Protein AF-A0A2W5N490-F1 (afdb_monomer_lite)

Foldseek 3Di:
DVVLVVVQVVCQVLQQLLQVCLVVLDDPVSVVSLVVVVVVCVVVVNDPQLSVLQVCCSNPVANPSNQVSQLVCPVPQKGKHWDFFALDPVDGTGTKIWIKGFDPLFVVLVCLCVVCQQVLQCQQPVGGKFLPPAAETEIATSHMYDNQDDPQGRQKDWPPVGPPNDDDPVVRRVRTYIYGHLVSLLVCCVPPFCVLQQVQEAEPNDGDDCVPPDPVLLSNLSSNQRRQLSSQLQMDHPPLSPPQQPPPPQPQLCLLVSSLLSNLSLLLSLLRCCVSSDPSSVVNNVSSLRCLQQPQCLCLDDVPQHGDGSSNSNSLLSCQLCDLVPQWDADPLGRIYHYSVSSNVSSSVSNVLVNVLSSVLSVDDVVVSSVSSSVSSVVSCCNRRDPVSCPPGPPSDSSVSSVVD

Sequence (405 aa):
MEMINKLEKSQQKNWNDFCQSIEENIDQDSFEKYIAVKDILLSFGVRDTVINAIEKGCRHQDWKEAIIAFSNSYHDDVCFYAGPMTPNERLDYKNGLILLKKSDLSQPINDKIHKNMSSIGLRLFGSPCDFGGRRVELYNVISSAGSMVQKTPPIALFTPFYLKGWKELGDQNLQRRTILFHSAVKDRFLTKTYPKAKQRFKMDDKIFDLDEIDNDQLNEAIALWLLLHEMMHASGPLPLFGAKVQKLPLGKLYGAIEEARVDMSVWTILHHCEDILGKSAQTAKYIILMERLFRSSLLGSNLQGKPVGAEGEHGLFWVNLLLGQNVGSLDTEGNVSLRADDIQRSLMTFLGEVYESESSATDNDKDEGRQILEDLSSRLRERYLSDKNINFHMNENWIQRIAQA

pLDDT: mean 82.13, std 14.26, range [30.97, 97.81]

Radius of gyration: 22.21 Å; chains: 1; bounding box: 55×46×63 Å

Structure (mmCIF, N/CA/C/O backbone):
data_AF-A0A2W5N490-F1
#
_entry.id   AF-A0A2W5N490-F1
#
loop_
_atom_site.group_PDB
_atom_site.id
_atom_site.type_symbol
_atom_site.label_atom_id
_atom_site.label_alt_id
_atom_site.label_comp_id
_atom_site.label_asym_id
_atom_site.label_entity_id
_atom_site.label_seq_id
_atom_site.pdbx_PDB_ins_code
_atom_site.Cartn_x
_atom_site.Cartn_y
_atom_site.Cartn_z
_atom_site.occupancy
_atom_site.B_iso_or_equiv
_atom_site.auth_seq_id
_atom_site.auth_comp_id
_atom_site.auth_asym_id
_atom_site.auth_atom_id
_atom_site.pdbx_PDB_model_num
ATOM 1 N N . MET A 1 1 ? -23.522 10.296 3.705 1.00 41.44 1 MET A N 1
ATOM 2 C CA . MET A 1 1 ? -22.258 11.055 3.837 1.00 41.44 1 MET A CA 1
ATOM 3 C C . MET A 1 1 ? -22.452 12.384 4.567 1.00 41.44 1 MET A C 1
ATOM 5 O O . MET A 1 1 ? -21.793 12.573 5.575 1.00 41.44 1 MET A O 1
ATOM 9 N N . GLU A 1 2 ? -23.392 13.258 4.181 1.00 30.97 2 GLU A N 1
ATOM 10 C CA . GLU A 1 2 ? -23.623 14.544 4.886 1.00 30.97 2 GLU A CA 1
ATOM 11 C C . GLU A 1 2 ? -23.960 14.422 6.384 1.00 30.97 2 GLU A C 1
ATOM 13 O O . GLU A 1 2 ? -23.487 15.221 7.190 1.00 30.97 2 GLU A O 1
ATOM 18 N N . MET A 1 3 ? -24.738 13.407 6.774 1.00 37.09 3 MET A N 1
ATOM 19 C CA . MET A 1 3 ? -25.090 13.165 8.180 1.00 37.09 3 MET A CA 1
ATOM 20 C C . MET A 1 3 ? -23.880 12.699 9.013 1.00 37.09 3 MET A C 1
ATOM 22 O O . MET A 1 3 ? -23.735 13.112 10.158 1.00 37.09 3 MET A O 1
ATOM 26 N N . ILE A 1 4 ? -22.968 11.927 8.410 1.00 47.16 4 ILE A N 1
ATOM 27 C CA . ILE A 1 4 ? -21.726 11.451 9.045 1.00 47.16 4 ILE A CA 1
ATOM 28 C C . ILE A 1 4 ? -20.751 12.624 9.239 1.00 47.16 4 ILE A C 1
ATOM 30 O O . ILE A 1 4 ? -20.260 12.826 10.345 1.00 47.16 4 ILE A O 1
ATOM 34 N N . ASN A 1 5 ? -20.580 13.477 8.222 1.00 44.75 5 ASN A N 1
ATOM 35 C CA . ASN A 1 5 ? -19.659 14.623 8.272 1.00 44.75 5 ASN A CA 1
ATOM 36 C C . ASN A 1 5 ? -20.101 15.723 9.261 1.00 44.75 5 ASN A C 1
ATOM 38 O O . ASN A 1 5 ? -19.264 16.413 9.847 1.00 44.75 5 ASN A O 1
ATOM 42 N N . LYS A 1 6 ? -21.416 15.921 9.461 1.00 43.94 6 LYS A N 1
ATOM 43 C CA . LYS A 1 6 ? -21.940 16.848 10.486 1.00 43.94 6 LYS A CA 1
ATOM 44 C C . LYS A 1 6 ? -21.739 16.315 11.907 1.00 43.94 6 LYS A C 1
ATOM 46 O O . LYS A 1 6 ? -21.447 17.101 12.807 1.00 43.94 6 LYS A O 1
ATOM 51 N N . LEU A 1 7 ? -21.862 15.002 12.103 1.00 52.75 7 LEU A N 1
ATOM 52 C CA . LEU A 1 7 ? -21.607 14.350 13.388 1.00 52.75 7 LEU A CA 1
ATOM 53 C C . LEU A 1 7 ? -20.113 14.361 13.740 1.00 52.75 7 LEU A C 1
ATOM 55 O O . LEU A 1 7 ? -19.773 14.764 14.849 1.00 52.75 7 LEU A O 1
ATOM 59 N N . GLU A 1 8 ? -19.228 14.047 12.794 1.00 58.97 8 GLU A N 1
ATOM 60 C CA . GLU A 1 8 ? -17.769 13.991 12.980 1.00 58.97 8 GLU A CA 1
ATOM 61 C C . GLU A 1 8 ? -17.189 15.262 13.634 1.00 58.97 8 GLU A C 1
ATOM 63 O O . GLU A 1 8 ? -16.552 15.192 14.687 1.00 58.97 8 GLU A O 1
ATOM 68 N N . LYS A 1 9 ? -17.503 16.453 13.100 1.00 58.19 9 LYS A N 1
ATOM 69 C CA . LYS A 1 9 ? -17.011 17.729 13.660 1.00 58.19 9 LYS A CA 1
ATOM 70 C C . LYS A 1 9 ? -17.565 18.038 15.050 1.00 58.19 9 LYS A C 1
ATOM 72 O O . LYS A 1 9 ? -16.854 18.615 15.869 1.00 58.19 9 LYS A O 1
ATOM 77 N N . SER A 1 10 ? -18.822 17.672 15.314 1.00 62.53 10 SER A N 1
ATOM 78 C CA . SER A 1 10 ? -19.463 17.906 16.616 1.00 62.53 10 SER A CA 1
ATOM 79 C C . SER A 1 10 ? -18.913 16.991 17.715 1.00 62.53 10 SER A C 1
ATOM 81 O O . SER A 1 10 ? -18.886 17.385 18.877 1.00 62.53 10 SER A O 1
ATOM 83 N N . GLN A 1 11 ? -18.427 15.803 17.341 1.00 72.44 11 GLN A N 1
ATOM 84 C CA . GLN A 1 11 ? -17.962 14.778 18.276 1.00 72.44 11 GLN A CA 1
ATOM 85 C C . GLN A 1 11 ? -16.439 14.743 18.450 1.00 72.44 11 GLN A C 1
ATOM 87 O O . GLN A 1 11 ? -15.968 14.135 19.403 1.00 72.44 11 GLN A O 1
ATOM 92 N N . GLN A 1 12 ? -15.652 15.425 17.606 1.00 76.19 12 GLN A N 1
ATOM 93 C CA . GLN A 1 12 ? -14.183 15.412 17.703 1.00 76.19 12 GLN A CA 1
ATOM 94 C C . GLN A 1 12 ? -13.656 15.837 19.078 1.00 76.19 12 GLN A C 1
ATOM 96 O O . GLN A 1 12 ? -12.697 15.253 19.581 1.00 76.19 12 GLN A O 1
ATOM 101 N N . LYS A 1 13 ? -14.293 16.836 19.700 1.00 77.25 13 LYS A N 1
ATOM 102 C CA . LYS A 1 13 ? -13.958 17.245 21.067 1.00 77.25 13 LYS A CA 1
ATOM 103 C C . LYS A 1 13 ? -14.214 16.101 22.054 1.00 77.25 13 LYS A C 1
ATOM 105 O O . LYS A 1 13 ? -13.307 15.745 22.790 1.00 77.25 13 LYS A O 1
ATOM 110 N N . ASN A 1 14 ? -15.387 15.469 21.987 1.00 77.06 14 ASN A N 1
ATOM 111 C CA . ASN A 1 14 ? -15.739 14.331 22.841 1.00 77.06 14 ASN A CA 1
ATOM 112 C C . ASN A 1 14 ? -14.782 13.143 22.641 1.00 77.06 14 ASN A C 1
ATOM 114 O O . ASN A 1 14 ? -14.405 12.501 23.615 1.00 77.06 14 ASN A O 1
ATOM 118 N N . TRP A 1 15 ? -14.336 12.879 21.407 1.00 80.56 15 TRP A N 1
ATOM 119 C CA . TRP A 1 15 ? -13.353 11.830 21.111 1.00 80.56 15 TRP A CA 1
ATOM 120 C C . TRP A 1 15 ? -11.974 12.121 21.706 1.00 80.56 15 TRP A C 1
ATOM 122 O O . TRP A 1 15 ? -11.353 11.228 22.277 1.00 80.56 15 TRP A O 1
ATOM 132 N N . ASN A 1 16 ? -11.494 13.361 21.589 1.00 79.94 16 ASN A N 1
ATOM 133 C CA . ASN A 1 16 ? -10.219 13.768 22.178 1.00 79.94 16 ASN A CA 1
ATOM 134 C C . ASN A 1 16 ? -10.279 13.743 23.709 1.00 79.94 16 ASN A C 1
ATOM 136 O O . ASN A 1 16 ? -9.376 13.195 24.338 1.00 79.94 16 ASN A O 1
ATOM 140 N N . ASP A 1 17 ? -11.362 14.267 24.287 1.00 76.25 17 ASP A N 1
ATOM 141 C CA . ASP A 1 17 ? -11.602 14.253 25.729 1.00 76.25 17 ASP A CA 1
ATOM 142 C C . ASP A 1 17 ? -11.679 12.805 26.249 1.00 76.25 17 ASP A C 1
ATOM 144 O O . ASP A 1 17 ? -11.136 12.496 27.308 1.00 76.25 17 ASP A O 1
ATOM 148 N N . PHE A 1 18 ? -12.292 11.891 25.484 1.00 78.31 18 PHE A N 1
ATOM 149 C CA . PHE A 1 18 ? -12.304 10.463 25.802 1.00 78.31 18 PHE A CA 1
ATOM 150 C C . PHE A 1 18 ? -10.893 9.853 25.768 1.00 78.31 18 PHE A C 1
ATOM 152 O O . PHE A 1 18 ? -10.499 9.199 26.730 1.00 78.31 18 PHE A O 1
ATOM 159 N N . CYS A 1 19 ? -10.091 10.102 24.728 1.00 79.62 19 CYS A N 1
ATOM 160 C CA . CYS A 1 19 ? -8.703 9.619 24.673 1.00 79.62 19 CYS A CA 1
ATOM 161 C C . CYS A 1 19 ? -7.856 10.121 25.853 1.00 79.62 19 CYS A C 1
ATOM 163 O O . CYS A 1 19 ? -7.113 9.331 26.436 1.00 79.62 19 CYS A O 1
ATOM 165 N N . GLN A 1 20 ? -7.992 11.401 26.221 1.00 77.94 20 GLN A N 1
ATOM 166 C CA . GLN A 1 20 ? -7.307 11.981 27.378 1.00 77.94 20 GLN A CA 1
ATOM 167 C C . GLN A 1 20 ? -7.751 11.308 28.684 1.00 77.94 20 GLN A C 1
ATOM 169 O O . GLN A 1 20 ? -6.917 10.948 29.507 1.00 77.94 20 GLN A O 1
ATOM 174 N N . SER A 1 21 ? -9.049 11.040 28.840 1.00 72.62 21 SER A N 1
ATOM 175 C CA . SER A 1 21 ? -9.578 10.377 30.037 1.00 72.62 21 SER A CA 1
ATOM 176 C C . SER A 1 21 ? -9.019 8.962 30.261 1.00 72.62 21 SER A C 1
ATOM 178 O O . SER A 1 21 ? -8.852 8.524 31.398 1.00 72.62 21 SER A O 1
ATOM 180 N N . ILE A 1 22 ? -8.651 8.252 29.184 1.00 75.31 22 ILE A N 1
ATOM 181 C CA . ILE A 1 22 ? -7.982 6.946 29.285 1.00 75.31 22 ILE A CA 1
ATOM 182 C C . ILE A 1 22 ? -6.551 7.107 29.844 1.00 75.31 22 ILE A C 1
ATOM 184 O O . ILE A 1 22 ? -6.059 6.199 30.513 1.00 75.31 22 ILE A O 1
ATOM 188 N N . GLU A 1 23 ? -5.869 8.235 29.589 1.00 69.06 23 GLU A N 1
ATOM 189 C CA . GLU A 1 23 ? -4.508 8.507 30.096 1.00 69.06 23 GLU A CA 1
ATOM 190 C C . GLU A 1 23 ? -4.486 8.813 31.601 1.00 69.06 23 GLU A C 1
ATOM 192 O O . GLU A 1 23 ? -3.525 8.460 32.283 1.00 69.06 23 GLU A O 1
ATOM 197 N N . GLU A 1 24 ? -5.547 9.421 32.129 1.00 67.06 24 GLU A N 1
ATOM 198 C CA . GLU A 1 24 ? -5.607 9.942 33.502 1.00 67.06 24 GLU A CA 1
ATOM 199 C C . GLU A 1 24 ? -6.038 8.896 34.559 1.00 67.06 24 GLU A C 1
ATOM 201 O O . GLU A 1 24 ? -6.161 9.227 35.735 1.00 67.06 24 GLU A O 1
ATOM 206 N N . ASN A 1 25 ? -6.173 7.611 34.188 1.00 60.62 25 ASN A N 1
ATOM 207 C CA . ASN A 1 25 ? -6.482 6.489 35.099 1.00 60.62 25 ASN A CA 1
ATOM 208 C C . ASN A 1 25 ? -7.828 6.618 35.859 1.00 60.62 25 ASN A C 1
ATOM 210 O O . ASN A 1 25 ? -7.904 6.378 37.060 1.00 60.62 25 ASN A O 1
ATOM 214 N N . ILE A 1 26 ? -8.886 6.930 35.102 1.00 55.53 26 ILE A N 1
ATOM 215 C CA . ILE A 1 26 ? -10.331 6.856 35.416 1.00 55.53 26 ILE A CA 1
ATOM 216 C C . ILE A 1 26 ? -10.750 7.307 36.821 1.00 55.53 26 ILE A C 1
ATOM 218 O O . ILE A 1 26 ? -10.784 6.535 37.781 1.00 55.53 26 ILE A O 1
ATOM 222 N N . ASP A 1 27 ? -11.254 8.538 36.858 1.00 55.44 27 ASP A N 1
ATOM 223 C CA . ASP A 1 27 ? -12.307 8.980 37.766 1.00 55.44 27 ASP A CA 1
ATOM 224 C C . ASP A 1 27 ? -13.719 8.690 37.196 1.00 55.44 27 ASP A C 1
ATOM 226 O O . ASP A 1 27 ? -13.895 8.164 36.094 1.00 55.44 27 ASP A O 1
ATOM 230 N N . GLN A 1 28 ? -14.755 9.025 37.964 1.00 53.72 28 GLN A N 1
ATOM 231 C CA . GLN A 1 28 ? -16.162 8.820 37.603 1.00 53.72 28 GLN A CA 1
ATOM 232 C C . GLN A 1 28 ? -16.616 9.679 36.398 1.00 53.72 28 GLN A C 1
ATOM 234 O O . GLN A 1 28 ? -17.443 9.223 35.606 1.00 53.72 28 GLN A O 1
ATOM 239 N N . ASP A 1 29 ? -16.020 10.858 36.196 1.00 56.38 29 ASP A N 1
ATOM 240 C CA . ASP A 1 29 ? -16.360 11.813 35.125 1.00 56.38 29 ASP A CA 1
ATOM 241 C C . ASP A 1 29 ? -15.957 11.293 33.732 1.00 56.38 29 ASP A C 1
ATOM 243 O O . ASP A 1 29 ? -16.611 11.548 32.716 1.00 56.38 29 ASP A O 1
ATOM 247 N N . SER A 1 30 ? -14.891 10.497 33.681 1.00 56.66 30 SER A N 1
ATOM 248 C CA . SER A 1 30 ? -14.414 9.813 32.477 1.00 56.66 30 SER A CA 1
ATOM 249 C C . SER A 1 30 ? -15.392 8.732 31.989 1.00 56.66 30 SER A C 1
ATOM 251 O O . SER A 1 30 ? -15.565 8.522 30.784 1.00 56.66 30 SER A O 1
ATOM 253 N N . PHE A 1 31 ? -16.090 8.072 32.920 1.00 56.94 31 PHE A N 1
ATOM 254 C CA . PHE A 1 31 ? -17.084 7.042 32.614 1.00 56.94 31 PHE A CA 1
ATOM 255 C C . PHE A 1 31 ? -18.378 7.635 32.038 1.00 56.94 31 PHE A C 1
ATOM 257 O O . PHE A 1 31 ? -18.944 7.080 31.098 1.00 56.94 31 PHE A O 1
ATOM 264 N N . GLU A 1 32 ? -18.821 8.795 32.529 1.00 62.28 32 GLU A N 1
ATOM 265 C CA . GLU A 1 32 ? -19.997 9.488 31.981 1.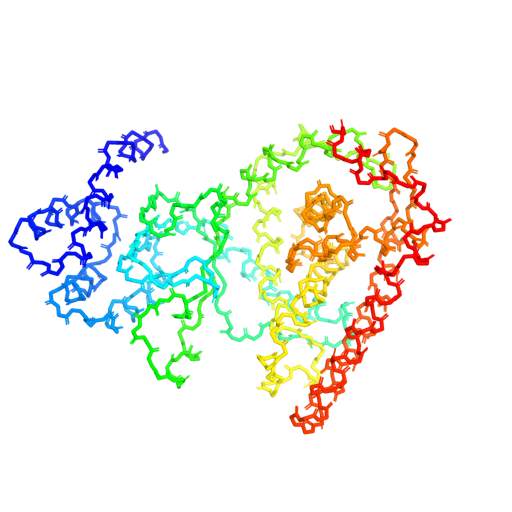00 62.28 32 GLU A CA 1
ATOM 266 C C . GLU A 1 32 ? -19.781 9.938 30.526 1.00 62.28 32 GLU A C 1
ATOM 268 O O . GLU A 1 32 ? -20.669 9.783 29.683 1.00 62.28 32 GLU A O 1
ATOM 273 N N . LYS A 1 33 ? -18.571 10.406 30.188 1.00 67.31 33 LYS A N 1
ATOM 274 C CA . LYS A 1 33 ? -18.194 10.729 28.799 1.00 67.31 33 LYS A CA 1
ATOM 275 C C . LYS A 1 33 ? -18.206 9.493 27.898 1.00 67.31 33 LYS A C 1
ATOM 277 O O . LYS A 1 33 ? -18.656 9.570 26.755 1.00 67.31 33 LYS A O 1
ATOM 282 N N . TYR A 1 34 ? -17.758 8.349 28.415 1.00 68.31 34 TYR A N 1
ATOM 283 C CA . TYR A 1 34 ? -17.842 7.074 27.706 1.00 68.31 34 TYR A CA 1
ATOM 284 C C . TYR A 1 34 ? -19.294 6.637 27.463 1.00 68.31 34 TYR A C 1
ATOM 286 O O . TYR A 1 34 ? -19.608 6.201 26.358 1.00 68.31 34 TYR A O 1
ATOM 294 N N . ILE A 1 35 ? -20.200 6.808 28.436 1.00 66.25 35 ILE A N 1
ATOM 295 C CA . ILE A 1 35 ? -21.635 6.517 28.254 1.00 66.25 35 ILE A CA 1
ATOM 296 C C . ILE A 1 35 ? -22.225 7.362 27.117 1.00 66.25 35 ILE A C 1
ATOM 298 O O . ILE A 1 35 ? -22.896 6.818 26.243 1.00 66.25 35 ILE A O 1
ATOM 302 N N . ALA A 1 36 ? -21.930 8.665 27.071 1.00 69.00 36 ALA A N 1
ATOM 303 C CA . ALA A 1 36 ? -22.422 9.540 26.001 1.00 69.00 36 ALA A CA 1
ATOM 304 C C . ALA A 1 36 ? -21.939 9.099 24.604 1.00 69.00 36 ALA A C 1
ATOM 306 O O . ALA A 1 36 ? -22.653 9.218 23.610 1.00 69.00 36 ALA A O 1
ATOM 307 N N . VAL A 1 37 ? -20.723 8.560 24.535 1.00 74.62 37 VAL A N 1
ATOM 308 C CA . VAL A 1 37 ? -20.115 8.009 23.322 1.00 74.62 37 VAL A CA 1
ATOM 309 C C . VAL A 1 37 ? -20.665 6.620 22.971 1.00 74.62 37 VAL A C 1
ATOM 311 O O . VAL A 1 37 ? -20.793 6.292 21.791 1.00 74.62 37 VAL A O 1
ATOM 314 N N . LYS A 1 38 ? -21.007 5.797 23.965 1.00 81.69 38 LYS A N 1
ATOM 315 C CA . LYS A 1 38 ? -21.492 4.423 23.786 1.00 81.69 38 LYS A CA 1
ATOM 316 C C . LYS A 1 38 ? -22.743 4.367 22.917 1.00 81.69 38 LYS A C 1
ATOM 318 O O . LYS A 1 38 ? -22.763 3.611 21.947 1.00 81.69 38 LYS A O 1
ATOM 323 N N . ASP A 1 39 ? -23.746 5.185 23.221 1.00 81.50 39 ASP A N 1
ATOM 324 C CA . ASP A 1 39 ? -24.998 5.219 22.454 1.00 81.50 39 ASP A CA 1
ATOM 325 C C . ASP A 1 39 ? -24.747 5.620 20.994 1.00 81.50 39 ASP A C 1
ATOM 327 O O . ASP A 1 39 ? -25.346 5.071 20.065 1.00 81.50 39 ASP A O 1
ATOM 331 N N . ILE A 1 40 ? -23.786 6.521 20.777 1.00 80.88 40 ILE A N 1
ATOM 332 C CA . ILE A 1 40 ? -23.344 6.915 19.440 1.00 80.88 40 ILE A CA 1
ATOM 333 C C . ILE A 1 40 ? -22.701 5.718 18.728 1.00 80.88 40 ILE A C 1
ATOM 335 O O . ILE A 1 40 ? -23.098 5.401 17.609 1.00 80.88 40 ILE A O 1
ATOM 339 N N . LEU A 1 41 ? -21.756 5.014 19.358 1.00 86.19 41 LEU A N 1
ATOM 340 C CA . LEU A 1 41 ? -21.092 3.841 18.770 1.00 86.19 41 LEU A CA 1
ATOM 341 C C . LEU A 1 41 ? -22.088 2.731 18.406 1.00 86.19 41 LEU A C 1
ATOM 343 O O . LEU A 1 41 ? -22.004 2.171 17.312 1.00 86.19 41 LEU A O 1
ATOM 347 N N . LEU A 1 42 ? -23.066 2.466 19.275 1.00 88.88 42 LEU A N 1
ATOM 348 C CA . LEU A 1 42 ? -24.156 1.525 19.004 1.00 88.88 42 LEU A CA 1
ATOM 349 C C . LEU A 1 42 ? -24.993 1.964 17.799 1.00 88.88 42 LEU A C 1
ATOM 351 O O . LEU A 1 42 ? -25.288 1.149 16.927 1.00 88.88 42 LEU A O 1
ATOM 355 N N . SER A 1 43 ? -25.313 3.258 17.693 1.00 85.62 43 SER A N 1
ATOM 356 C CA . SER A 1 43 ? -26.045 3.803 16.540 1.00 85.62 43 SER A CA 1
ATOM 357 C C . SER A 1 43 ? -25.274 3.686 15.216 1.00 85.62 43 SER A C 1
ATOM 359 O O . SER A 1 43 ? -25.887 3.604 14.152 1.00 85.62 43 SER A O 1
ATOM 361 N N . PHE A 1 44 ? -23.938 3.622 15.273 1.00 84.25 44 PHE A N 1
ATOM 362 C CA . PHE A 1 44 ? -23.072 3.341 14.123 1.00 84.25 44 PHE A CA 1
ATOM 363 C C . PHE A 1 44 ? -22.937 1.842 13.814 1.00 84.25 44 PHE A C 1
ATOM 365 O O . PHE A 1 44 ? -22.303 1.494 12.822 1.00 84.25 44 PHE A O 1
ATOM 372 N N . GLY A 1 45 ? -23.524 0.954 14.620 1.00 89.56 45 GLY A N 1
ATOM 373 C CA . GLY A 1 45 ? -23.464 -0.495 14.422 1.00 89.56 45 GLY A CA 1
ATOM 374 C C . GLY A 1 45 ? -22.250 -1.177 15.057 1.00 89.56 45 GLY A C 1
ATOM 375 O O . GLY A 1 45 ? -21.953 -2.321 14.720 1.00 89.56 45 GLY A O 1
ATOM 376 N N . VAL A 1 46 ? -21.539 -0.513 15.977 1.00 91.38 46 VAL A N 1
ATOM 377 C CA . VAL A 1 46 ? -20.470 -1.165 16.750 1.00 91.38 46 VAL A CA 1
ATOM 378 C C . VAL A 1 46 ? -21.090 -2.196 17.696 1.00 91.38 46 VAL A C 1
ATOM 380 O O . VAL A 1 46 ? -22.015 -1.882 18.440 1.00 91.38 46 VAL A O 1
ATOM 383 N N . ARG A 1 47 ? -20.570 -3.430 17.702 1.00 91.56 47 ARG A N 1
ATOM 384 C CA . ARG A 1 47 ? -21.086 -4.506 18.564 1.00 91.56 47 ARG A CA 1
ATOM 385 C C . ARG A 1 47 ? -20.855 -4.230 20.051 1.00 91.56 47 ARG A C 1
ATOM 387 O O . ARG A 1 47 ? -19.759 -3.832 20.452 1.00 91.56 47 ARG A O 1
ATOM 394 N N . ASP A 1 48 ? -21.835 -4.603 20.876 1.00 91.19 48 ASP A N 1
ATOM 395 C CA . ASP A 1 48 ? -21.744 -4.560 22.344 1.00 91.19 48 ASP A CA 1
ATOM 396 C C . ASP A 1 48 ? -20.503 -5.277 22.884 1.00 91.19 48 ASP A C 1
ATOM 398 O O . ASP A 1 48 ? -19.886 -4.823 23.841 1.00 91.19 48 ASP A O 1
ATOM 402 N N . THR A 1 49 ? -20.096 -6.387 22.261 1.00 92.31 49 THR A N 1
ATOM 403 C CA . THR A 1 49 ? -18.908 -7.147 22.675 1.00 92.31 49 THR A CA 1
ATOM 404 C C . THR A 1 49 ? -17.625 -6.324 22.585 1.00 92.31 49 THR A C 1
ATOM 406 O O . THR A 1 49 ? -16.778 -6.428 23.468 1.00 92.31 49 THR A O 1
ATOM 409 N N . VAL A 1 50 ? -17.487 -5.483 21.555 1.00 92.88 50 VAL A N 1
ATOM 410 C CA . VAL A 1 50 ? -16.341 -4.576 21.393 1.00 92.88 50 VAL A CA 1
ATOM 411 C C . VAL A 1 50 ? -16.411 -3.462 22.430 1.00 92.88 50 VAL A C 1
ATOM 413 O O . VAL A 1 50 ? -15.425 -3.197 23.111 1.00 92.88 50 VAL A O 1
ATOM 416 N N . ILE A 1 51 ? -17.585 -2.850 22.593 1.00 90.88 51 ILE A N 1
ATOM 417 C CA . ILE A 1 51 ? -17.823 -1.771 23.558 1.00 90.88 51 ILE A CA 1
ATOM 418 C C . ILE A 1 51 ? -17.492 -2.250 24.979 1.00 90.88 51 ILE A C 1
ATOM 420 O O . ILE A 1 51 ? -16.620 -1.677 25.626 1.00 90.88 51 ILE A O 1
ATOM 424 N N . ASN A 1 52 ? -18.077 -3.361 25.426 1.00 90.56 52 ASN A N 1
ATOM 425 C CA . ASN A 1 52 ? -17.851 -3.916 26.764 1.00 90.56 52 ASN A CA 1
ATOM 426 C C . ASN A 1 52 ? -16.375 -4.286 27.009 1.00 90.56 52 ASN A C 1
ATOM 428 O O . ASN A 1 52 ? -15.867 -4.119 28.118 1.00 90.56 52 ASN A O 1
ATOM 432 N N . ALA A 1 53 ? -15.661 -4.759 25.982 1.00 91.88 53 ALA A N 1
ATOM 433 C CA . ALA A 1 53 ? -14.239 -5.070 26.097 1.00 91.88 53 ALA A CA 1
ATOM 434 C C . ALA A 1 53 ? -13.372 -3.805 26.248 1.00 91.88 53 ALA A C 1
ATOM 436 O O . ALA A 1 53 ? -12.419 -3.801 27.029 1.00 91.88 53 ALA A O 1
ATOM 437 N N . ILE A 1 54 ? -13.725 -2.717 25.556 1.00 90.12 54 ILE A N 1
ATOM 438 C CA . ILE A 1 54 ? -13.097 -1.397 25.729 1.00 90.12 54 ILE A CA 1
ATOM 439 C C . ILE A 1 54 ? -13.377 -0.854 27.132 1.00 90.12 54 ILE A C 1
ATOM 441 O O . ILE A 1 54 ? -12.453 -0.394 27.795 1.00 90.12 54 ILE A O 1
ATOM 445 N N . GLU A 1 55 ? -14.616 -0.966 27.619 1.00 86.88 55 GLU A N 1
ATOM 446 C CA . GLU A 1 55 ? -14.982 -0.552 28.979 1.00 86.88 55 GLU A CA 1
ATOM 447 C C . GLU A 1 55 ? -14.122 -1.262 30.034 1.00 86.88 55 GLU A C 1
ATOM 449 O O . GLU A 1 55 ? -13.610 -0.637 30.966 1.00 86.88 55 GLU A O 1
ATOM 454 N N . LYS A 1 56 ? -13.915 -2.571 29.869 1.00 87.25 56 LYS A N 1
ATOM 455 C CA . LYS A 1 56 ? -13.048 -3.347 30.755 1.00 87.25 56 LYS A CA 1
ATOM 456 C C . LYS A 1 56 ? -11.593 -2.875 30.688 1.00 87.25 56 LYS A C 1
ATOM 458 O O . LYS A 1 56 ? -10.969 -2.710 31.738 1.00 87.25 56 LYS A O 1
ATOM 463 N N . GLY A 1 57 ? -11.077 -2.624 29.482 1.00 87.38 57 GLY A N 1
ATOM 464 C CA . GLY A 1 57 ? -9.728 -2.090 29.269 1.00 87.38 57 GLY A CA 1
ATOM 465 C C . GLY A 1 57 ? -9.519 -0.741 29.948 1.00 87.38 57 GLY A C 1
ATOM 466 O O . GLY A 1 57 ? -8.535 -0.555 30.658 1.00 87.38 57 GLY A O 1
ATOM 467 N N . CYS A 1 58 ? -10.506 0.144 29.838 1.00 83.44 58 CYS A N 1
ATOM 468 C CA . CYS A 1 58 ? -10.575 1.407 30.557 1.00 83.44 58 CYS A CA 1
ATOM 469 C C . CYS A 1 58 ? -10.490 1.196 32.086 1.00 83.44 58 CYS A C 1
ATOM 471 O O . CYS A 1 58 ? -9.597 1.743 32.732 1.00 83.44 58 CYS A O 1
ATOM 473 N N . ARG A 1 59 ? -11.376 0.377 32.674 1.00 81.56 59 ARG A N 1
ATOM 474 C CA . ARG A 1 59 ? -11.471 0.186 34.140 1.00 81.56 59 ARG A CA 1
ATOM 475 C C . ARG A 1 59 ? -10.254 -0.497 34.767 1.00 81.56 59 ARG A C 1
ATOM 477 O O . ARG A 1 59 ? -9.921 -0.213 35.913 1.00 81.56 59 ARG A O 1
ATOM 484 N N . HIS A 1 60 ? -9.638 -1.438 34.054 1.00 83.62 60 HIS A N 1
ATOM 485 C CA . HIS A 1 60 ? -8.631 -2.340 34.623 1.00 83.62 60 HIS A CA 1
ATOM 486 C C . HIS A 1 60 ? -7.234 -2.183 34.020 1.00 83.62 60 HIS A C 1
ATOM 488 O O . HIS A 1 60 ? -6.313 -2.868 34.461 1.00 83.62 60 HIS A O 1
ATOM 494 N N . GLN A 1 61 ? -7.066 -1.309 33.021 1.00 83.25 61 GLN A N 1
ATOM 495 C CA . GLN A 1 61 ? -5.816 -1.134 32.271 1.00 83.25 61 GLN A CA 1
ATOM 496 C C . GLN A 1 61 ? -5.295 -2.440 31.631 1.00 83.25 61 GLN A C 1
ATOM 498 O O . GLN A 1 61 ? -4.102 -2.577 31.350 1.00 83.25 61 GLN A O 1
ATOM 503 N N . ASP A 1 62 ? -6.201 -3.387 31.358 1.00 86.94 62 ASP A N 1
ATOM 504 C CA . ASP A 1 62 ? -5.938 -4.640 30.646 1.00 86.94 62 ASP A CA 1
ATOM 505 C C . ASP A 1 62 ? -6.713 -4.678 29.324 1.00 86.94 62 ASP A C 1
ATOM 507 O O . ASP A 1 62 ? -7.932 -4.843 29.280 1.00 86.94 62 ASP A O 1
ATOM 511 N N . TRP A 1 63 ? -5.973 -4.534 28.228 1.00 88.25 63 TRP A N 1
ATOM 512 C CA . TRP A 1 63 ? -6.514 -4.346 26.886 1.00 88.25 63 TRP A CA 1
ATOM 513 C C . TRP A 1 63 ? -6.626 -5.647 26.081 1.00 88.25 63 TRP A C 1
ATOM 515 O O . TRP A 1 63 ? -7.077 -5.605 24.936 1.00 88.25 63 TRP A O 1
ATOM 525 N N . LYS A 1 64 ? -6.251 -6.812 26.641 1.00 88.75 64 LYS A N 1
ATOM 526 C CA . LYS A 1 64 ? -6.234 -8.088 25.895 1.00 88.75 64 LYS A CA 1
ATOM 527 C C . LYS A 1 64 ? -7.598 -8.396 25.268 1.00 88.75 64 LYS A C 1
ATOM 529 O O . LYS A 1 64 ? -7.677 -8.688 24.076 1.00 88.75 64 LYS A O 1
ATOM 534 N N . GLU A 1 65 ? -8.679 -8.266 26.035 1.00 90.12 65 GLU A N 1
ATOM 535 C CA . GLU A 1 65 ? -10.040 -8.527 25.546 1.00 90.12 65 GLU A CA 1
ATOM 536 C C . GLU A 1 65 ? -10.491 -7.524 24.482 1.00 90.12 65 GLU A C 1
ATOM 538 O O . GLU A 1 65 ? -11.101 -7.930 23.493 1.00 90.12 65 GLU A O 1
ATOM 543 N N . ALA A 1 66 ? -10.146 -6.242 24.632 1.00 91.19 66 ALA A N 1
ATOM 544 C CA . ALA A 1 66 ? -10.459 -5.215 23.639 1.00 91.19 66 ALA A CA 1
ATOM 545 C C . ALA A 1 66 ? -9.790 -5.516 22.294 1.00 91.19 66 ALA A C 1
ATOM 547 O O . ALA A 1 66 ? -10.425 -5.423 21.243 1.00 91.19 66 ALA A O 1
ATOM 548 N N . ILE A 1 67 ? -8.525 -5.946 22.318 1.00 90.62 67 ILE A N 1
ATOM 549 C CA . ILE A 1 67 ? -7.801 -6.317 21.102 1.00 90.62 67 ILE A CA 1
ATOM 550 C C . ILE A 1 67 ? -8.391 -7.592 20.483 1.00 90.62 67 ILE A C 1
ATOM 552 O O . ILE A 1 67 ? -8.487 -7.676 19.259 1.00 90.62 67 ILE A O 1
ATOM 556 N N . ILE A 1 68 ? -8.816 -8.579 21.285 1.00 89.19 68 ILE A N 1
ATOM 557 C CA . ILE A 1 68 ? -9.449 -9.810 20.773 1.00 89.19 68 ILE A CA 1
ATOM 558 C C . ILE A 1 68 ? -10.783 -9.464 20.108 1.00 89.19 68 ILE A C 1
ATOM 560 O O . ILE A 1 68 ? -11.041 -9.889 18.981 1.00 89.19 68 ILE A O 1
ATOM 564 N N . ALA A 1 69 ? -11.619 -8.672 20.782 1.00 91.38 69 ALA A N 1
ATOM 565 C CA . ALA A 1 69 ? -12.908 -8.239 20.260 1.00 91.38 69 ALA A CA 1
ATOM 566 C C . ALA A 1 69 ? -12.737 -7.438 18.962 1.00 91.38 69 ALA A C 1
ATOM 568 O O . ALA A 1 69 ? -13.433 -7.703 17.982 1.00 91.38 69 ALA A O 1
ATOM 569 N N . PHE A 1 70 ? -11.756 -6.531 18.920 1.00 91.75 70 PHE A N 1
ATOM 570 C CA . PHE A 1 70 ? -11.402 -5.806 17.705 1.00 91.75 70 PHE A CA 1
ATOM 571 C C . PHE A 1 70 ? -10.869 -6.730 16.608 1.00 91.75 70 PHE A C 1
ATOM 573 O O . PHE A 1 70 ? -11.246 -6.596 15.456 1.00 91.75 70 PHE A O 1
ATOM 580 N N . SER A 1 71 ? -10.020 -7.707 16.911 1.00 88.19 71 SER A N 1
ATOM 581 C CA . SER A 1 71 ? -9.498 -8.622 15.885 1.00 88.19 71 SER A CA 1
ATOM 582 C C . SER A 1 71 ? -10.614 -9.484 15.282 1.00 88.19 71 SER A C 1
ATOM 584 O O . SER A 1 71 ? -10.669 -9.675 14.070 1.00 88.19 71 SER A O 1
ATOM 586 N N . ASN A 1 72 ? -11.591 -9.885 16.097 1.00 88.62 72 ASN A N 1
ATOM 587 C CA . ASN A 1 72 ? -12.764 -10.646 15.670 1.00 88.62 72 ASN A CA 1
ATOM 588 C C . ASN A 1 72 ? -13.874 -9.794 15.012 1.00 88.62 72 ASN A C 1
ATOM 590 O O . ASN A 1 72 ? -14.925 -10.343 14.672 1.00 88.62 72 ASN A O 1
ATOM 594 N N . SER A 1 73 ? -13.679 -8.482 14.820 1.00 90.44 73 SER A N 1
ATOM 595 C CA . SER A 1 73 ? -14.653 -7.581 14.171 1.00 90.44 73 SER A CA 1
ATOM 596 C C . SER A 1 73 ? -14.526 -7.473 12.655 1.00 90.44 73 SER A C 1
ATOM 598 O O . SER A 1 73 ? -15.234 -6.700 12.030 1.00 90.44 73 SER A O 1
ATOM 600 N N . TYR A 1 74 ? -13.673 -8.281 12.030 1.00 86.50 74 TYR A N 1
ATOM 601 C CA . TYR A 1 74 ? -13.450 -8.272 10.577 1.00 86.50 74 TYR A CA 1
ATOM 602 C C . TYR A 1 74 ? -14.677 -8.618 9.712 1.00 86.50 74 TYR A C 1
ATOM 604 O O . TYR A 1 74 ? -14.695 -8.345 8.509 1.00 86.50 74 TYR A O 1
ATOM 612 N N . HIS A 1 75 ? -15.688 -9.258 10.301 1.00 87.00 75 HIS A N 1
ATOM 613 C CA . HIS A 1 75 ? -16.973 -9.526 9.648 1.00 87.00 75 HIS A CA 1
ATOM 614 C C . HIS A 1 75 ? -17.960 -8.368 9.773 1.00 87.00 75 HIS A C 1
ATOM 616 O O . HIS A 1 75 ? -18.987 -8.387 9.104 1.00 87.00 75 HIS A O 1
ATOM 622 N N . ASP A 1 76 ? -17.668 -7.391 10.627 1.00 91.00 76 ASP A N 1
ATOM 623 C CA . ASP A 1 76 ? -18.568 -6.285 10.913 1.00 91.00 76 ASP A CA 1
ATOM 624 C C . ASP A 1 76 ? -18.393 -5.173 9.866 1.00 91.00 76 ASP A C 1
ATOM 626 O O . ASP A 1 76 ? -17.285 -4.901 9.395 1.00 91.00 76 ASP A O 1
ATOM 630 N N . ASP A 1 77 ? -19.486 -4.482 9.537 1.00 91.00 77 ASP A N 1
ATOM 631 C CA . ASP A 1 77 ? -19.452 -3.323 8.634 1.00 91.00 77 ASP A CA 1
ATOM 632 C C . ASP A 1 77 ? -18.759 -2.113 9.269 1.00 91.00 77 ASP A C 1
ATOM 634 O O . ASP A 1 77 ? -18.238 -1.243 8.566 1.00 91.00 77 ASP A O 1
ATOM 638 N N . VAL A 1 78 ? -18.761 -2.039 10.602 1.00 92.62 78 VAL A N 1
ATOM 639 C CA . VAL A 1 78 ? -18.146 -0.961 11.371 1.00 92.62 78 VAL A CA 1
ATOM 640 C C . VAL A 1 78 ? -17.251 -1.544 12.456 1.00 92.62 78 VAL A C 1
ATOM 642 O O . VAL A 1 78 ? -17.687 -2.319 13.306 1.00 92.62 78 VAL A O 1
ATOM 645 N N . CYS A 1 79 ? -15.984 -1.134 12.446 1.00 92.25 79 CYS A N 1
ATOM 646 C CA . CYS A 1 79 ? -14.999 -1.512 13.450 1.00 92.25 79 CYS A CA 1
ATOM 647 C C . CYS A 1 79 ? -14.640 -0.307 14.317 1.00 92.25 79 CYS A C 1
ATOM 649 O O . CYS A 1 79 ? -14.471 0.809 13.826 1.00 92.25 79 CYS A O 1
ATOM 651 N N . PHE A 1 80 ? -14.450 -0.554 15.608 1.00 92.94 80 PHE A N 1
ATOM 652 C CA . PHE A 1 80 ? -14.076 0.465 16.576 1.00 92.94 80 PHE A CA 1
ATOM 653 C C . PHE A 1 80 ? -12.979 -0.052 17.496 1.00 92.94 80 PHE A C 1
ATOM 655 O O . PHE A 1 80 ? -13.068 -1.175 17.991 1.00 92.94 80 PHE A O 1
ATOM 662 N N . TYR A 1 81 ? -11.970 0.773 17.748 1.00 93.12 81 TYR A N 1
ATOM 663 C CA . TYR A 1 81 ? -10.997 0.526 18.804 1.00 93.12 81 TYR A CA 1
ATOM 664 C C . TYR A 1 81 ? -10.617 1.839 19.477 1.00 93.12 81 TYR A C 1
ATOM 666 O O . TYR A 1 81 ? -10.449 2.864 18.815 1.00 93.12 81 TYR A O 1
ATOM 674 N N . ALA A 1 82 ? -10.444 1.783 20.792 1.00 90.38 82 ALA A N 1
ATOM 675 C CA . ALA A 1 82 ? -9.903 2.856 21.603 1.00 90.38 82 ALA A CA 1
ATOM 676 C C . ALA A 1 82 ? -8.988 2.273 22.679 1.00 90.38 82 ALA A C 1
ATOM 678 O O . ALA A 1 82 ? -9.208 1.161 23.151 1.00 90.38 82 ALA A O 1
ATOM 679 N N . GLY A 1 83 ? -7.953 3.015 23.049 1.00 90.31 83 GLY A N 1
ATOM 680 C CA . GLY A 1 83 ? -6.951 2.563 24.011 1.00 90.31 83 GLY A CA 1
ATOM 681 C C . GLY A 1 83 ? -5.530 2.734 23.485 1.00 90.31 83 GLY A C 1
ATOM 682 O O . GLY A 1 83 ? -5.319 3.444 22.495 1.00 90.31 83 GLY A O 1
ATOM 683 N N . PRO A 1 84 ? -4.533 2.103 24.125 1.00 90.12 84 PRO A N 1
ATOM 684 C CA . PRO A 1 84 ? -3.147 2.342 23.788 1.00 90.12 84 PRO A CA 1
ATOM 685 C C . PRO A 1 84 ? -2.796 1.659 22.465 1.00 90.12 84 PRO A C 1
ATOM 687 O O . PRO A 1 84 ? -2.821 0.432 22.331 1.00 90.12 84 PRO A O 1
ATOM 690 N N . MET A 1 85 ? -2.442 2.479 21.484 1.00 91.31 85 MET A N 1
ATOM 691 C CA . MET A 1 85 ? -2.042 2.066 20.145 1.00 91.31 85 MET A CA 1
ATOM 692 C C . MET A 1 85 ? -0.884 2.921 19.644 1.00 91.31 85 MET A C 1
ATOM 694 O O . MET A 1 85 ? -0.569 3.970 20.212 1.00 91.31 85 MET A O 1
ATOM 698 N N . THR A 1 86 ? -0.251 2.479 18.570 1.00 87.81 86 THR A N 1
ATOM 699 C CA . THR A 1 86 ? 0.759 3.265 17.872 1.00 87.81 86 THR A CA 1
ATOM 700 C C . THR A 1 86 ? 0.478 3.265 16.371 1.00 87.81 86 THR A C 1
ATOM 702 O O . THR A 1 86 ? 0.132 2.222 15.821 1.00 87.81 86 THR A O 1
ATOM 705 N N . PRO A 1 87 ? 0.592 4.404 15.668 1.00 82.56 87 PRO A N 1
ATOM 706 C CA . PRO A 1 87 ? 0.374 4.431 14.225 1.00 82.56 87 PRO A CA 1
ATOM 707 C C . PRO A 1 87 ? 1.549 3.813 13.448 1.00 82.56 87 PRO A C 1
ATOM 709 O O . PRO A 1 87 ? 1.429 3.606 12.244 1.00 82.56 87 PRO A O 1
ATOM 712 N N . ASN A 1 88 ? 2.695 3.559 14.096 1.00 80.69 88 ASN A N 1
ATOM 713 C CA . ASN A 1 88 ? 3.822 2.826 13.519 1.00 80.69 88 ASN A CA 1
ATOM 714 C C . ASN A 1 88 ? 4.770 2.284 14.602 1.00 80.69 88 ASN A C 1
ATOM 716 O O . ASN A 1 88 ? 4.831 2.789 15.717 1.00 80.69 88 ASN A O 1
ATOM 720 N N . GLU A 1 89 ? 5.594 1.309 14.233 1.00 73.50 89 GLU A N 1
ATOM 721 C CA . GLU A 1 89 ? 6.566 0.637 15.112 1.00 73.50 89 GLU A CA 1
ATOM 722 C C . GLU A 1 89 ? 7.598 1.548 15.814 1.00 73.50 89 GLU A C 1
ATOM 724 O O . GLU A 1 89 ? 8.277 1.099 16.734 1.00 73.50 89 GLU A O 1
ATOM 729 N N . ARG A 1 90 ? 7.773 2.805 15.378 1.00 72.00 90 ARG A N 1
ATOM 730 C CA . ARG A 1 90 ? 8.820 3.713 15.888 1.00 72.00 90 ARG A CA 1
ATOM 731 C C . ARG A 1 90 ? 8.336 4.631 16.999 1.00 72.00 90 ARG A C 1
ATOM 733 O O . ARG A 1 90 ? 9.153 5.345 17.577 1.00 72.00 90 ARG A O 1
ATOM 740 N N . LEU A 1 91 ? 7.030 4.678 17.232 1.00 79.25 91 LEU A N 1
ATOM 741 C CA . LEU A 1 91 ? 6.427 5.555 18.220 1.00 79.25 91 LEU A CA 1
ATOM 742 C C . LEU A 1 91 ? 5.961 4.754 19.426 1.00 79.25 91 LEU A C 1
ATOM 744 O O . LEU A 1 91 ? 5.445 3.642 19.293 1.00 79.25 91 LEU A O 1
ATOM 748 N N . ASP A 1 92 ? 6.104 5.369 20.595 1.00 85.56 92 ASP A N 1
ATOM 749 C CA . ASP A 1 92 ? 5.545 4.840 21.827 1.00 85.56 92 ASP A CA 1
ATOM 750 C C . ASP A 1 92 ? 4.027 4.703 21.718 1.00 85.56 92 ASP A C 1
ATOM 752 O O . ASP A 1 92 ? 3.336 5.532 21.117 1.00 85.56 92 ASP A O 1
ATOM 756 N N . TYR A 1 93 ? 3.505 3.665 22.364 1.00 85.81 93 TYR A N 1
ATOM 757 C CA . TYR A 1 93 ? 2.071 3.472 22.500 1.00 85.81 93 TYR A CA 1
ATOM 758 C C . TYR A 1 93 ? 1.455 4.616 23.298 1.00 85.81 93 TYR A C 1
ATOM 760 O O . TYR A 1 93 ? 1.830 4.854 24.448 1.00 85.81 93 TYR A O 1
ATOM 768 N N . LYS A 1 94 ? 0.461 5.264 22.696 1.00 87.88 94 LYS A N 1
ATOM 769 C CA . LYS A 1 94 ? -0.347 6.325 23.301 1.00 87.88 94 LYS A CA 1
ATOM 770 C C . LYS A 1 94 ? -1.821 6.028 23.093 1.00 87.88 94 LYS A C 1
ATOM 772 O O . LYS A 1 94 ? -2.182 5.286 22.176 1.00 87.88 94 LYS A O 1
ATOM 777 N N . ASN A 1 95 ? -2.675 6.611 23.923 1.00 87.62 95 ASN A N 1
ATOM 778 C CA . ASN A 1 95 ? -4.104 6.409 23.762 1.00 87.62 95 ASN A CA 1
ATOM 779 C C . ASN A 1 95 ? -4.587 7.062 22.467 1.00 87.62 95 ASN A C 1
ATOM 781 O O . ASN A 1 95 ? -4.225 8.187 22.114 1.00 87.62 95 ASN A O 1
ATOM 785 N N . GLY A 1 96 ? -5.374 6.305 21.722 1.00 89.38 96 GLY A N 1
ATOM 786 C CA . GLY A 1 96 ? -5.981 6.752 20.486 1.00 89.38 96 GLY A CA 1
ATOM 787 C C . GLY A 1 96 ? -7.361 6.153 20.325 1.00 89.38 96 GLY A C 1
ATOM 788 O O . GLY A 1 96 ? -7.821 5.354 21.146 1.00 89.38 96 GLY A O 1
ATOM 789 N N . LEU A 1 97 ? -7.992 6.522 19.223 1.00 90.69 97 LEU A N 1
ATOM 790 C CA . LEU A 1 97 ? -9.283 5.998 18.830 1.00 90.69 97 LEU A CA 1
ATOM 791 C C . LEU A 1 97 ? -9.374 5.951 17.315 1.00 90.69 97 LEU A C 1
ATOM 793 O O . LEU A 1 97 ? -8.906 6.866 16.633 1.00 90.69 97 LEU A O 1
ATOM 797 N N . ILE A 1 98 ? -10.022 4.904 16.815 1.00 91.50 98 ILE A N 1
ATOM 798 C CA . ILE A 1 98 ? -10.435 4.771 15.422 1.00 91.50 98 ILE A CA 1
ATOM 799 C C . ILE A 1 98 ? -11.862 4.242 15.350 1.00 91.50 98 ILE A C 1
ATOM 801 O O . ILE A 1 98 ? -12.225 3.283 16.033 1.00 91.50 98 ILE A O 1
ATOM 805 N N . LEU A 1 99 ? -12.648 4.852 14.471 1.00 90.94 99 LEU A N 1
ATOM 806 C CA . LEU A 1 99 ? -13.935 4.349 14.021 1.00 90.94 99 LEU A CA 1
ATOM 807 C C . LEU A 1 99 ? -13.867 4.194 12.505 1.00 90.94 99 LEU A C 1
ATOM 809 O O . LEU A 1 99 ? -13.589 5.154 11.782 1.00 90.94 99 LEU A O 1
ATOM 813 N N . LEU A 1 100 ? -14.092 2.978 12.030 1.00 92.50 100 LEU A N 1
ATOM 814 C CA . LEU A 1 100 ? -13.847 2.576 10.655 1.00 92.50 100 LEU A CA 1
ATOM 815 C C . LEU A 1 100 ? -15.113 1.976 10.057 1.00 92.50 100 LEU A C 1
ATOM 817 O O . LEU A 1 100 ? -15.758 1.158 10.705 1.00 92.50 100 LEU A O 1
ATOM 821 N N . LYS A 1 101 ? -15.427 2.320 8.806 1.00 92.75 101 LYS A N 1
ATOM 822 C CA . LYS A 1 101 ? -16.451 1.631 8.011 1.00 92.75 101 LYS A CA 1
ATOM 823 C C . LYS A 1 101 ? -15.771 0.759 6.969 1.00 92.75 101 LYS A C 1
ATOM 825 O O . LYS A 1 101 ? -14.944 1.269 6.210 1.00 92.75 101 LYS A O 1
ATOM 830 N N . LYS A 1 102 ? -16.109 -0.525 6.915 1.00 93.62 102 LYS A N 1
ATOM 831 C CA . LYS A 1 102 ? -15.593 -1.447 5.905 1.00 93.62 102 LYS A CA 1
ATOM 832 C C . LYS A 1 102 ? -15.957 -0.930 4.517 1.00 93.62 102 LYS A C 1
ATOM 834 O O . LYS A 1 102 ? -17.061 -0.443 4.287 1.00 93.62 102 LYS A O 1
ATOM 839 N N . SER A 1 103 ? -14.987 -0.949 3.612 1.00 93.88 103 SER A N 1
ATOM 840 C CA . SER A 1 103 ? -15.209 -0.541 2.230 1.00 93.88 103 SER A CA 1
ATOM 841 C C . SER A 1 103 ? -15.988 -1.627 1.499 1.00 93.88 103 SER A C 1
ATOM 843 O O . SER A 1 103 ? -15.590 -2.794 1.541 1.00 93.88 103 SER A O 1
ATOM 845 N N . ASP A 1 104 ? -17.016 -1.235 0.747 1.00 93.88 104 ASP A N 1
ATOM 846 C CA . ASP A 1 104 ? -17.786 -2.140 -0.117 1.00 93.88 104 ASP A CA 1
ATOM 847 C C . ASP A 1 104 ? -16.900 -2.789 -1.205 1.00 93.88 104 ASP A C 1
ATOM 849 O O . ASP A 1 104 ? -17.254 -3.816 -1.777 1.00 93.88 104 ASP A O 1
ATOM 853 N N . LEU A 1 105 ? -15.704 -2.234 -1.452 1.00 94.88 105 LEU A N 1
ATOM 854 C CA . LEU A 1 105 ? -14.688 -2.781 -2.357 1.00 94.88 105 LEU A CA 1
ATOM 855 C C . LEU A 1 105 ? -13.822 -3.881 -1.729 1.00 94.88 105 LEU A C 1
ATOM 857 O O . LEU A 1 105 ? -13.188 -4.643 -2.457 1.00 94.88 105 LEU A O 1
ATOM 861 N N . SER A 1 106 ? -13.773 -3.977 -0.394 1.00 93.69 106 SER A N 1
ATOM 862 C CA . SER A 1 106 ? -12.837 -4.871 0.296 1.00 93.69 106 SER A CA 1
ATOM 863 C C . SER A 1 106 ? -13.061 -6.334 -0.074 1.00 93.69 106 SER A C 1
ATOM 865 O O . SER A 1 106 ? -12.107 -7.021 -0.423 1.00 93.69 106 SER A O 1
ATOM 867 N N . GLN A 1 107 ? -14.303 -6.818 0.015 1.00 94.06 107 GLN A N 1
ATOM 868 C CA . GLN A 1 107 ? -14.609 -8.224 -0.252 1.00 94.06 107 GLN A CA 1
ATOM 869 C C . GLN A 1 107 ? -14.557 -8.554 -1.753 1.00 94.06 107 GLN A C 1
ATOM 871 O O . GLN A 1 107 ? -13.834 -9.485 -2.107 1.00 94.06 107 GLN A O 1
ATOM 876 N N . PRO A 1 108 ? -15.208 -7.788 -2.657 1.00 95.06 108 PRO A N 1
ATOM 877 C CA . PRO A 1 108 ? -15.215 -8.122 -4.082 1.00 95.06 108 PRO A CA 1
ATOM 878 C C . PRO A 1 108 ? -13.820 -8.173 -4.714 1.00 95.06 108 PRO A C 1
ATOM 880 O O . PRO A 1 108 ? -13.555 -9.031 -5.556 1.00 95.06 108 PRO A O 1
ATOM 883 N N . ILE A 1 109 ? -12.910 -7.277 -4.314 1.00 95.50 109 ILE A N 1
ATOM 884 C CA . ILE A 1 109 ? -11.545 -7.262 -4.853 1.00 95.50 109 ILE A CA 1
ATOM 885 C C . ILE A 1 109 ? -10.707 -8.393 -4.253 1.00 95.50 109 ILE A C 1
ATOM 887 O O . ILE A 1 109 ? -10.004 -9.066 -5.004 1.00 95.50 109 ILE A O 1
ATOM 891 N N . ASN A 1 110 ? -10.818 -8.664 -2.946 1.00 93.44 110 ASN A N 1
ATOM 892 C CA . ASN A 1 110 ? -10.170 -9.830 -2.337 1.00 93.44 110 ASN A CA 1
ATOM 893 C C . ASN A 1 110 ? -10.604 -11.132 -3.024 1.00 93.44 110 ASN A C 1
ATOM 895 O O . ASN A 1 110 ? -9.755 -11.934 -3.409 1.00 93.44 110 ASN A O 1
ATOM 899 N N . ASP A 1 111 ? -11.907 -11.316 -3.250 1.00 93.88 111 ASP A N 1
ATOM 900 C CA . ASP A 1 111 ? -12.441 -12.488 -3.949 1.00 93.88 111 ASP A CA 1
ATOM 901 C C . ASP A 1 111 ? -11.900 -12.577 -5.381 1.00 93.88 111 ASP A C 1
ATOM 903 O O . ASP A 1 111 ? -11.503 -13.654 -5.832 1.00 93.88 111 ASP A O 1
ATOM 907 N N . LYS A 1 112 ? -11.823 -11.441 -6.092 1.00 95.00 112 LYS A N 1
ATOM 908 C CA . LYS A 1 112 ? -11.237 -11.362 -7.438 1.00 95.00 112 LYS A CA 1
ATOM 909 C C . LYS A 1 112 ? -9.760 -11.776 -7.437 1.00 95.00 112 LYS A C 1
ATOM 911 O O . LYS A 1 112 ? -9.364 -12.552 -8.307 1.00 95.00 112 LYS A O 1
ATOM 916 N N . ILE A 1 113 ? -8.959 -11.297 -6.484 1.00 93.75 113 ILE A N 1
ATOM 917 C CA . ILE A 1 113 ? -7.533 -11.640 -6.365 1.00 93.75 113 ILE A CA 1
ATOM 918 C C . ILE A 1 113 ? -7.369 -13.129 -6.034 1.00 93.75 113 ILE A C 1
ATOM 920 O O . ILE A 1 113 ? -6.674 -13.841 -6.757 1.00 93.75 113 ILE A O 1
ATOM 924 N N . HIS A 1 114 ? -8.055 -13.631 -5.002 1.00 91.25 114 HIS A N 1
ATOM 925 C CA . HIS A 1 114 ? -7.941 -15.027 -4.571 1.00 91.25 114 HIS A CA 1
ATOM 926 C C . HIS A 1 114 ? -8.416 -16.017 -5.637 1.00 91.25 114 HIS A C 1
ATOM 928 O O . HIS A 1 114 ? -7.747 -17.023 -5.874 1.00 91.25 114 HIS A O 1
ATOM 934 N N . LYS A 1 115 ? -9.514 -15.713 -6.342 1.00 93.50 115 LYS A N 1
ATOM 935 C CA . LYS A 1 115 ? -9.999 -16.533 -7.463 1.00 93.50 115 LYS A CA 1
ATOM 936 C C . LYS A 1 115 ? -8.951 -16.686 -8.572 1.00 93.50 115 LYS A C 1
ATOM 938 O O . LYS A 1 115 ? -8.929 -17.711 -9.247 1.00 93.50 115 LYS A O 1
ATOM 943 N N . ASN A 1 116 ? -8.096 -15.682 -8.758 1.00 93.19 116 ASN A N 1
ATOM 944 C CA . ASN A 1 116 ? -7.087 -15.638 -9.814 1.00 93.19 116 ASN A CA 1
ATOM 945 C C . ASN A 1 116 ? -5.654 -15.898 -9.316 1.00 93.19 116 ASN A C 1
ATOM 947 O O . ASN A 1 116 ? -4.717 -15.823 -10.110 1.00 93.19 116 ASN A O 1
ATOM 951 N N . MET A 1 117 ? -5.461 -16.228 -8.035 1.00 90.50 117 MET A N 1
ATOM 952 C CA . MET A 1 117 ? -4.143 -16.343 -7.398 1.00 90.50 117 MET A CA 1
ATOM 953 C C . MET A 1 117 ? -3.205 -17.302 -8.140 1.00 90.50 117 MET A C 1
ATOM 955 O O . MET A 1 117 ? -2.057 -16.961 -8.409 1.00 90.50 117 MET A O 1
ATOM 959 N N . SER A 1 118 ? -3.694 -18.475 -8.554 1.00 88.19 118 SER A N 1
ATOM 960 C CA . SER A 1 118 ? -2.877 -19.431 -9.312 1.00 88.19 118 SER A CA 1
ATOM 961 C C . SER A 1 118 ? -2.426 -18.869 -10.663 1.00 88.19 118 SER A C 1
ATOM 963 O O . SER A 1 118 ? -1.274 -19.056 -11.043 1.00 88.19 118 SER A O 1
ATOM 965 N N . SER A 1 119 ? -3.300 -18.155 -11.379 1.00 91.94 119 SER A N 1
ATOM 966 C CA . SER A 1 119 ? -2.957 -17.517 -12.657 1.00 91.94 119 SER A CA 1
ATOM 967 C C . SER A 1 119 ? -1.972 -16.365 -12.475 1.00 91.94 119 SER A C 1
ATOM 969 O O . SER A 1 119 ? -1.047 -16.236 -13.273 1.00 91.94 119 SER A O 1
ATOM 971 N N . ILE A 1 120 ? -2.141 -15.571 -11.415 1.00 92.12 120 ILE A N 1
ATOM 972 C CA . ILE A 1 120 ? -1.213 -14.502 -11.030 1.00 92.12 120 ILE A CA 1
ATOM 973 C C . ILE A 1 120 ? 0.176 -15.089 -10.762 1.00 92.12 120 ILE A C 1
ATOM 975 O O . ILE A 1 120 ? 1.153 -14.647 -11.365 1.00 92.12 120 ILE A O 1
ATOM 979 N N . GLY A 1 121 ? 0.255 -16.126 -9.922 1.00 89.06 121 GLY A N 1
ATOM 980 C CA . GLY A 1 121 ? 1.510 -16.803 -9.607 1.00 89.06 121 GLY A CA 1
ATOM 981 C C . GLY A 1 121 ? 2.194 -17.349 -10.856 1.00 89.06 121 GLY A C 1
ATOM 982 O O . GLY A 1 121 ? 3.351 -17.030 -11.109 1.00 89.06 121 GLY A O 1
ATOM 983 N N . LEU A 1 122 ? 1.468 -18.100 -11.691 1.00 90.12 122 LEU A N 1
ATOM 984 C CA . LEU A 1 122 ? 2.032 -18.690 -12.908 1.00 90.12 122 LEU A CA 1
ATOM 985 C C . LEU A 1 122 ? 2.597 -17.638 -13.872 1.00 90.12 122 LEU A C 1
ATOM 987 O O . LEU A 1 122 ? 3.634 -17.881 -14.481 1.00 90.12 122 LEU A O 1
ATOM 991 N N . ARG A 1 123 ? 1.946 -16.475 -14.007 1.00 90.19 123 ARG A N 1
ATOM 992 C CA . ARG A 1 123 ? 2.419 -15.399 -14.893 1.00 90.19 123 ARG A CA 1
ATOM 993 C C . ARG A 1 123 ? 3.624 -14.649 -14.326 1.00 90.19 123 ARG A C 1
ATOM 995 O O . ARG A 1 123 ? 4.478 -14.240 -15.104 1.00 90.19 123 ARG A O 1
ATOM 1002 N N . LEU A 1 124 ? 3.699 -14.469 -13.006 1.00 86.50 124 LEU A N 1
ATOM 1003 C CA . LEU A 1 124 ? 4.794 -13.732 -12.367 1.00 86.50 124 LEU A CA 1
ATOM 1004 C C . LEU A 1 124 ? 6.028 -14.608 -12.101 1.00 86.50 124 LEU A C 1
ATOM 1006 O O . LEU A 1 124 ? 7.154 -14.175 -12.327 1.00 86.50 124 LEU A O 1
ATOM 1010 N N . PHE A 1 125 ? 5.818 -15.831 -11.618 1.00 83.69 125 PHE A N 1
ATOM 1011 C CA . PHE A 1 125 ? 6.871 -16.709 -11.099 1.00 83.69 125 PHE A CA 1
ATOM 1012 C C . PHE A 1 125 ? 7.105 -17.966 -11.939 1.00 83.69 125 PHE A C 1
ATOM 1014 O O . PHE A 1 125 ? 8.052 -18.703 -11.683 1.00 83.69 125 PHE A O 1
ATOM 1021 N N . GLY A 1 126 ? 6.219 -18.274 -12.891 1.00 86.44 126 GLY A N 1
ATOM 1022 C CA . GLY A 1 126 ? 6.198 -19.585 -13.547 1.00 86.44 126 GLY A CA 1
ATOM 1023 C C . GLY A 1 126 ? 5.689 -20.718 -12.643 1.00 86.44 126 GLY A C 1
ATOM 1024 O O . GLY A 1 126 ? 5.639 -21.869 -13.073 1.00 86.44 126 GLY A O 1
ATOM 1025 N N . SER A 1 127 ? 5.278 -20.412 -11.409 1.00 83.56 127 SER A N 1
ATOM 1026 C CA . SER A 1 127 ? 4.722 -21.354 -10.436 1.00 83.56 127 SER A CA 1
ATOM 1027 C C . SER A 1 127 ? 3.580 -20.707 -9.641 1.00 83.56 127 SER A C 1
ATOM 1029 O O . SER A 1 127 ? 3.509 -19.482 -9.552 1.00 83.56 127 SER A O 1
ATOM 1031 N N . PRO A 1 128 ? 2.646 -21.484 -9.065 1.00 82.31 128 PRO A N 1
ATOM 1032 C CA . PRO A 1 128 ? 1.616 -20.925 -8.194 1.00 82.31 128 PRO A CA 1
ATOM 1033 C C . PRO A 1 128 ? 2.224 -20.140 -7.021 1.00 82.31 128 PRO A C 1
ATOM 1035 O O . PRO A 1 128 ? 3.252 -20.536 -6.472 1.00 82.31 128 PRO A O 1
ATOM 1038 N N . CYS A 1 129 ? 1.560 -19.059 -6.610 1.00 80.56 129 CYS A N 1
ATOM 1039 C CA . CYS A 1 129 ? 1.898 -18.319 -5.398 1.00 80.56 129 CYS A CA 1
ATOM 1040 C C . CYS A 1 129 ? 0.852 -18.549 -4.300 1.00 80.56 129 CYS A C 1
ATOM 1042 O O . CYS A 1 129 ? -0.286 -18.936 -4.574 1.00 80.56 129 CYS A O 1
ATOM 1044 N N . ASP A 1 130 ? 1.260 -18.290 -3.061 1.00 80.31 130 ASP A N 1
ATOM 1045 C CA . ASP A 1 130 ? 0.386 -18.136 -1.900 1.00 80.31 130 ASP A CA 1
ATOM 1046 C C . ASP A 1 130 ? 0.585 -16.712 -1.356 1.00 80.31 130 ASP A C 1
ATOM 1048 O O . ASP A 1 130 ? 1.710 -16.210 -1.324 1.00 80.31 130 ASP A O 1
ATOM 1052 N N . PHE A 1 131 ? -0.503 -16.050 -0.964 1.00 76.44 131 PHE A N 1
ATOM 1053 C CA . PHE A 1 131 ? -0.463 -14.727 -0.334 1.00 76.44 131 PHE A CA 1
ATOM 1054 C C . PHE A 1 131 ? -0.293 -14.798 1.188 1.00 76.44 131 PHE A C 1
ATOM 1056 O O . PHE A 1 131 ? -0.232 -13.763 1.848 1.00 76.44 131 PHE A O 1
ATOM 1063 N N . GLY A 1 132 ? -0.202 -16.009 1.749 1.00 68.44 132 GLY A N 1
ATOM 1064 C CA . GLY A 1 132 ? -0.093 -16.243 3.180 1.00 68.44 132 GLY A CA 1
ATOM 1065 C C . GLY A 1 132 ? -1.396 -15.880 3.895 1.00 68.44 132 GLY A C 1
ATOM 1066 O O . GLY A 1 132 ? -2.117 -14.967 3.512 1.00 68.44 132 GLY A O 1
ATOM 1067 N N . GLY A 1 133 ? -1.736 -16.583 4.976 1.00 67.75 133 GLY A N 1
ATOM 1068 C CA . GLY A 1 133 ? -3.018 -16.419 5.687 1.00 67.75 133 GLY A CA 1
ATOM 1069 C C . GLY A 1 133 ? -3.260 -15.062 6.380 1.00 67.75 133 GLY A C 1
ATOM 1070 O O . GLY A 1 133 ? -4.069 -14.995 7.304 1.00 67.75 133 GLY A O 1
ATOM 1071 N N . ARG A 1 134 ? -2.554 -13.989 6.001 1.00 73.12 134 ARG A N 1
ATOM 1072 C CA . ARG A 1 134 ? -2.779 -12.628 6.496 1.00 73.12 134 ARG A CA 1
ATOM 1073 C C . ARG A 1 134 ? -4.111 -12.113 5.958 1.00 73.12 134 ARG A C 1
ATOM 1075 O O . ARG A 1 134 ? -4.340 -12.081 4.753 1.00 73.12 134 ARG A O 1
ATOM 1082 N N . ARG A 1 135 ? -4.978 -11.645 6.855 1.00 85.81 135 ARG A N 1
ATOM 1083 C CA . ARG A 1 135 ? -6.226 -10.999 6.453 1.00 85.81 135 ARG A CA 1
ATOM 1084 C C . ARG A 1 135 ? -5.966 -9.538 6.105 1.00 85.81 135 ARG A C 1
ATOM 1086 O O . ARG A 1 135 ? -5.550 -8.773 6.970 1.00 85.81 135 ARG A O 1
ATOM 1093 N N . VAL A 1 136 ? -6.238 -9.156 4.864 1.00 91.06 136 VAL A N 1
ATOM 1094 C CA . VAL A 1 136 ? -6.098 -7.779 4.381 1.00 91.06 136 VAL A CA 1
ATOM 1095 C C . VAL A 1 136 ? -7.481 -7.213 4.079 1.00 91.06 136 VAL A C 1
ATOM 1097 O O . VAL A 1 136 ? -8.285 -7.847 3.395 1.00 91.06 136 VAL A O 1
ATOM 1100 N N . GLU A 1 137 ? -7.783 -6.036 4.613 1.00 93.38 137 GLU A N 1
ATOM 1101 C CA . GLU A 1 137 ? -9.110 -5.431 4.533 1.00 93.38 137 GLU A CA 1
ATOM 1102 C C . GLU A 1 137 ? -9.024 -3.924 4.281 1.00 93.38 137 GLU A C 1
ATOM 1104 O O . GLU A 1 137 ? -8.143 -3.247 4.809 1.00 93.38 137 GLU A O 1
ATOM 1109 N N . LEU A 1 138 ? -9.978 -3.386 3.520 1.00 94.62 138 LEU A N 1
ATOM 1110 C CA . LEU A 1 138 ? -10.082 -1.957 3.227 1.00 94.62 138 LEU A CA 1
ATOM 1111 C C . LEU A 1 138 ? -11.174 -1.308 4.069 1.00 94.62 138 LEU A C 1
ATOM 1113 O O . LEU A 1 138 ? -12.310 -1.780 4.114 1.00 94.62 138 LEU A O 1
ATOM 1117 N N . TYR A 1 139 ? -10.842 -0.167 4.657 1.00 93.38 139 TYR A N 1
ATOM 1118 C CA . TYR A 1 139 ? -11.744 0.634 5.467 1.00 93.38 139 TYR A CA 1
ATOM 1119 C C . TYR A 1 139 ? -11.678 2.109 5.071 1.00 93.38 139 TYR A C 1
ATOM 1121 O O . TYR A 1 139 ? -10.646 2.624 4.638 1.00 93.38 139 TYR A O 1
ATOM 1129 N N . ASN A 1 140 ? -12.797 2.797 5.268 1.00 90.62 140 ASN A N 1
ATOM 1130 C CA . ASN A 1 140 ? -12.875 4.248 5.296 1.00 90.62 140 ASN A CA 1
ATOM 1131 C C . ASN A 1 140 ? -12.804 4.705 6.755 1.00 90.62 140 ASN A C 1
ATOM 1133 O O . ASN A 1 140 ? -13.514 4.172 7.614 1.00 90.62 140 ASN A O 1
ATOM 1137 N N . VAL A 1 141 ? -11.960 5.696 7.034 1.00 88.62 141 VAL A N 1
ATOM 1138 C CA . VAL A 1 141 ? -11.875 6.295 8.370 1.00 88.62 141 VAL A CA 1
ATOM 1139 C C . VAL A 1 141 ? -13.090 7.200 8.566 1.00 88.62 141 VAL A C 1
ATOM 1141 O O . VAL A 1 141 ? -13.258 8.158 7.820 1.00 88.62 141 VAL A O 1
ATOM 1144 N N . ILE A 1 142 ? -13.949 6.872 9.536 1.00 86.44 142 ILE A N 1
ATOM 1145 C CA . ILE A 1 142 ? -15.101 7.706 9.921 1.00 86.44 142 ILE A CA 1
ATOM 1146 C C . ILE A 1 142 ? -14.668 8.761 10.936 1.00 86.44 142 ILE A C 1
ATOM 1148 O O . ILE A 1 142 ? -15.126 9.894 10.886 1.00 86.44 142 ILE A O 1
ATOM 1152 N N . SER A 1 143 ? -13.840 8.360 11.902 1.00 86.12 143 SER A N 1
ATOM 1153 C CA . SER A 1 143 ? -13.315 9.242 12.940 1.00 86.12 143 SER A CA 1
ATOM 1154 C C . SER A 1 143 ? -12.007 8.683 13.493 1.00 86.12 143 SER A C 1
ATOM 1156 O O . SER A 1 143 ? -11.794 7.466 13.520 1.00 86.12 143 SER A O 1
ATOM 1158 N N . SER A 1 144 ? -11.134 9.578 13.951 1.00 88.69 144 SER A N 1
ATOM 1159 C CA . SER A 1 144 ? -9.920 9.225 14.681 1.00 88.69 144 SER A CA 1
ATOM 1160 C C . SER A 1 144 ? -9.575 10.291 15.722 1.00 88.69 144 SER A C 1
ATOM 1162 O O . SER A 1 144 ? -9.894 11.469 15.552 1.00 88.69 144 SER A O 1
ATOM 1164 N N . ALA A 1 145 ? -8.934 9.884 16.815 1.00 87.88 145 ALA A N 1
ATOM 1165 C CA . ALA A 1 145 ? -8.491 10.788 17.876 1.00 87.88 145 ALA A CA 1
ATOM 1166 C C . ALA A 1 145 ? -7.207 10.284 18.551 1.00 87.88 145 ALA A C 1
ATOM 1168 O O . ALA A 1 145 ? -6.790 9.136 18.365 1.00 87.88 145 ALA A O 1
ATOM 1169 N N . GLY A 1 146 ? -6.582 11.155 19.345 1.00 87.25 146 GLY A N 1
ATOM 1170 C CA . GLY A 1 146 ? -5.359 10.843 20.087 1.00 87.25 146 GLY A CA 1
ATOM 1171 C C . GLY A 1 146 ? -4.196 10.458 19.170 1.00 87.25 146 GLY A C 1
ATOM 1172 O O . GLY A 1 146 ? -3.904 11.154 18.198 1.00 87.25 146 GLY A O 1
ATOM 1173 N N . SER A 1 147 ? -3.538 9.334 19.464 1.00 86.75 147 SER A N 1
ATOM 1174 C CA . SER A 1 147 ? -2.321 8.879 18.772 1.00 86.75 147 SER A CA 1
ATOM 1175 C C . SER A 1 147 ? -2.464 8.650 17.261 1.00 86.75 147 SER A C 1
ATOM 1177 O O . SER A 1 147 ? -1.457 8.656 16.548 1.00 86.75 147 SER A O 1
ATOM 1179 N N . MET A 1 148 ? -3.694 8.517 16.758 1.00 85.75 148 MET A N 1
ATOM 1180 C CA . MET A 1 148 ? -3.990 8.317 15.335 1.00 85.75 148 MET A CA 1
ATOM 1181 C C . MET A 1 148 ? -4.112 9.621 14.537 1.00 85.75 148 MET A C 1
ATOM 1183 O O . MET A 1 148 ? -4.035 9.591 13.309 1.00 85.75 148 MET A O 1
ATOM 1187 N N . VAL A 1 149 ? -4.231 10.773 15.208 1.00 85.06 149 VAL A N 1
ATOM 1188 C CA . VAL A 1 149 ? -4.242 12.093 14.562 1.00 85.06 149 VAL A CA 1
ATOM 1189 C C . VAL A 1 149 ? -2.805 12.600 14.456 1.00 85.06 149 VAL A C 1
ATOM 1191 O O . VAL A 1 149 ? -2.245 13.173 15.388 1.00 85.06 149 VAL A O 1
ATOM 1194 N N . GLN A 1 150 ? -2.187 12.360 13.304 1.00 75.88 150 GLN A N 1
ATOM 1195 C CA . GLN A 1 150 ? -0.799 12.724 13.013 1.00 75.88 150 GLN A CA 1
ATOM 1196 C C . GLN A 1 150 ? -0.730 13.788 11.910 1.00 75.88 150 GLN A C 1
ATOM 1198 O O . GLN A 1 150 ? -1.632 13.892 11.081 1.00 75.88 150 GLN A O 1
ATOM 1203 N N . LYS A 1 151 ? 0.379 14.546 11.848 1.00 72.38 151 LYS A N 1
ATOM 1204 C CA . LYS A 1 151 ? 0.647 15.480 10.727 1.00 72.38 151 LYS A CA 1
ATOM 1205 C C . LYS A 1 151 ? 0.602 14.772 9.370 1.00 72.38 151 LYS A C 1
ATOM 1207 O O . LYS A 1 151 ? 0.131 15.344 8.392 1.00 72.38 151 LYS A O 1
ATOM 1212 N N . THR A 1 152 ? 1.088 13.534 9.347 1.00 71.56 152 THR A N 1
ATOM 1213 C CA . THR A 1 152 ? 0.937 12.598 8.236 1.00 71.56 152 THR A CA 1
ATOM 1214 C C . THR A 1 152 ? 0.052 11.464 8.736 1.00 71.56 152 THR A C 1
ATOM 1216 O O . THR A 1 152 ? 0.540 10.646 9.521 1.00 71.56 152 THR A O 1
ATOM 1219 N N . PRO A 1 153 ? -1.237 11.431 8.360 1.00 72.81 153 PRO A N 1
ATOM 1220 C CA . PRO A 1 153 ? -2.140 10.377 8.795 1.00 72.81 153 PRO A CA 1
ATOM 1221 C C . PRO A 1 153 ? -1.588 8.998 8.412 1.00 72.81 153 PRO A C 1
ATOM 1223 O O . PRO A 1 153 ? -1.047 8.852 7.308 1.00 72.81 153 PRO A O 1
ATOM 1226 N N . PRO A 1 154 ? -1.702 7.987 9.291 1.00 82.50 154 PRO A N 1
ATOM 1227 C CA . PRO A 1 154 ? -1.392 6.618 8.906 1.00 82.50 154 PRO A CA 1
ATOM 1228 C C . PRO A 1 154 ? -2.283 6.201 7.730 1.00 82.50 154 PRO A C 1
ATOM 1230 O O . PRO A 1 154 ? -3.396 6.700 7.580 1.00 82.50 154 PRO A O 1
ATOM 1233 N N . ILE A 1 155 ? -1.791 5.282 6.899 1.00 86.12 155 ILE A N 1
ATOM 1234 C CA . ILE A 1 155 ? -2.550 4.705 5.775 1.00 86.12 155 ILE A CA 1
ATOM 1235 C C . ILE A 1 155 ? -2.959 3.252 6.022 1.00 86.12 155 ILE A C 1
ATOM 1237 O O . ILE A 1 155 ? -3.740 2.696 5.256 1.00 86.12 155 ILE A O 1
ATOM 1241 N N . ALA A 1 156 ? -2.422 2.639 7.074 1.00 90.25 156 ALA A N 1
ATOM 1242 C CA . ALA A 1 156 ? -2.725 1.279 7.469 1.00 90.25 156 ALA A CA 1
ATOM 1243 C C . ALA A 1 156 ? -2.538 1.098 8.982 1.00 90.25 156 ALA A C 1
ATOM 1245 O O . ALA A 1 156 ? -1.841 1.881 9.633 1.00 90.25 156 ALA A O 1
ATOM 1246 N N . LEU A 1 157 ? -3.143 0.045 9.524 1.00 89.81 157 LEU A N 1
ATOM 1247 C CA . LEU A 1 157 ? -2.973 -0.421 10.895 1.00 89.81 157 LEU A CA 1
ATOM 1248 C C . LEU A 1 157 ? -2.755 -1.939 10.885 1.00 89.81 157 LEU A C 1
ATOM 1250 O O . LEU A 1 157 ? -3.602 -2.690 10.396 1.00 89.81 157 LEU A O 1
ATOM 1254 N N . PHE A 1 158 ? -1.636 -2.386 11.457 1.00 87.81 158 PHE A N 1
ATOM 1255 C CA . PHE A 1 158 ? -1.296 -3.803 11.579 1.00 87.81 158 PHE A CA 1
ATOM 1256 C C . PHE A 1 158 ? -1.646 -4.304 12.978 1.00 87.81 158 PHE A C 1
ATOM 1258 O O . PHE A 1 158 ? -1.011 -3.925 13.965 1.00 87.81 158 PHE A O 1
ATOM 1265 N N . THR A 1 159 ? -2.653 -5.166 13.089 1.00 85.31 159 THR A N 1
ATOM 1266 C CA . THR A 1 159 ? -3.091 -5.708 14.382 1.00 85.31 159 THR A CA 1
ATOM 1267 C C . THR A 1 159 ? -2.742 -7.189 14.526 1.00 85.31 159 THR A C 1
ATOM 1269 O O . THR A 1 159 ? -2.670 -7.908 13.527 1.00 85.31 159 THR A O 1
ATOM 1272 N N . PRO A 1 160 ? -2.456 -7.656 15.758 1.00 82.44 160 PRO A N 1
ATOM 1273 C CA . PRO A 1 160 ? -2.441 -6.905 17.023 1.00 82.44 160 PRO A CA 1
ATOM 1274 C C . PRO A 1 160 ? -1.150 -6.100 17.275 1.00 82.44 160 PRO A C 1
ATOM 1276 O O . PRO A 1 160 ? -1.046 -5.453 18.310 1.00 82.44 160 PRO A O 1
ATOM 1279 N N . PHE A 1 161 ? -0.176 -6.117 16.356 1.00 82.06 161 PHE A N 1
ATOM 1280 C CA . PHE A 1 161 ? 1.165 -5.545 16.560 1.00 82.06 161 PHE A CA 1
ATOM 1281 C C . PHE A 1 161 ? 1.185 -4.085 17.002 1.00 82.06 161 PHE A C 1
ATOM 1283 O O . PHE A 1 161 ? 2.084 -3.700 17.736 1.00 82.06 161 PHE A O 1
ATOM 1290 N N . TYR A 1 162 ? 0.234 -3.274 16.546 1.00 87.12 162 TYR A N 1
ATOM 1291 C CA . TYR A 1 162 ? 0.174 -1.846 16.854 1.00 87.12 162 TYR A CA 1
ATOM 1292 C C . TYR A 1 162 ? -0.735 -1.517 18.043 1.00 87.12 162 TYR A C 1
ATOM 1294 O O . TYR A 1 162 ? -0.986 -0.343 18.317 1.00 87.12 162 TYR A O 1
ATOM 1302 N N . LEU A 1 163 ? -1.191 -2.529 18.791 1.00 88.31 163 LEU A N 1
ATOM 1303 C CA . LEU A 1 163 ? -2.048 -2.389 19.969 1.00 88.31 163 LEU A CA 1
ATOM 1304 C C . LEU A 1 163 ? -1.319 -2.897 21.229 1.00 88.31 163 LEU A C 1
ATOM 1306 O O . LEU A 1 163 ? -0.814 -4.021 21.266 1.00 88.31 163 LEU A O 1
ATOM 1310 N N . LYS A 1 164 ? -1.235 -2.069 22.280 1.00 84.50 164 LYS A N 1
ATOM 1311 C CA . LYS A 1 164 ? -0.480 -2.406 23.502 1.00 84.50 164 LYS A CA 1
ATOM 1312 C C . LYS A 1 164 ? -1.243 -3.428 24.340 1.00 84.50 164 LYS A C 1
ATOM 1314 O O . LYS A 1 164 ? -2.425 -3.253 24.598 1.00 84.50 164 LYS A O 1
ATOM 1319 N N . GLY A 1 165 ? -0.534 -4.416 24.884 1.00 74.06 165 GLY A N 1
ATOM 1320 C CA . GLY A 1 165 ? -1.095 -5.354 25.868 1.00 74.06 165 GLY A CA 1
ATOM 1321 C C . GLY A 1 165 ? -1.199 -6.796 25.381 1.00 74.06 165 GLY A C 1
ATOM 1322 O O . GLY A 1 165 ? -1.509 -7.679 26.174 1.00 74.06 165 GLY A O 1
ATOM 1323 N N . TRP A 1 166 ? -0.856 -7.073 24.123 1.00 70.69 166 TRP A N 1
ATOM 1324 C CA . TRP A 1 166 ? -0.797 -8.439 23.608 1.00 70.69 166 TRP A CA 1
ATOM 1325 C C . TRP A 1 166 ? 0.612 -9.028 23.742 1.00 70.69 166 TRP A C 1
ATOM 1327 O O . TRP A 1 166 ? 1.542 -8.573 23.079 1.00 70.69 166 TRP A O 1
ATOM 1337 N N . LYS A 1 167 ? 0.790 -10.044 24.597 1.00 59.25 167 LYS A N 1
ATOM 1338 C CA . LYS A 1 167 ? 2.115 -10.621 24.910 1.00 59.25 167 LYS A CA 1
ATOM 1339 C C . LYS A 1 167 ? 2.378 -12.011 24.313 1.00 59.25 167 LYS A C 1
ATOM 1341 O O . LYS A 1 167 ? 3.528 -12.433 24.272 1.00 59.25 167 LYS A O 1
ATOM 1346 N N . GLU A 1 168 ? 1.356 -12.722 23.841 1.00 63.47 168 GLU A N 1
ATOM 1347 C CA . GLU A 1 168 ? 1.484 -14.133 23.445 1.00 63.47 168 GLU A CA 1
ATOM 1348 C C . GLU A 1 168 ? 1.649 -14.300 21.924 1.00 63.47 168 GLU A C 1
ATOM 1350 O O . GLU A 1 168 ? 0.718 -14.067 21.155 1.00 63.47 168 GLU A O 1
ATOM 1355 N N . LEU A 1 169 ? 2.847 -14.725 21.499 1.00 58.38 169 LEU A N 1
ATOM 1356 C CA . LEU A 1 169 ? 3.235 -14.953 20.094 1.00 58.38 169 LEU A CA 1
ATOM 1357 C C . LEU A 1 169 ? 2.335 -15.962 19.354 1.00 58.38 169 LEU A C 1
ATOM 1359 O O . LEU A 1 169 ? 2.111 -15.806 18.156 1.00 58.38 169 LEU A O 1
ATOM 1363 N N . GLY A 1 170 ? 1.818 -16.984 20.048 1.00 59.00 170 GLY A N 1
ATOM 1364 C CA . GLY A 1 170 ? 0.940 -18.001 19.452 1.00 59.00 170 GLY A CA 1
ATOM 1365 C C . GLY A 1 170 ? -0.383 -17.412 18.956 1.00 59.00 170 GLY A C 1
ATOM 1366 O O . GLY A 1 170 ? -0.766 -17.618 17.804 1.00 59.00 170 GLY A O 1
ATOM 1367 N N . ASP A 1 171 ? -1.015 -16.583 19.786 1.00 60.94 171 ASP A N 1
ATOM 1368 C CA . ASP A 1 171 ? -2.293 -15.939 19.472 1.00 60.94 171 ASP A CA 1
ATOM 1369 C C . ASP A 1 171 ? -2.145 -14.810 18.441 1.00 60.94 171 ASP A C 1
ATOM 1371 O O . ASP A 1 171 ? -3.073 -14.536 17.677 1.00 60.94 171 ASP A O 1
ATOM 1375 N N . GLN A 1 172 ? -0.963 -14.180 18.361 1.00 64.25 172 GLN A N 1
ATOM 1376 C CA . GLN A 1 172 ? -0.683 -13.156 17.349 1.00 64.25 172 GLN A CA 1
ATOM 1377 C C . GLN A 1 172 ? -0.813 -13.701 15.927 1.00 64.25 172 GLN A C 1
ATOM 1379 O O . GLN A 1 172 ? -1.183 -12.940 15.045 1.00 64.25 172 GLN A O 1
ATOM 1384 N N . ASN A 1 173 ? -0.520 -14.982 15.680 1.00 64.44 173 ASN A N 1
ATOM 1385 C CA . ASN A 1 173 ? -0.573 -15.569 14.335 1.00 64.44 173 ASN A CA 1
ATOM 1386 C C . ASN A 1 173 ? -2.001 -15.808 13.837 1.00 64.44 173 ASN A C 1
ATOM 1388 O O . ASN A 1 173 ? -2.245 -15.712 12.638 1.00 64.44 173 ASN A O 1
ATOM 1392 N N . LEU A 1 174 ? -2.937 -16.089 14.745 1.00 66.56 174 LEU A N 1
ATOM 1393 C CA . LEU A 1 174 ? -4.324 -16.426 14.412 1.00 66.56 174 LEU A CA 1
ATOM 1394 C C . LEU A 1 174 ? -5.196 -15.192 14.143 1.00 66.56 174 LEU A C 1
ATOM 1396 O O . LEU A 1 174 ? -6.279 -15.315 13.579 1.00 66.56 174 LEU A O 1
ATOM 1400 N N . GLN A 1 175 ? -4.732 -14.011 14.553 1.00 74.69 175 GLN A N 1
ATOM 1401 C CA . GLN A 1 175 ? -5.516 -12.773 14.582 1.00 74.69 175 GLN A CA 1
ATOM 1402 C C . GLN A 1 175 ? -4.857 -11.630 13.788 1.00 74.69 175 GLN A C 1
ATOM 1404 O O . GLN A 1 175 ? -5.172 -10.460 14.000 1.00 74.69 175 GLN A O 1
ATOM 1409 N N . ARG A 1 176 ? -3.926 -11.948 12.871 1.00 80.81 176 ARG A N 1
ATOM 1410 C CA . ARG A 1 176 ? -3.213 -10.941 12.067 1.00 80.81 176 ARG A CA 1
ATOM 1411 C C . ARG A 1 176 ? -4.143 -10.291 11.057 1.00 80.81 176 ARG A C 1
ATOM 1413 O O . ARG A 1 176 ? -4.633 -10.962 10.144 1.00 80.81 176 ARG A O 1
ATOM 1420 N N . ARG A 1 177 ? -4.305 -8.977 11.172 1.00 87.00 177 ARG A N 1
ATOM 1421 C CA . ARG A 1 177 ? -5.035 -8.169 10.197 1.00 87.00 177 ARG A CA 1
ATOM 1422 C C . ARG A 1 177 ? -4.164 -7.023 9.714 1.00 87.00 177 ARG A C 1
ATOM 1424 O O . ARG A 1 177 ? -3.484 -6.376 10.512 1.00 87.00 177 ARG A O 1
ATOM 1431 N N . THR A 1 178 ? -4.249 -6.748 8.422 1.00 91.06 178 THR A N 1
ATOM 1432 C CA . THR A 1 178 ? -3.857 -5.465 7.857 1.00 91.06 178 THR A CA 1
ATOM 1433 C C . THR A 1 178 ? -5.114 -4.698 7.494 1.00 91.06 178 THR A C 1
ATOM 1435 O O . THR A 1 178 ? -5.883 -5.109 6.625 1.00 91.06 178 THR A O 1
ATOM 1438 N N . ILE A 1 179 ? -5.318 -3.580 8.177 1.00 93.12 179 ILE A N 1
ATOM 1439 C CA . ILE A 1 179 ? -6.437 -2.671 7.960 1.00 93.12 179 ILE A CA 1
ATOM 1440 C C . ILE A 1 179 ? -5.910 -1.496 7.144 1.00 93.12 179 ILE A C 1
ATOM 1442 O O . ILE A 1 179 ? -5.107 -0.720 7.648 1.00 93.12 179 ILE A O 1
ATOM 1446 N N . LEU A 1 180 ? -6.352 -1.366 5.898 1.00 94.50 180 LEU A N 1
ATOM 1447 C CA . LEU A 1 180 ? -5.915 -0.337 4.956 1.00 94.50 180 LEU A CA 1
ATOM 1448 C C . LEU A 1 180 ? -6.928 0.809 4.904 1.00 94.50 180 LEU A C 1
ATOM 1450 O O . LEU A 1 180 ? -8.115 0.592 4.656 1.00 94.50 180 LEU A O 1
ATOM 1454 N N . PHE A 1 181 ? -6.466 2.043 5.086 1.00 92.94 181 PHE A N 1
ATOM 1455 C CA . PHE A 1 181 ? -7.292 3.248 5.031 1.00 92.94 181 PHE A CA 1
ATOM 1456 C C . PHE A 1 181 ? -7.383 3.769 3.594 1.00 92.94 181 PHE A C 1
ATOM 1458 O O . PHE A 1 181 ? -6.699 4.715 3.197 1.00 92.94 181 PHE A O 1
ATOM 1465 N N . HIS A 1 182 ? -8.249 3.130 2.808 1.00 89.31 182 HIS A N 1
ATOM 1466 C CA . HIS A 1 182 ? -8.441 3.400 1.382 1.00 89.31 182 HIS A CA 1
ATOM 1467 C C . HIS A 1 182 ? -8.689 4.888 1.084 1.00 89.31 182 HIS A C 1
ATOM 1469 O O . HIS A 1 182 ? -8.034 5.462 0.212 1.00 89.31 182 HIS A O 1
ATOM 1475 N N . SER A 1 183 ? -9.583 5.532 1.843 1.00 86.19 183 SER A N 1
ATOM 1476 C CA . SER A 1 183 ? -9.898 6.955 1.669 1.00 86.19 183 SER A CA 1
ATOM 1477 C C . SER A 1 183 ? -8.681 7.856 1.897 1.00 86.19 183 SER A C 1
ATOM 1479 O O . SER A 1 183 ? -8.448 8.774 1.118 1.00 86.19 183 SER A O 1
ATOM 1481 N N . ALA A 1 184 ? -7.849 7.552 2.898 1.00 88.31 184 ALA A N 1
ATOM 1482 C CA . ALA A 1 184 ? -6.656 8.340 3.204 1.00 88.31 184 ALA A CA 1
ATOM 1483 C C . ALA A 1 184 ? -5.609 8.264 2.080 1.00 88.31 184 ALA A C 1
ATOM 1485 O O . ALA A 1 184 ? -4.994 9.273 1.732 1.00 88.31 184 ALA A O 1
ATOM 1486 N N . VAL A 1 185 ? -5.420 7.084 1.479 1.00 91.31 185 VAL A N 1
ATOM 1487 C CA . VAL A 1 185 ? -4.503 6.914 0.339 1.00 91.31 185 VAL A CA 1
ATOM 1488 C C . VAL A 1 185 ? -5.026 7.643 -0.894 1.00 91.31 185 VAL A C 1
ATOM 1490 O O . VAL A 1 185 ? -4.252 8.316 -1.574 1.00 91.31 185 VAL A O 1
ATOM 1493 N N . LYS A 1 186 ? -6.333 7.562 -1.160 1.00 92.69 186 LYS A N 1
ATOM 1494 C CA . LYS A 1 186 ? -6.966 8.298 -2.255 1.00 92.69 186 LYS A CA 1
ATOM 1495 C C . LYS A 1 186 ? -6.814 9.805 -2.098 1.00 92.69 186 LYS A C 1
ATOM 1497 O O . LYS A 1 186 ? -6.356 10.466 -3.028 1.00 92.69 186 LYS A O 1
ATOM 1502 N N . ASP A 1 187 ? -7.144 10.342 -0.930 1.00 90.75 187 ASP A N 1
ATOM 1503 C CA . ASP A 1 187 ? -7.019 11.773 -0.660 1.00 90.75 187 ASP A CA 1
ATOM 1504 C C . ASP A 1 187 ? -5.564 12.226 -0.795 1.00 90.75 187 ASP A C 1
ATOM 1506 O O . ASP A 1 187 ? -5.281 13.267 -1.394 1.00 90.75 187 ASP A O 1
ATOM 1510 N N . ARG A 1 188 ? -4.610 11.416 -0.316 1.00 91.50 188 ARG A N 1
ATOM 1511 C CA . ARG A 1 188 ? -3.178 11.667 -0.513 1.00 91.50 188 ARG A CA 1
ATOM 1512 C C . ARG A 1 188 ? -2.814 11.711 -1.994 1.00 91.50 188 ARG A C 1
ATOM 1514 O O . ARG A 1 188 ? -2.152 12.660 -2.409 1.00 91.50 188 ARG A O 1
ATOM 1521 N N . PHE A 1 189 ? -3.243 10.730 -2.783 1.00 94.06 189 PHE A N 1
ATOM 1522 C CA . PHE A 1 189 ? -2.958 10.688 -4.216 1.00 94.06 189 PHE A CA 1
ATOM 1523 C C . PHE A 1 189 ? -3.495 11.940 -4.919 1.00 94.06 189 PHE A C 1
ATOM 1525 O O . PHE A 1 189 ? -2.739 12.649 -5.584 1.00 94.06 189 PHE A O 1
ATOM 1532 N N . LEU A 1 190 ? -4.769 12.269 -4.692 1.00 94.12 190 LEU A N 1
ATOM 1533 C CA . LEU A 1 190 ? -5.444 13.405 -5.320 1.00 94.12 190 LEU A CA 1
ATOM 1534 C C . LEU A 1 190 ? -4.856 14.762 -4.913 1.00 94.12 190 LEU A C 1
ATOM 1536 O O . LEU A 1 190 ? -4.813 15.678 -5.728 1.00 94.12 190 LEU A O 1
ATOM 1540 N N . THR A 1 191 ? -4.398 14.909 -3.668 1.00 92.00 191 THR A N 1
ATOM 1541 C CA . THR A 1 191 ? -3.943 16.208 -3.140 1.00 92.00 191 THR A CA 1
ATOM 1542 C C . THR A 1 191 ? -2.432 16.414 -3.188 1.00 92.00 191 THR A C 1
ATOM 1544 O O . THR A 1 191 ? -1.980 17.560 -3.150 1.00 92.00 191 THR A O 1
ATOM 1547 N N . LYS A 1 192 ? -1.631 15.341 -3.224 1.00 90.25 192 LYS A N 1
ATOM 1548 C CA . LYS A 1 192 ? -0.161 15.415 -3.123 1.00 90.25 192 LYS A CA 1
ATOM 1549 C C . LYS A 1 192 ? 0.574 14.875 -4.341 1.00 90.25 192 LYS A C 1
ATOM 1551 O O . LYS A 1 192 ? 1.658 15.379 -4.627 1.00 90.25 192 LYS A O 1
ATOM 1556 N N . THR A 1 193 ? 0.020 13.875 -5.020 1.00 93.12 193 THR A N 1
ATOM 1557 C CA . THR A 1 193 ? 0.724 13.139 -6.079 1.00 93.12 193 THR A CA 1
ATOM 1558 C C . THR A 1 193 ? 0.242 13.548 -7.460 1.00 93.12 193 THR A C 1
ATOM 1560 O O . THR A 1 193 ? 1.029 14.055 -8.256 1.00 93.12 193 THR A O 1
ATOM 1563 N N . TYR A 1 194 ? -1.052 13.382 -7.739 1.00 94.56 194 TYR A N 1
ATOM 1564 C CA . TYR A 1 194 ? -1.622 13.668 -9.051 1.00 94.56 194 TYR A CA 1
ATOM 1565 C C . TYR A 1 194 ? -1.366 15.105 -9.529 1.00 94.56 194 TYR A C 1
ATOM 1567 O O . TYR A 1 194 ? -0.951 15.249 -10.675 1.00 94.56 194 TYR A O 1
ATOM 1575 N N . PRO A 1 195 ? -1.491 16.163 -8.697 1.00 91.50 195 PRO A N 1
ATOM 1576 C CA . PRO A 1 195 ? -1.227 17.529 -9.152 1.00 91.50 195 PRO A CA 1
ATOM 1577 C C . PRO A 1 195 ? 0.192 17.738 -9.695 1.00 91.50 195 PRO A C 1
ATOM 1579 O O . PRO A 1 195 ? 0.373 18.540 -10.601 1.00 91.50 195 PRO A O 1
ATOM 1582 N N . LYS A 1 196 ? 1.177 16.990 -9.178 1.00 89.25 196 LYS A N 1
ATOM 1583 C CA . LYS A 1 196 ? 2.575 17.041 -9.633 1.00 89.25 196 LYS A CA 1
ATOM 1584 C C . LYS A 1 196 ? 2.834 16.183 -10.865 1.00 89.25 196 LYS A C 1
ATOM 1586 O O . LYS A 1 196 ? 3.753 16.454 -11.624 1.00 89.25 196 LYS A O 1
ATOM 1591 N N . ALA A 1 197 ? 2.064 15.112 -11.040 1.00 90.81 197 ALA A N 1
ATOM 1592 C CA . ALA A 1 197 ? 2.224 14.190 -12.159 1.00 90.81 197 ALA A CA 1
ATOM 1593 C C . ALA A 1 197 ? 1.381 14.587 -13.384 1.00 90.81 197 ALA A C 1
ATOM 1595 O O . ALA A 1 197 ? 1.742 14.232 -14.510 1.00 90.81 197 ALA A O 1
ATOM 1596 N N . LYS A 1 198 ? 0.267 15.313 -13.188 1.00 88.56 198 LYS A N 1
ATOM 1597 C CA . LYS A 1 198 ? -0.643 15.750 -14.259 1.00 88.56 198 LYS A CA 1
ATOM 1598 C C . LYS A 1 198 ? 0.167 16.508 -15.316 1.00 88.56 198 LYS A C 1
ATOM 1600 O O . LYS A 1 198 ? 0.947 17.392 -14.985 1.00 88.56 198 LYS A O 1
ATOM 1605 N N . GLN A 1 199 ? 0.008 16.118 -16.584 1.00 84.62 199 GLN A N 1
ATOM 1606 C CA . GLN A 1 199 ? 0.733 16.629 -17.767 1.00 84.62 199 GLN A CA 1
ATOM 1607 C C . GLN A 1 199 ? 2.239 16.322 -17.844 1.00 84.62 199 GLN A C 1
ATOM 1609 O O . GLN A 1 199 ? 2.788 16.344 -18.944 1.00 84.62 199 GLN A O 1
ATOM 1614 N N . ARG A 1 200 ? 2.890 15.975 -16.730 1.00 87.50 200 ARG A N 1
ATOM 1615 C CA . ARG A 1 200 ? 4.328 15.671 -16.674 1.00 87.50 200 ARG A CA 1
ATOM 1616 C C . ARG A 1 200 ? 4.640 14.190 -16.818 1.00 87.50 200 ARG A C 1
ATOM 1618 O O . ARG A 1 200 ? 5.762 13.842 -17.158 1.00 87.50 200 ARG A O 1
ATOM 1625 N N . PHE A 1 201 ? 3.677 13.311 -16.559 1.00 93.12 201 PHE A N 1
ATOM 1626 C CA . PHE A 1 201 ? 3.859 11.868 -16.663 1.00 93.12 201 PHE A CA 1
ATOM 1627 C C . PHE A 1 201 ? 3.202 11.290 -17.919 1.00 93.12 201 PHE A C 1
ATOM 1629 O O . PHE A 1 201 ? 2.001 11.473 -18.141 1.00 93.12 201 PHE A O 1
ATOM 1636 N N . LYS A 1 202 ? 3.982 10.539 -18.702 1.00 93.56 202 LYS A N 1
ATOM 1637 C CA . LYS A 1 202 ? 3.515 9.773 -19.860 1.00 93.56 202 LYS A CA 1
ATOM 1638 C C . LYS A 1 202 ? 3.978 8.323 -19.789 1.00 93.56 202 LYS A C 1
ATOM 1640 O O . LYS A 1 202 ? 5.120 8.042 -19.430 1.00 93.56 202 LYS A O 1
ATOM 1645 N N . MET A 1 203 ? 3.096 7.416 -20.195 1.00 93.88 203 MET A N 1
ATOM 1646 C CA . MET A 1 203 ? 3.424 6.012 -20.444 1.00 93.88 203 MET A CA 1
ATOM 1647 C C . MET A 1 203 ? 2.848 5.606 -21.799 1.00 93.88 203 MET A C 1
ATOM 1649 O O . MET A 1 203 ? 1.670 5.862 -22.050 1.00 93.88 203 MET A O 1
ATOM 1653 N N . ASP A 1 204 ? 3.677 5.018 -22.662 1.00 93.19 204 ASP A N 1
ATOM 1654 C CA . ASP A 1 204 ? 3.326 4.638 -24.042 1.00 93.19 204 ASP A CA 1
ATOM 1655 C C . ASP A 1 204 ? 2.739 5.813 -24.844 1.00 93.19 204 ASP A C 1
ATOM 1657 O O . ASP A 1 204 ? 1.694 5.703 -25.485 1.00 93.19 204 ASP A O 1
ATOM 1661 N N . ASP A 1 205 ? 3.385 6.978 -24.725 1.00 89.56 205 ASP A N 1
ATOM 1662 C CA . ASP A 1 205 ? 2.984 8.263 -25.317 1.00 89.56 205 ASP A CA 1
ATOM 1663 C C . ASP A 1 205 ? 1.613 8.805 -24.860 1.00 89.56 205 ASP A C 1
ATOM 1665 O O . ASP A 1 205 ? 1.168 9.859 -25.323 1.00 89.56 205 ASP A O 1
ATOM 1669 N N . LYS A 1 206 ? 0.964 8.150 -23.889 1.00 89.62 206 LYS A N 1
ATOM 1670 C CA . LYS A 1 206 ? -0.310 8.580 -23.302 1.00 89.62 206 LYS A CA 1
ATOM 1671 C C . LYS A 1 206 ? -0.090 9.310 -21.986 1.00 89.62 206 LYS A C 1
ATOM 1673 O O . LYS A 1 206 ? 0.612 8.823 -21.097 1.00 89.62 206 LYS A O 1
ATOM 1678 N N . ILE A 1 207 ? -0.738 10.464 -21.850 1.00 88.06 207 ILE A N 1
ATOM 1679 C CA . ILE A 1 207 ? -0.879 11.157 -20.568 1.00 88.06 207 ILE A CA 1
ATOM 1680 C C . ILE A 1 207 ? -2.000 10.467 -19.796 1.00 88.06 207 ILE A C 1
ATOM 1682 O O . ILE A 1 207 ? -3.044 10.151 -20.360 1.00 88.06 207 ILE A O 1
ATOM 1686 N N . PHE A 1 208 ? -1.783 10.237 -18.508 1.00 86.00 208 PHE A N 1
ATOM 1687 C CA . PHE A 1 208 ? -2.857 9.821 -17.618 1.00 86.00 208 PHE A CA 1
ATOM 1688 C C . PHE A 1 208 ? -3.722 11.023 -17.260 1.00 86.00 208 PHE A C 1
ATOM 1690 O O . PHE A 1 208 ? -3.225 11.978 -16.654 1.00 86.00 208 PHE A O 1
ATOM 1697 N N . ASP A 1 209 ? -5.002 10.954 -17.608 1.00 86.81 209 ASP A N 1
ATOM 1698 C CA . ASP A 1 209 ? -5.975 11.983 -1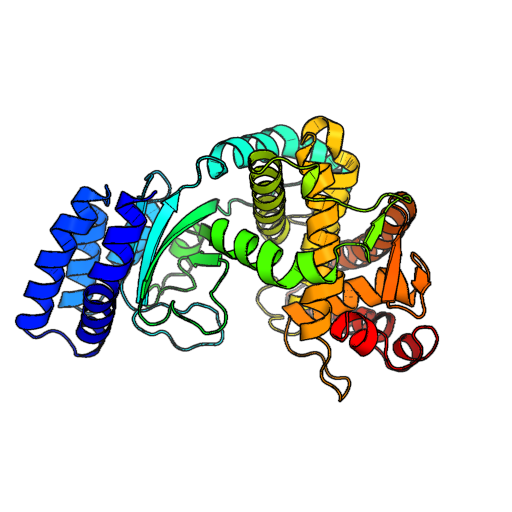7.279 1.00 86.81 209 ASP A CA 1
ATOM 1699 C C . ASP A 1 209 ? -7.042 11.430 -16.332 1.00 86.81 209 ASP A C 1
ATOM 1701 O O . ASP A 1 209 ? -7.784 10.510 -16.674 1.00 86.81 209 ASP A O 1
ATOM 1705 N N . LEU A 1 210 ? -7.121 11.995 -15.123 1.00 87.81 210 LEU A N 1
ATOM 1706 C CA . LEU A 1 210 ? -8.206 11.673 -14.194 1.00 87.81 210 LEU A CA 1
ATOM 1707 C C . LEU A 1 210 ? -9.569 12.132 -14.707 1.00 87.81 210 LEU A C 1
ATOM 1709 O O . LEU A 1 210 ? -10.566 11.562 -14.282 1.00 87.81 210 LEU A O 1
ATOM 1713 N N . ASP A 1 211 ? -9.626 13.121 -15.601 1.00 86.12 211 ASP A N 1
ATOM 1714 C CA . ASP A 1 211 ? -10.893 13.611 -16.146 1.00 86.12 211 ASP A CA 1
ATOM 1715 C C . ASP A 1 211 ? -11.560 12.545 -17.058 1.00 86.12 211 ASP A C 1
ATOM 1717 O O . ASP A 1 211 ? -12.772 12.575 -17.270 1.00 86.12 211 ASP A O 1
ATOM 1721 N N . GLU A 1 212 ? -10.794 11.546 -17.526 1.00 87.25 212 GLU A N 1
ATOM 1722 C CA . GLU A 1 212 ? -11.270 10.387 -18.301 1.00 87.25 212 GLU A CA 1
ATOM 1723 C C . GLU A 1 212 ? -11.593 9.150 -17.440 1.00 87.25 212 GLU A C 1
ATOM 1725 O O . GLU A 1 212 ? -12.046 8.128 -17.963 1.00 87.25 212 GLU A O 1
ATOM 1730 N N . ILE A 1 213 ? -11.351 9.209 -16.127 1.00 90.44 213 ILE A N 1
ATOM 1731 C CA . ILE A 1 213 ? -11.496 8.074 -15.211 1.00 90.44 213 ILE A CA 1
ATOM 1732 C C . ILE A 1 213 ? -12.614 8.385 -14.227 1.00 90.44 213 ILE A C 1
ATOM 1734 O O . ILE A 1 213 ? -12.526 9.324 -13.437 1.00 90.44 213 ILE A O 1
ATOM 1738 N N . ASP A 1 214 ? -13.669 7.571 -14.238 1.00 91.62 214 ASP A N 1
ATOM 1739 C CA . ASP A 1 214 ? -14.726 7.736 -13.252 1.00 91.62 214 ASP A CA 1
ATOM 1740 C C . ASP A 1 214 ? -14.231 7.420 -11.827 1.00 91.62 214 ASP A C 1
ATOM 1742 O O . ASP A 1 214 ? -13.238 6.723 -11.584 1.00 91.62 214 ASP A O 1
ATOM 1746 N N . ASN A 1 215 ? -14.932 7.982 -10.845 1.00 91.88 215 ASN A N 1
ATOM 1747 C CA . ASN A 1 215 ? -14.539 7.881 -9.446 1.00 91.88 215 ASN A CA 1
ATOM 1748 C C . ASN A 1 215 ? -14.544 6.433 -8.925 1.00 91.88 215 ASN A C 1
ATOM 1750 O O . ASN A 1 215 ? -13.772 6.124 -8.016 1.00 91.88 215 ASN A O 1
ATOM 1754 N N . ASP A 1 216 ? -15.389 5.562 -9.475 1.00 93.50 216 ASP A N 1
ATOM 1755 C CA . ASP A 1 216 ? -15.513 4.173 -9.038 1.00 93.50 216 ASP A CA 1
ATOM 1756 C C . ASP A 1 216 ? -14.339 3.339 -9.553 1.00 93.50 216 ASP A C 1
ATOM 1758 O O . ASP A 1 216 ? -13.735 2.601 -8.773 1.00 93.50 216 ASP A O 1
ATOM 1762 N N . GLN A 1 217 ? -13.922 3.547 -10.804 1.00 94.56 217 GLN A N 1
ATOM 1763 C CA . GLN A 1 217 ? -12.704 2.975 -11.371 1.00 94.56 217 GLN A CA 1
ATOM 1764 C C . GLN A 1 217 ? -11.459 3.438 -10.605 1.00 94.56 217 GLN A C 1
ATOM 1766 O O . GLN A 1 217 ? -10.579 2.626 -10.316 1.00 94.56 217 GLN A O 1
ATOM 1771 N N . LEU A 1 218 ? -11.374 4.720 -10.227 1.00 95.38 218 LEU A N 1
ATOM 1772 C CA . LEU A 1 218 ? -10.274 5.217 -9.394 1.00 95.38 218 LEU A CA 1
ATOM 1773 C C . LEU A 1 218 ? -10.247 4.526 -8.020 1.00 95.38 218 LEU A C 1
ATOM 1775 O O . LEU A 1 218 ? -9.182 4.101 -7.569 1.00 95.38 218 LEU A O 1
ATOM 1779 N N . ASN A 1 219 ? -11.403 4.394 -7.359 1.00 95.38 219 ASN A N 1
ATOM 1780 C CA . ASN A 1 219 ? -11.495 3.702 -6.072 1.00 95.38 219 ASN A CA 1
ATOM 1781 C C . ASN A 1 219 ? -11.091 2.227 -6.203 1.00 95.38 219 ASN A C 1
ATOM 1783 O O . ASN A 1 219 ? -10.307 1.732 -5.397 1.00 95.38 219 ASN A O 1
ATOM 1787 N N . GLU A 1 220 ? -11.593 1.524 -7.223 1.00 96.69 220 GLU A N 1
ATOM 1788 C CA . GLU A 1 220 ? -11.249 0.121 -7.458 1.00 96.69 220 GLU A CA 1
ATOM 1789 C C . GLU A 1 220 ? -9.751 -0.041 -7.748 1.00 96.69 220 GLU A C 1
ATOM 1791 O O . GLU A 1 220 ? -9.132 -0.963 -7.227 1.00 96.69 220 GLU A O 1
ATOM 1796 N N . ALA A 1 221 ? -9.139 0.867 -8.510 1.00 97.19 221 ALA A N 1
ATOM 1797 C CA . ALA A 1 221 ? -7.712 0.828 -8.817 1.00 97.19 221 ALA A CA 1
ATOM 1798 C C . ALA A 1 221 ? -6.827 1.007 -7.573 1.00 97.19 221 ALA A C 1
ATOM 1800 O O . ALA A 1 221 ? -5.872 0.252 -7.380 1.00 97.19 221 ALA A O 1
ATOM 1801 N N . ILE A 1 222 ? -7.148 1.973 -6.705 1.00 96.69 222 ILE A N 1
ATOM 1802 C CA . ILE A 1 222 ? -6.415 2.186 -5.446 1.00 96.69 222 ILE A CA 1
ATOM 1803 C C . ILE A 1 222 ? -6.618 0.993 -4.513 1.00 96.69 222 ILE A C 1
ATOM 1805 O O . ILE A 1 222 ? -5.658 0.485 -3.940 1.00 96.69 222 ILE A O 1
ATOM 1809 N N . ALA A 1 223 ? -7.854 0.517 -4.382 1.00 96.56 223 ALA A N 1
ATOM 1810 C CA . ALA A 1 223 ? -8.180 -0.653 -3.582 1.00 96.56 223 ALA A CA 1
ATOM 1811 C C . ALA A 1 223 ? -7.436 -1.913 -4.062 1.00 96.56 223 ALA A C 1
ATOM 1813 O O . ALA A 1 223 ? -6.851 -2.627 -3.249 1.00 96.56 223 ALA A O 1
ATOM 1814 N N . LEU A 1 224 ? -7.402 -2.150 -5.377 1.00 97.56 224 LEU A N 1
ATOM 1815 C CA . LEU A 1 224 ? -6.679 -3.253 -6.006 1.00 97.56 224 LEU A CA 1
ATOM 1816 C C . LEU A 1 224 ? -5.176 -3.170 -5.740 1.00 97.56 224 LEU A C 1
ATOM 1818 O O . LEU A 1 224 ? -4.584 -4.169 -5.339 1.00 97.56 224 LEU A O 1
ATOM 1822 N N . TRP A 1 225 ? -4.570 -1.991 -5.917 1.00 97.56 225 TRP A N 1
ATOM 1823 C CA . TRP A 1 225 ? -3.159 -1.784 -5.597 1.00 97.56 225 TRP A CA 1
ATOM 1824 C C . TRP A 1 225 ? -2.867 -2.083 -4.124 1.00 97.56 225 TRP A C 1
ATOM 1826 O O . TRP A 1 225 ? -1.977 -2.881 -3.844 1.00 97.56 225 TRP A O 1
ATOM 1836 N N . LEU A 1 226 ? -3.618 -1.495 -3.189 1.00 96.06 226 LEU A N 1
ATOM 1837 C CA . LEU A 1 226 ? -3.350 -1.641 -1.757 1.00 96.06 226 LEU A CA 1
ATOM 1838 C C . LEU A 1 226 ? -3.533 -3.083 -1.263 1.00 96.06 226 LEU A C 1
ATOM 1840 O O . LEU A 1 226 ? -2.725 -3.566 -0.473 1.00 96.06 226 LEU A O 1
ATOM 1844 N N . LEU A 1 227 ? -4.569 -3.784 -1.735 1.00 95.38 227 LEU A N 1
ATOM 1845 C CA . LEU A 1 227 ? -4.789 -5.186 -1.374 1.00 95.38 227 LEU A CA 1
ATOM 1846 C C . LEU A 1 227 ? -3.679 -6.083 -1.924 1.00 95.38 227 LEU A C 1
ATOM 1848 O O . LEU A 1 227 ? -3.109 -6.869 -1.169 1.00 95.38 227 LEU A O 1
ATOM 1852 N N . LEU A 1 228 ? -3.328 -5.932 -3.207 1.00 94.88 228 LEU A N 1
ATOM 1853 C CA . LEU A 1 228 ? -2.222 -6.683 -3.799 1.00 94.88 228 LEU A CA 1
ATOM 1854 C C . LEU A 1 228 ? -0.898 -6.367 -3.099 1.00 94.88 228 LEU A C 1
ATOM 1856 O O . LEU A 1 228 ? -0.151 -7.291 -2.813 1.00 94.88 228 LEU A O 1
ATOM 1860 N N . HIS A 1 229 ? -0.618 -5.103 -2.776 1.00 94.81 229 HIS A N 1
ATOM 1861 C CA . HIS A 1 229 ? 0.587 -4.697 -2.048 1.00 94.81 229 HIS A CA 1
ATOM 1862 C C . HIS A 1 229 ? 0.729 -5.485 -0.740 1.00 94.81 229 HIS A C 1
ATOM 1864 O O . HIS A 1 229 ? 1.725 -6.168 -0.505 1.00 94.81 229 HIS A O 1
ATOM 1870 N N . GLU A 1 230 ? -0.314 -5.478 0.084 1.00 90.44 230 GLU A N 1
ATOM 1871 C CA . GLU A 1 230 ? -0.285 -6.157 1.378 1.00 90.44 230 GLU A CA 1
ATOM 1872 C C . GLU A 1 230 ? -0.254 -7.680 1.287 1.00 90.44 230 GLU A C 1
ATOM 1874 O O . GLU A 1 230 ? 0.389 -8.340 2.106 1.00 90.44 230 GLU A O 1
ATOM 1879 N N . MET A 1 231 ? -0.909 -8.248 0.278 1.00 88.69 231 MET A N 1
ATOM 1880 C CA . MET A 1 231 ? -0.814 -9.674 -0.027 1.00 88.69 231 MET A CA 1
ATOM 1881 C C . MET A 1 231 ? 0.589 -10.053 -0.516 1.00 88.69 231 MET A C 1
ATOM 1883 O O . MET A 1 231 ? 1.109 -11.114 -0.167 1.00 88.69 231 MET A O 1
ATOM 1887 N N . MET A 1 232 ? 1.244 -9.171 -1.276 1.00 88.75 232 MET A N 1
ATOM 1888 C CA . MET A 1 232 ? 2.560 -9.437 -1.844 1.00 88.75 232 MET A CA 1
ATOM 1889 C C . MET A 1 232 ? 3.692 -9.401 -0.806 1.00 88.75 232 MET A C 1
ATOM 1891 O O . MET A 1 232 ? 4.734 -10.034 -1.027 1.00 88.75 232 MET A O 1
ATOM 1895 N N . HIS A 1 233 ? 3.495 -8.737 0.343 1.00 84.25 233 HIS A N 1
ATOM 1896 C CA . HIS A 1 233 ? 4.418 -8.784 1.492 1.00 84.25 233 HIS A CA 1
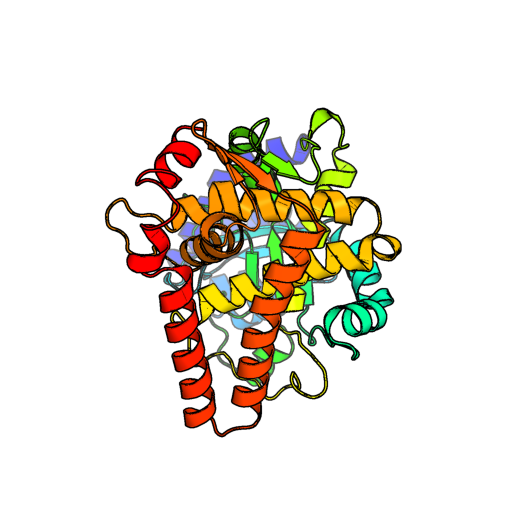ATOM 1897 C C . HIS A 1 233 ? 4.694 -10.218 1.956 1.00 84.25 233 HIS A C 1
ATOM 1899 O O . HIS A 1 233 ? 5.838 -10.568 2.235 1.00 84.25 233 HIS A O 1
ATOM 1905 N N . ALA A 1 234 ? 3.670 -11.074 1.968 1.00 75.06 234 ALA A N 1
ATOM 1906 C CA . ALA A 1 234 ? 3.772 -12.465 2.411 1.00 75.06 234 ALA A CA 1
ATOM 1907 C C . ALA A 1 234 ? 3.901 -13.479 1.257 1.00 75.06 234 ALA A C 1
ATOM 1909 O O . ALA A 1 234 ? 3.754 -14.677 1.486 1.00 75.06 234 ALA A O 1
ATOM 1910 N N . SER A 1 235 ? 4.187 -13.017 0.036 1.00 74.88 235 SER A N 1
ATOM 1911 C CA . SER A 1 235 ? 4.170 -13.861 -1.165 1.00 74.88 235 SER A CA 1
ATOM 1912 C C . SER A 1 235 ? 5.527 -13.994 -1.860 1.00 74.88 235 SER A C 1
ATOM 1914 O O . SER A 1 235 ? 6.344 -13.066 -1.861 1.00 74.88 235 SER A O 1
ATOM 1916 N N . GLY A 1 236 ? 5.689 -15.117 -2.556 1.00 70.56 236 GLY A N 1
ATOM 1917 C CA . GLY A 1 236 ? 6.719 -15.357 -3.562 1.00 70.56 236 GLY A CA 1
ATOM 1918 C C . GLY A 1 236 ? 6.567 -16.749 -4.196 1.00 70.56 236 GLY A C 1
ATOM 1919 O O . GLY A 1 236 ? 5.550 -17.411 -3.955 1.00 70.56 236 GLY A O 1
ATOM 1920 N N . PRO A 1 237 ? 7.522 -17.197 -5.031 1.00 64.19 237 PRO A N 1
ATOM 1921 C CA . PRO A 1 237 ? 7.458 -18.495 -5.702 1.00 64.19 237 PRO A CA 1
ATOM 1922 C C . PRO A 1 237 ? 7.359 -19.657 -4.705 1.00 64.19 237 PRO A C 1
ATOM 1924 O O . PRO A 1 237 ? 8.179 -19.785 -3.795 1.00 64.19 237 PRO A O 1
ATOM 1927 N N . LEU A 1 238 ? 6.386 -20.553 -4.892 1.00 56.91 238 LEU A N 1
ATOM 1928 C CA . LEU A 1 238 ? 6.348 -21.826 -4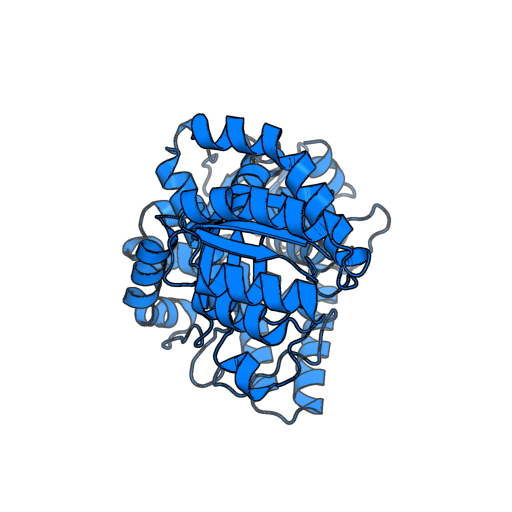.165 1.00 56.91 238 LEU A CA 1
ATOM 1929 C C . LEU A 1 238 ? 7.306 -22.844 -4.812 1.00 56.91 238 LEU A C 1
ATOM 1931 O O . LEU A 1 238 ? 7.407 -22.873 -6.042 1.00 56.91 238 LEU A O 1
ATOM 1935 N N . PRO A 1 239 ? 7.990 -23.700 -4.019 1.00 49.81 239 PRO A N 1
ATOM 1936 C CA . PRO A 1 239 ? 7.877 -23.870 -2.559 1.00 49.81 239 PRO A CA 1
ATOM 1937 C C . PRO A 1 239 ? 8.750 -22.914 -1.716 1.00 49.81 239 PRO A C 1
ATOM 1939 O O . PRO A 1 239 ? 8.747 -23.012 -0.490 1.00 49.81 239 PRO A O 1
ATOM 1942 N N . LEU A 1 240 ? 9.488 -22.006 -2.354 1.00 49.78 240 LEU A N 1
ATOM 1943 C CA . LEU A 1 240 ? 10.578 -21.223 -1.757 1.00 49.78 240 LEU A CA 1
ATOM 1944 C C . LEU A 1 240 ? 10.093 -20.208 -0.705 1.00 49.78 240 LEU A C 1
ATOM 1946 O O . LEU A 1 240 ? 10.799 -19.916 0.251 1.00 49.78 240 LEU A O 1
ATOM 1950 N N . PHE A 1 241 ? 8.850 -19.734 -0.825 1.00 52.84 241 PHE A N 1
ATOM 1951 C CA . PHE A 1 241 ? 8.207 -18.802 0.116 1.00 52.84 241 PHE A CA 1
ATOM 1952 C C . PHE A 1 241 ? 7.308 -19.482 1.160 1.00 52.84 241 PHE A C 1
ATOM 1954 O O . PHE A 1 241 ? 6.410 -18.860 1.729 1.00 52.84 241 PHE A O 1
ATOM 1961 N N . GLY A 1 242 ? 7.534 -20.770 1.437 1.00 50.12 242 GLY A N 1
ATOM 1962 C CA . GLY A 1 242 ? 6.873 -21.459 2.546 1.00 50.12 242 GLY A CA 1
ATOM 1963 C C . GLY A 1 242 ? 7.115 -20.765 3.898 1.00 50.12 242 GLY A C 1
ATOM 1964 O O . GLY A 1 242 ? 8.026 -19.955 4.042 1.00 50.12 242 GLY A O 1
ATOM 1965 N N . ALA A 1 243 ? 6.312 -21.119 4.911 1.00 45.75 243 ALA A N 1
ATOM 1966 C CA . ALA A 1 243 ? 6.186 -20.506 6.250 1.00 45.75 243 ALA A CA 1
ATOM 1967 C C . ALA A 1 243 ? 7.476 -20.281 7.092 1.00 45.75 243 ALA A C 1
ATOM 1969 O O . ALA A 1 243 ? 7.390 -19.913 8.264 1.00 45.75 243 ALA A O 1
ATOM 1970 N N . LYS A 1 244 ? 8.665 -20.523 6.534 1.00 44.50 244 LYS A N 1
ATOM 1971 C CA . LYS A 1 244 ? 9.977 -20.456 7.178 1.00 44.50 244 LYS A CA 1
ATOM 1972 C C . LYS A 1 244 ? 10.725 -19.130 6.987 1.00 44.50 244 LYS A C 1
ATOM 1974 O O . LYS A 1 244 ? 11.667 -18.903 7.741 1.00 44.50 244 LYS A O 1
ATOM 1979 N N . VAL A 1 245 ? 10.317 -18.235 6.077 1.00 50.94 245 VAL A N 1
ATOM 1980 C CA . VAL A 1 245 ? 11.022 -16.948 5.895 1.00 50.94 245 VAL A CA 1
ATOM 1981 C C . VAL A 1 245 ? 10.720 -15.990 7.053 1.00 50.94 245 VAL A C 1
ATOM 1983 O O . VAL A 1 245 ? 9.770 -15.206 7.020 1.00 50.94 245 VAL A O 1
ATOM 1986 N N . GLN A 1 246 ? 11.526 -16.022 8.113 1.00 53.12 246 GLN A N 1
ATOM 1987 C CA . GLN A 1 246 ? 11.499 -14.971 9.129 1.00 53.12 246 GLN A CA 1
ATOM 1988 C C . GLN A 1 246 ? 12.302 -13.763 8.632 1.00 53.12 246 GLN A C 1
ATOM 1990 O O . GLN A 1 246 ? 13.479 -13.633 8.941 1.00 53.12 246 GLN A O 1
ATOM 1995 N N . LYS A 1 247 ? 11.653 -12.843 7.905 1.00 54.97 247 LYS A N 1
ATOM 1996 C CA . LYS A 1 247 ? 12.248 -11.553 7.476 1.00 54.97 247 LYS A CA 1
ATOM 1997 C C . LYS A 1 247 ? 12.424 -10.535 8.619 1.00 54.97 247 LYS A C 1
ATOM 1999 O O . LYS A 1 247 ? 13.103 -9.522 8.477 1.00 54.97 247 LYS A O 1
ATOM 2004 N N . LEU A 1 248 ? 11.858 -10.837 9.792 1.00 51.28 248 LEU A N 1
ATOM 2005 C CA . LEU A 1 248 ? 11.833 -9.980 10.983 1.00 51.28 248 LEU A CA 1
ATOM 2006 C C . LEU A 1 248 ? 13.203 -9.532 11.564 1.00 51.28 248 LEU A C 1
ATOM 2008 O O . LEU A 1 248 ? 13.204 -8.475 12.194 1.00 51.28 248 LEU A O 1
ATOM 2012 N N . PRO A 1 249 ? 14.361 -10.220 11.403 1.00 51.50 249 PRO A N 1
ATOM 2013 C CA . PRO A 1 249 ? 15.601 -9.768 12.041 1.00 51.50 249 PRO A CA 1
ATOM 2014 C C . PRO A 1 249 ? 16.353 -8.645 11.300 1.00 51.50 249 PRO A C 1
ATOM 2016 O O . PRO A 1 249 ? 17.258 -8.062 11.891 1.00 51.50 249 PRO A O 1
ATOM 2019 N N . LEU A 1 250 ? 16.002 -8.303 10.052 1.00 56.03 250 LEU A N 1
ATOM 2020 C CA . LEU A 1 250 ? 16.746 -7.303 9.257 1.00 56.03 250 LEU A CA 1
ATOM 2021 C C . LEU A 1 250 ? 16.263 -5.860 9.438 1.00 56.03 250 LEU A C 1
ATOM 2023 O O . LEU A 1 250 ? 17.002 -4.910 9.164 1.00 56.03 250 LEU A O 1
ATOM 2027 N N . GLY A 1 251 ? 15.024 -5.685 9.905 1.00 66.12 251 GLY A N 1
ATOM 2028 C CA . GLY A 1 251 ? 14.424 -4.385 10.195 1.00 66.12 251 GLY A CA 1
ATOM 2029 C C . GLY A 1 251 ? 14.688 -3.329 9.112 1.00 66.12 251 GLY A C 1
ATOM 2030 O O . GLY A 1 251 ? 14.424 -3.521 7.925 1.00 66.12 251 GLY A O 1
ATOM 2031 N N . LYS A 1 252 ? 15.251 -2.189 9.529 1.00 66.75 252 LYS A N 1
ATOM 2032 C CA . LYS A 1 252 ? 15.469 -1.006 8.676 1.00 66.75 252 LYS A CA 1
ATOM 2033 C C . LYS A 1 252 ? 16.429 -1.233 7.503 1.00 66.75 252 LYS A C 1
ATOM 2035 O O . LYS A 1 252 ? 16.378 -0.452 6.560 1.00 66.75 252 LYS A O 1
ATOM 2040 N N . LEU A 1 253 ? 17.290 -2.253 7.549 1.00 73.44 253 LEU A N 1
ATOM 2041 C CA . LEU A 1 253 ? 18.260 -2.511 6.480 1.00 73.44 253 LEU A CA 1
ATOM 2042 C C . LEU A 1 253 ? 17.598 -3.081 5.225 1.00 73.44 253 LEU A C 1
ATOM 2044 O O . LEU A 1 253 ? 18.111 -2.866 4.131 1.00 73.44 253 LEU A O 1
ATOM 2048 N N . TYR A 1 254 ? 16.463 -3.768 5.360 1.00 82.75 254 TYR A N 1
ATOM 2049 C CA . TYR A 1 254 ? 15.798 -4.432 4.237 1.00 82.75 254 TYR A CA 1
ATOM 2050 C C . TYR A 1 254 ? 14.427 -3.840 3.887 1.00 82.75 254 TYR A C 1
ATOM 2052 O O . TYR A 1 254 ? 13.997 -3.954 2.744 1.00 82.75 254 TYR A O 1
ATOM 2060 N N . GLY A 1 255 ? 13.777 -3.129 4.817 1.00 84.25 255 GLY A N 1
ATOM 2061 C CA . GLY A 1 255 ? 12.407 -2.633 4.626 1.00 84.25 255 GLY A CA 1
ATOM 2062 C C . GLY A 1 255 ? 12.171 -1.857 3.321 1.00 84.25 255 GLY A C 1
ATOM 2063 O O . GLY A 1 255 ? 11.199 -2.119 2.632 1.00 84.25 255 GLY A O 1
ATOM 2064 N N . ALA A 1 256 ? 13.074 -0.959 2.908 1.00 88.12 256 ALA A N 1
ATOM 2065 C CA . ALA A 1 256 ? 12.909 -0.216 1.648 1.00 88.12 256 ALA A CA 1
ATOM 2066 C C . ALA A 1 256 ? 12.943 -1.106 0.390 1.00 88.12 256 ALA A C 1
ATOM 2068 O O . ALA A 1 256 ? 12.282 -0.806 -0.603 1.00 88.12 256 ALA A O 1
ATOM 2069 N N . ILE A 1 257 ? 13.721 -2.191 0.430 1.00 90.00 257 ILE A N 1
ATOM 2070 C CA . ILE A 1 257 ? 13.840 -3.158 -0.668 1.00 90.00 257 ILE A CA 1
ATOM 2071 C C . ILE A 1 257 ? 12.622 -4.070 -0.685 1.00 90.00 257 ILE A C 1
ATOM 2073 O O . ILE A 1 257 ? 12.118 -4.373 -1.760 1.00 90.00 257 ILE A O 1
ATOM 2077 N N . GLU A 1 258 ? 12.112 -4.461 0.484 1.00 89.94 258 GLU A N 1
ATOM 2078 C CA . GLU A 1 258 ? 10.857 -5.201 0.586 1.00 89.94 258 GLU A CA 1
ATOM 2079 C C . GLU A 1 258 ? 9.687 -4.397 0.005 1.00 89.94 258 GLU A C 1
ATOM 2081 O O . GLU A 1 258 ? 8.974 -4.907 -0.855 1.00 89.94 258 GLU A O 1
ATOM 2086 N N . GLU A 1 259 ? 9.552 -3.121 0.370 1.00 91.56 259 GLU A N 1
ATOM 2087 C CA . GLU A 1 259 ? 8.546 -2.216 -0.204 1.00 91.56 259 GLU A CA 1
ATOM 2088 C C . GLU A 1 259 ? 8.722 -2.042 -1.728 1.00 91.56 259 GLU A C 1
ATOM 2090 O O . GLU A 1 259 ? 7.746 -2.065 -2.488 1.00 91.56 259 GLU A O 1
ATOM 2095 N N . ALA A 1 260 ? 9.971 -1.929 -2.207 1.00 93.75 260 ALA A N 1
ATOM 2096 C CA . ALA A 1 260 ? 10.296 -1.908 -3.637 1.00 93.75 260 ALA A CA 1
ATOM 2097 C C . ALA A 1 260 ? 9.850 -3.184 -4.347 1.00 93.75 260 ALA A C 1
ATOM 2099 O O . ALA A 1 260 ? 9.080 -3.106 -5.304 1.00 93.75 260 ALA A O 1
ATOM 2100 N N . ARG A 1 261 ? 10.264 -4.347 -3.840 1.00 93.31 261 ARG A N 1
ATOM 2101 C CA . ARG A 1 261 ? 9.884 -5.664 -4.351 1.00 93.31 261 ARG A CA 1
ATOM 2102 C C . ARG A 1 261 ? 8.371 -5.807 -4.420 1.00 93.31 261 ARG A C 1
ATOM 2104 O O . ARG A 1 261 ? 7.863 -6.238 -5.452 1.00 93.31 261 ARG A O 1
ATOM 2111 N N . VAL A 1 262 ? 7.655 -5.454 -3.355 1.00 93.62 262 VAL A N 1
ATOM 2112 C CA . VAL A 1 262 ? 6.197 -5.574 -3.286 1.00 93.62 262 VAL A CA 1
ATOM 2113 C C . VAL A 1 262 ? 5.539 -4.773 -4.396 1.00 93.62 262 VAL A C 1
ATOM 2115 O O . VAL A 1 262 ? 4.874 -5.360 -5.244 1.00 93.62 262 VAL A O 1
ATOM 2118 N N . ASP A 1 263 ? 5.767 -3.463 -4.463 1.00 97.06 263 ASP A N 1
ATOM 2119 C CA . ASP A 1 263 ? 5.092 -2.635 -5.464 1.00 97.06 263 ASP A CA 1
ATOM 2120 C C . ASP A 1 263 ? 5.518 -2.939 -6.894 1.00 97.06 263 ASP A C 1
ATOM 2122 O O . ASP A 1 263 ? 4.691 -2.865 -7.801 1.00 97.06 263 ASP A O 1
ATOM 2126 N N . MET A 1 264 ? 6.787 -3.288 -7.116 1.00 97.19 264 MET A N 1
ATOM 2127 C CA . MET A 1 264 ? 7.253 -3.697 -8.441 1.00 97.19 264 MET A CA 1
ATOM 2128 C C . MET A 1 264 ? 6.593 -5.012 -8.859 1.00 97.19 264 MET A C 1
ATOM 2130 O O . MET A 1 264 ? 6.197 -5.157 -10.013 1.00 97.19 264 MET A O 1
ATOM 2134 N N . SER A 1 265 ? 6.388 -5.939 -7.920 1.00 95.56 265 SER A N 1
ATOM 2135 C CA . SER A 1 265 ? 5.642 -7.170 -8.186 1.00 95.56 265 SER A CA 1
ATOM 2136 C C . SER A 1 265 ? 4.178 -6.876 -8.486 1.00 95.56 265 SER A C 1
ATOM 2138 O O . SER A 1 265 ? 3.646 -7.403 -9.458 1.00 95.56 265 SER A O 1
ATOM 2140 N N . VAL A 1 266 ? 3.532 -5.996 -7.712 1.00 97.00 266 VAL A N 1
ATOM 2141 C CA . VAL A 1 266 ? 2.149 -5.574 -7.980 1.00 97.00 266 VAL A CA 1
ATOM 2142 C C . VAL A 1 266 ? 2.039 -4.931 -9.357 1.00 97.00 266 VAL A C 1
ATOM 2144 O O . VAL A 1 266 ? 1.156 -5.301 -10.123 1.00 97.00 266 VAL A O 1
ATOM 2147 N N . TRP A 1 267 ? 2.949 -4.026 -9.718 1.00 97.81 267 TRP A N 1
ATOM 2148 C CA . TRP A 1 267 ? 2.953 -3.408 -11.042 1.00 97.81 267 TRP A CA 1
ATOM 2149 C C . TRP A 1 267 ? 3.045 -4.459 -12.156 1.00 97.81 267 TRP A C 1
ATOM 2151 O O . TRP A 1 267 ? 2.246 -4.439 -13.092 1.00 97.81 267 TRP A O 1
ATOM 2161 N N . THR A 1 268 ? 3.954 -5.428 -12.020 1.00 96.31 268 THR A N 1
ATOM 2162 C CA . THR A 1 268 ? 4.119 -6.531 -12.976 1.00 96.31 268 THR A CA 1
ATOM 2163 C C . THR A 1 268 ? 2.879 -7.427 -13.050 1.00 96.31 268 THR A C 1
ATOM 2165 O O . THR A 1 268 ? 2.468 -7.816 -14.144 1.00 96.31 268 THR A O 1
ATOM 2168 N N . ILE A 1 269 ? 2.225 -7.709 -11.917 1.00 95.44 269 ILE A N 1
ATOM 2169 C CA . ILE A 1 269 ? 0.947 -8.436 -11.874 1.00 95.44 269 ILE A CA 1
ATOM 2170 C C . ILE A 1 269 ? -0.112 -7.671 -12.660 1.00 95.44 269 ILE A C 1
ATOM 2172 O O . ILE A 1 269 ? -0.753 -8.246 -13.533 1.00 95.44 269 ILE A O 1
ATOM 2176 N N . LEU A 1 270 ? -0.279 -6.376 -12.395 1.00 97.00 270 LEU A N 1
ATOM 2177 C CA . LEU A 1 270 ? -1.262 -5.535 -13.081 1.00 97.00 270 LEU A CA 1
ATOM 2178 C C . LEU A 1 270 ? -0.974 -5.421 -14.583 1.00 97.00 270 LEU A C 1
ATOM 2180 O O . LEU A 1 270 ? -1.902 -5.293 -15.377 1.00 97.00 270 LEU A O 1
ATOM 2184 N N . HIS A 1 271 ? 0.299 -5.476 -14.980 1.00 95.56 271 HIS A N 1
ATOM 2185 C CA . HIS A 1 271 ? 0.705 -5.470 -16.382 1.00 95.56 271 HIS A CA 1
ATOM 2186 C C . HIS A 1 271 ? 0.347 -6.787 -17.078 1.00 95.56 271 HIS A C 1
ATOM 2188 O O . HIS A 1 271 ? -0.270 -6.770 -18.138 1.00 95.56 271 HIS A O 1
ATOM 2194 N N . HIS A 1 272 ? 0.665 -7.928 -16.465 1.00 93.88 272 HIS A N 1
ATOM 2195 C CA . HIS A 1 272 ? 0.427 -9.234 -17.077 1.00 93.88 272 HIS A CA 1
ATOM 2196 C C . HIS A 1 272 ? -0.974 -9.789 -16.885 1.00 93.88 272 HIS A C 1
ATOM 2198 O O . HIS A 1 272 ? -1.332 -10.706 -17.612 1.00 93.88 272 HIS A O 1
ATOM 2204 N N . CYS A 1 273 ? -1.741 -9.304 -15.912 1.00 94.81 273 CYS A N 1
ATOM 2205 C CA . CYS A 1 273 ? -3.036 -9.862 -15.516 1.00 94.81 273 CYS A CA 1
ATOM 2206 C C . CYS A 1 273 ? -4.193 -8.884 -15.765 1.00 94.81 273 CYS A C 1
ATOM 2208 O O . CYS A 1 273 ? -5.235 -8.981 -15.117 1.00 94.81 273 CYS A O 1
ATOM 2210 N N . GLU A 1 274 ? -4.026 -7.923 -16.674 1.00 94.12 274 GLU A N 1
ATOM 2211 C CA . GLU A 1 274 ? -5.055 -6.924 -16.986 1.00 94.12 274 GLU A CA 1
ATOM 2212 C C . GLU A 1 274 ? -6.365 -7.568 -17.482 1.00 94.12 274 GLU A C 1
ATOM 2214 O O . GLU A 1 274 ? -7.455 -7.130 -17.115 1.00 94.12 274 GLU A O 1
ATOM 2219 N N . ASP A 1 275 ? -6.270 -8.672 -18.226 1.00 94.19 275 ASP A N 1
ATOM 2220 C CA . ASP A 1 275 ? -7.397 -9.472 -18.721 1.00 94.19 275 ASP A CA 1
ATOM 2221 C C . ASP A 1 275 ? -8.257 -10.085 -17.603 1.00 94.19 275 ASP A C 1
ATOM 2223 O O . ASP A 1 275 ? -9.470 -10.214 -17.769 1.00 94.19 275 ASP A O 1
ATOM 2227 N N . ILE A 1 276 ? -7.657 -10.444 -16.463 1.00 94.44 276 ILE A N 1
ATOM 2228 C CA . ILE A 1 276 ? -8.363 -11.084 -15.337 1.00 94.44 276 ILE A CA 1
ATOM 2229 C C . ILE A 1 276 ? -8.676 -10.119 -14.186 1.00 94.44 276 ILE A C 1
ATOM 2231 O O . ILE A 1 276 ? -9.619 -10.352 -13.426 1.00 94.44 276 ILE A O 1
ATOM 2235 N N . LEU A 1 277 ? -7.914 -9.030 -14.051 1.00 94.56 277 LEU A N 1
ATOM 2236 C CA . LEU A 1 277 ? -8.122 -8.004 -13.024 1.00 94.56 277 LEU A CA 1
ATOM 2237 C C . LEU A 1 277 ? -9.051 -6.873 -13.502 1.00 94.56 277 LEU A C 1
ATOM 2239 O O . LEU A 1 277 ? -9.738 -6.254 -12.682 1.00 94.56 277 LEU A O 1
ATOM 2243 N N . GLY A 1 278 ? -9.157 -6.674 -14.819 1.00 92.81 278 GLY A N 1
ATOM 2244 C CA . GLY A 1 278 ? -10.029 -5.696 -15.465 1.00 92.81 278 GLY A CA 1
ATOM 2245 C C . GLY A 1 278 ? -9.387 -4.316 -15.632 1.00 92.81 278 GLY A C 1
ATOM 2246 O O . GLY A 1 278 ? -8.223 -4.098 -15.305 1.00 92.81 278 GLY A O 1
ATOM 2247 N N . LYS A 1 279 ? -10.175 -3.350 -16.125 1.00 91.19 279 LYS A N 1
ATOM 2248 C CA . LYS A 1 279 ? -9.709 -1.995 -16.498 1.00 91.19 279 LYS A CA 1
ATOM 2249 C C . LYS A 1 279 ? -9.010 -1.237 -15.364 1.00 91.19 279 LYS A C 1
ATOM 2251 O O . LYS A 1 279 ? -8.082 -0.471 -15.614 1.00 91.19 279 LYS A O 1
ATOM 2256 N N . SER A 1 280 ? -9.417 -1.480 -14.121 1.00 94.88 280 SER A N 1
ATOM 2257 C CA . SER A 1 280 ? -8.831 -0.867 -12.924 1.00 94.88 280 SER A CA 1
ATOM 2258 C C . SER A 1 280 ? -7.352 -1.236 -12.739 1.00 94.88 280 SER A C 1
ATOM 2260 O O . SER A 1 280 ? -6.612 -0.481 -12.112 1.00 94.88 280 SER A O 1
ATOM 2262 N N . ALA A 1 281 ? -6.879 -2.328 -13.356 1.00 95.88 281 ALA A N 1
ATOM 2263 C CA . ALA A 1 281 ? -5.463 -2.681 -13.366 1.00 95.88 281 ALA A CA 1
ATOM 2264 C C . ALA A 1 281 ? -4.603 -1.680 -14.152 1.00 95.88 281 ALA A C 1
ATOM 2266 O O . ALA A 1 281 ? -3.520 -1.311 -13.692 1.00 95.88 281 ALA A O 1
ATOM 2267 N N . GLN A 1 282 ? -5.100 -1.173 -15.287 1.00 94.06 282 GLN A N 1
ATOM 2268 C CA . GLN A 1 282 ? -4.413 -0.130 -16.051 1.00 94.06 282 GLN A CA 1
ATOM 2269 C C . GLN A 1 282 ? -4.272 1.138 -15.209 1.00 94.06 282 GLN A C 1
ATOM 2271 O O . GLN A 1 282 ? -3.169 1.654 -15.051 1.00 94.06 282 GLN A O 1
ATOM 2276 N N . THR A 1 283 ? -5.366 1.599 -14.600 1.00 95.94 283 THR A N 1
ATOM 2277 C CA . THR A 1 283 ? -5.363 2.777 -13.722 1.00 95.94 283 THR A CA 1
ATOM 2278 C C . THR A 1 283 ? -4.414 2.600 -12.533 1.00 95.94 283 THR A C 1
ATOM 2280 O O . THR A 1 283 ? -3.638 3.505 -12.230 1.00 95.94 283 THR A O 1
ATOM 2283 N N . ALA A 1 284 ? -4.401 1.424 -11.898 1.00 97.25 284 ALA A N 1
ATOM 2284 C CA . ALA A 1 284 ? -3.518 1.134 -10.771 1.00 97.25 284 ALA A CA 1
ATOM 2285 C C . ALA A 1 284 ? -2.026 1.217 -11.150 1.00 97.25 284 ALA A C 1
ATOM 2287 O O . ALA A 1 284 ? -1.245 1.782 -10.384 1.00 97.25 284 ALA A O 1
ATOM 2288 N N . LYS A 1 285 ? -1.624 0.755 -12.348 1.00 95.88 285 LYS A N 1
ATOM 2289 C CA . LYS A 1 285 ? -0.236 0.892 -12.844 1.00 95.88 285 LYS A CA 1
ATOM 2290 C C . LYS A 1 285 ? 0.225 2.348 -12.876 1.00 95.88 285 LYS A C 1
ATOM 2292 O O . LYS A 1 285 ? 1.327 2.648 -12.414 1.00 95.88 285 LYS A O 1
ATOM 2297 N N . TYR A 1 286 ? -0.614 3.246 -13.396 1.00 96.06 286 TYR A N 1
ATOM 2298 C CA . TYR A 1 286 ? -0.314 4.680 -13.424 1.00 96.06 286 TYR A CA 1
ATOM 2299 C C . TYR A 1 286 ? -0.190 5.253 -12.012 1.00 96.06 286 TYR A C 1
ATOM 2301 O O . TYR A 1 286 ? 0.780 5.950 -11.724 1.00 96.06 286 TYR A O 1
ATOM 2309 N N . ILE A 1 287 ? -1.127 4.920 -11.118 1.00 96.81 287 ILE A N 1
ATOM 2310 C CA . ILE A 1 287 ? -1.121 5.406 -9.731 1.00 96.81 287 ILE A CA 1
ATOM 2311 C C . ILE A 1 287 ? 0.165 4.997 -9.009 1.00 96.81 287 ILE A C 1
ATOM 2313 O O . ILE A 1 287 ? 0.794 5.850 -8.384 1.00 96.81 287 ILE A O 1
ATOM 2317 N N . ILE A 1 288 ? 0.593 3.735 -9.135 1.00 97.44 288 ILE A N 1
ATOM 2318 C CA . ILE A 1 288 ? 1.837 3.236 -8.527 1.00 97.44 288 ILE A CA 1
ATOM 2319 C C . ILE A 1 288 ? 3.036 4.043 -9.029 1.00 97.44 288 ILE A C 1
ATOM 2321 O O . ILE A 1 288 ? 3.798 4.576 -8.224 1.00 97.44 288 ILE A O 1
ATOM 2325 N N . LEU A 1 289 ? 3.190 4.180 -10.351 1.00 96.38 289 LEU A N 1
ATOM 2326 C CA . LEU A 1 289 ? 4.310 4.925 -10.933 1.00 96.38 289 LEU A CA 1
ATOM 2327 C C . LEU A 1 289 ? 4.315 6.380 -10.457 1.00 96.38 289 LEU A C 1
ATOM 2329 O O . LEU A 1 289 ? 5.353 6.887 -10.038 1.00 96.38 289 LEU A O 1
ATOM 2333 N N . MET A 1 290 ? 3.157 7.040 -10.446 1.00 95.69 290 MET A N 1
ATOM 2334 C CA . MET A 1 290 ? 3.044 8.420 -9.978 1.00 95.69 290 MET A CA 1
ATOM 2335 C C . MET A 1 290 ? 3.398 8.565 -8.495 1.00 95.69 290 MET A C 1
ATOM 2337 O O . MET A 1 290 ? 4.193 9.431 -8.129 1.00 95.69 290 MET A O 1
ATOM 2341 N N . GLU A 1 291 ? 2.845 7.704 -7.637 1.00 95.25 291 GLU A N 1
ATOM 2342 C CA . GLU A 1 291 ? 3.121 7.708 -6.198 1.00 95.25 291 GLU A CA 1
ATOM 2343 C C . GLU A 1 291 ? 4.607 7.507 -5.915 1.00 95.25 291 GLU A C 1
ATOM 2345 O O . GLU A 1 291 ? 5.161 8.188 -5.050 1.00 95.25 291 GLU A O 1
ATOM 2350 N N . ARG A 1 292 ? 5.276 6.621 -6.657 1.00 94.12 292 ARG A N 1
ATOM 2351 C CA . ARG A 1 292 ? 6.691 6.315 -6.436 1.00 94.12 292 ARG A CA 1
ATOM 2352 C C . ARG A 1 292 ? 7.627 7.366 -7.014 1.00 94.12 292 ARG A C 1
ATOM 2354 O O . ARG A 1 292 ? 8.530 7.807 -6.302 1.00 94.12 292 ARG A O 1
ATOM 2361 N N . LEU A 1 293 ? 7.372 7.832 -8.235 1.00 91.25 293 LEU A N 1
ATOM 2362 C CA . LEU A 1 293 ? 8.242 8.776 -8.939 1.00 91.25 293 LEU A CA 1
ATOM 2363 C C . LEU A 1 293 ? 8.080 10.229 -8.475 1.00 91.25 293 LEU A C 1
ATOM 2365 O O . LEU A 1 293 ? 9.084 10.933 -8.406 1.00 91.25 293 LEU A O 1
ATOM 2369 N N . PHE A 1 294 ? 6.865 10.681 -8.133 1.00 90.12 294 PHE A N 1
ATOM 2370 C CA . PHE A 1 294 ? 6.588 12.100 -7.839 1.00 90.12 294 PHE A CA 1
ATOM 2371 C C . PHE A 1 294 ? 6.361 12.414 -6.359 1.00 90.12 294 PHE A C 1
ATOM 2373 O O . PHE A 1 294 ? 6.445 13.577 -5.960 1.00 90.12 294 PHE A O 1
ATOM 2380 N N . ARG A 1 295 ? 6.066 11.412 -5.522 1.00 89.81 295 ARG A N 1
ATOM 2381 C CA . ARG A 1 295 ? 5.848 11.622 -4.082 1.00 89.81 295 ARG A CA 1
ATOM 2382 C C . ARG A 1 295 ? 6.880 10.898 -3.230 1.00 89.81 295 ARG A C 1
ATOM 2384 O O . ARG A 1 295 ? 7.573 11.545 -2.452 1.00 89.81 295 ARG A O 1
ATOM 2391 N N . SER A 1 296 ? 6.967 9.576 -3.359 1.00 89.19 296 SER A N 1
ATOM 2392 C CA . SER A 1 296 ? 7.837 8.723 -2.541 1.00 89.19 296 SER A CA 1
ATOM 2393 C C . SER A 1 296 ? 9.304 9.133 -2.692 1.00 89.19 296 SER A C 1
ATOM 2395 O O . SER A 1 296 ? 9.983 9.356 -1.698 1.00 89.19 296 SER A O 1
ATOM 2397 N N . SER A 1 297 ? 9.773 9.332 -3.925 1.00 86.44 297 SER A N 1
ATOM 2398 C CA . SER A 1 297 ? 11.149 9.748 -4.228 1.00 86.44 297 SER A CA 1
ATOM 2399 C C . SER A 1 297 ? 11.561 11.059 -3.538 1.00 86.44 297 SER A C 1
ATOM 2401 O O . SER A 1 297 ? 12.661 11.151 -2.992 1.00 86.44 297 SER A O 1
ATOM 2403 N N . LEU A 1 298 ? 10.654 12.042 -3.480 1.00 81.62 298 LEU A N 1
ATOM 2404 C CA . LEU A 1 298 ? 10.886 13.342 -2.846 1.00 81.62 298 LEU A CA 1
ATOM 2405 C C . LEU A 1 298 ? 11.059 13.239 -1.326 1.00 81.62 298 LEU A C 1
ATOM 2407 O O . LEU A 1 298 ? 11.706 14.092 -0.724 1.00 81.62 298 LEU A O 1
ATOM 2411 N N . LEU A 1 299 ? 10.493 12.204 -0.696 1.00 79.44 299 LEU A N 1
ATOM 2412 C CA . LEU A 1 299 ? 10.725 11.924 0.724 1.00 79.44 299 LEU A CA 1
ATOM 2413 C C . LEU A 1 299 ? 12.120 11.334 0.964 1.00 79.44 299 LEU A C 1
ATOM 2415 O O . LEU A 1 299 ? 12.687 11.524 2.036 1.00 79.44 299 LEU A O 1
ATOM 2419 N N . GLY A 1 300 ? 12.671 10.617 -0.020 1.00 69.75 300 GLY A N 1
ATOM 2420 C CA . GLY A 1 300 ? 13.987 9.981 0.065 1.00 69.75 300 GLY A CA 1
ATOM 2421 C C . GLY A 1 300 ? 15.139 10.958 -0.105 1.00 69.75 300 GLY A C 1
ATOM 2422 O O . GLY A 1 300 ? 16.208 10.752 0.463 1.00 69.75 300 GLY A O 1
ATOM 2423 N N . SER A 1 301 ? 14.918 12.037 -0.846 1.00 63.62 301 SER A N 1
ATOM 2424 C CA . SER A 1 301 ? 15.905 13.084 -1.059 1.00 63.62 301 SER A CA 1
ATOM 2425 C C . SER A 1 301 ? 15.916 14.093 0.089 1.00 63.62 301 SER A C 1
ATOM 2427 O O . SER A 1 301 ? 15.082 14.995 0.143 1.00 63.62 301 SER A O 1
ATOM 2429 N N . ASN A 1 302 ? 16.897 14.019 0.986 1.00 55.03 302 ASN A N 1
ATOM 2430 C CA . ASN A 1 302 ? 17.357 15.244 1.639 1.00 55.03 302 ASN A CA 1
ATOM 2431 C C . ASN A 1 302 ? 18.340 15.961 0.694 1.00 55.03 302 ASN A C 1
ATOM 2433 O O . ASN A 1 302 ? 19.015 15.327 -0.116 1.00 55.03 302 ASN A O 1
ATOM 2437 N N . LEU A 1 303 ? 18.463 17.285 0.816 1.00 45.97 303 LEU A N 1
ATOM 2438 C CA . LEU A 1 303 ? 19.435 18.117 0.075 1.00 45.97 303 LEU A CA 1
ATOM 2439 C C . LEU A 1 303 ? 20.917 17.742 0.356 1.00 45.97 303 LEU A C 1
ATOM 2441 O O . LEU A 1 303 ? 21.817 18.498 0.011 1.00 45.97 303 LEU A O 1
ATOM 2445 N N . GLN A 1 304 ? 21.174 16.612 1.027 1.00 43.97 304 GLN A N 1
ATOM 2446 C CA . GLN A 1 304 ? 22.475 16.129 1.498 1.00 43.97 304 GLN A CA 1
ATOM 2447 C C . GLN A 1 304 ? 22.740 14.647 1.138 1.00 43.97 304 GLN A C 1
ATOM 2449 O O . GLN A 1 304 ? 23.692 14.067 1.653 1.00 43.97 304 GLN A O 1
ATOM 2454 N N . GLY A 1 305 ? 21.913 14.017 0.290 1.00 46.97 305 GLY A N 1
ATOM 2455 C CA . GLY A 1 305 ? 22.202 12.703 -0.308 1.00 46.97 305 GLY A CA 1
ATOM 2456 C C . GLY A 1 305 ? 22.015 11.455 0.574 1.00 46.97 305 GLY A C 1
ATOM 2457 O O . GLY A 1 305 ? 22.432 10.374 0.177 1.00 46.97 305 GLY A O 1
ATOM 2458 N N . LYS A 1 306 ? 21.387 11.543 1.755 1.00 47.97 306 LYS A N 1
ATOM 2459 C CA . LYS A 1 306 ? 21.073 10.372 2.603 1.00 47.97 306 LYS A CA 1
ATOM 2460 C C . LYS A 1 306 ? 19.583 9.999 2.537 1.00 47.97 306 LYS A C 1
ATOM 2462 O O . LYS A 1 306 ? 18.757 10.865 2.821 1.00 47.97 306 LYS A O 1
ATOM 2467 N N . PRO A 1 307 ? 19.214 8.730 2.289 1.00 53.22 307 PRO A N 1
ATOM 2468 C CA . PRO A 1 307 ? 17.817 8.305 2.296 1.00 53.22 307 PRO A CA 1
ATOM 2469 C C . PRO A 1 307 ? 17.144 8.584 3.649 1.00 53.22 307 PRO A C 1
ATOM 2471 O O . PRO A 1 307 ? 17.657 8.194 4.702 1.00 53.22 307 PRO A O 1
ATOM 2474 N N . VAL A 1 308 ? 15.982 9.245 3.641 1.00 62.66 308 VAL A N 1
ATOM 2475 C CA . VAL A 1 308 ? 15.179 9.485 4.853 1.00 62.66 308 VAL A CA 1
ATOM 2476 C C . VAL A 1 308 ? 14.003 8.507 4.901 1.00 62.66 308 VAL A C 1
ATOM 2478 O O . VAL A 1 308 ? 12.917 8.769 4.396 1.00 62.66 308 VAL A O 1
ATOM 2481 N N . GLY A 1 309 ? 14.209 7.366 5.563 1.00 73.69 309 GLY A N 1
ATOM 2482 C CA . GLY A 1 309 ? 13.154 6.381 5.825 1.00 73.69 309 GLY A CA 1
ATOM 2483 C C . GLY A 1 309 ? 12.812 5.467 4.640 1.00 73.69 309 GLY A C 1
ATOM 2484 O O . GLY A 1 309 ? 13.168 5.733 3.497 1.00 73.69 309 GLY A O 1
ATOM 2485 N N . ALA A 1 310 ? 12.113 4.366 4.940 1.00 80.62 310 ALA A N 1
ATOM 2486 C CA . ALA A 1 310 ? 11.872 3.282 3.984 1.00 80.62 310 ALA A CA 1
ATOM 2487 C C . ALA A 1 310 ? 11.050 3.730 2.765 1.00 80.62 310 ALA A C 1
ATOM 2489 O O . ALA A 1 310 ? 11.390 3.389 1.640 1.00 80.62 310 ALA A O 1
ATOM 2490 N N . GLU A 1 311 ? 10.024 4.555 2.982 1.00 83.75 311 GLU A N 1
ATOM 2491 C CA . GLU A 1 311 ? 9.182 5.095 1.909 1.00 83.75 311 GLU A CA 1
ATOM 2492 C C . GLU A 1 311 ? 9.972 5.984 0.936 1.00 83.75 311 GLU A C 1
ATOM 2494 O O . GLU A 1 311 ? 9.790 5.917 -0.281 1.00 83.75 311 GLU A O 1
ATOM 2499 N N . GLY A 1 312 ? 10.878 6.806 1.464 1.00 84.25 312 GLY A N 1
ATOM 2500 C CA . GLY A 1 312 ? 11.730 7.660 0.653 1.00 84.25 312 GLY A CA 1
ATOM 2501 C C . GLY A 1 312 ? 12.691 6.860 -0.220 1.00 84.25 312 GLY A C 1
ATOM 2502 O O . GLY A 1 312 ? 12.762 7.044 -1.434 1.00 84.25 312 GLY A O 1
ATOM 2503 N N . GLU A 1 313 ? 13.406 5.932 0.409 1.00 87.25 313 GLU A N 1
ATOM 2504 C CA . GLU A 1 313 ? 14.381 5.061 -0.246 1.00 87.25 313 GLU A CA 1
ATOM 2505 C C . GLU A 1 313 ? 13.737 4.153 -1.308 1.00 87.25 313 GLU A C 1
ATOM 2507 O O . GLU A 1 313 ? 14.260 4.029 -2.414 1.00 87.25 313 GLU A O 1
ATOM 2512 N N . HIS A 1 314 ? 12.552 3.606 -1.024 1.00 88.38 314 HIS A N 1
ATOM 2513 C CA . HIS A 1 314 ? 11.727 2.877 -1.993 1.00 88.38 314 HIS A CA 1
ATOM 2514 C C . HIS A 1 314 ? 11.441 3.706 -3.250 1.00 88.38 314 HIS A C 1
ATOM 2516 O O . HIS A 1 314 ? 11.607 3.219 -4.368 1.00 88.38 314 HIS A O 1
ATOM 2522 N N . GLY A 1 315 ? 11.062 4.975 -3.087 1.00 89.69 315 GLY A N 1
ATOM 2523 C CA . GLY A 1 315 ? 10.849 5.883 -4.215 1.00 89.69 315 GLY A CA 1
ATOM 2524 C C . GLY A 1 315 ? 12.117 6.135 -5.035 1.00 89.69 315 GLY A C 1
ATOM 2525 O O . GLY A 1 315 ? 12.057 6.201 -6.263 1.00 89.69 315 GLY A O 1
ATOM 2526 N N . LEU A 1 316 ? 13.274 6.229 -4.375 1.00 87.75 316 LEU A N 1
ATOM 2527 C CA . LEU A 1 316 ? 14.559 6.389 -5.058 1.00 87.75 316 LEU A CA 1
ATOM 2528 C C . LEU A 1 316 ? 14.958 5.143 -5.857 1.00 87.75 316 LEU A C 1
ATOM 2530 O O . LEU A 1 316 ? 15.529 5.299 -6.936 1.00 87.75 316 LEU A O 1
ATOM 2534 N N . PHE A 1 317 ? 14.632 3.930 -5.396 1.00 90.31 317 PHE A N 1
ATOM 2535 C CA . PHE A 1 317 ? 14.832 2.719 -6.200 1.00 90.31 317 PHE A CA 1
ATOM 2536 C C . PHE A 1 317 ? 14.055 2.787 -7.515 1.00 90.31 317 PHE A C 1
ATOM 2538 O O . PHE A 1 317 ? 14.641 2.557 -8.568 1.00 90.31 317 PHE A O 1
ATOM 2545 N N . TRP A 1 318 ? 12.774 3.170 -7.481 1.00 92.88 318 TRP A N 1
ATOM 2546 C CA . TRP A 1 318 ? 11.965 3.335 -8.694 1.00 92.88 318 TRP A CA 1
ATOM 2547 C C . TRP A 1 318 ? 12.566 4.349 -9.665 1.00 92.88 318 TRP A C 1
ATOM 2549 O O . TRP A 1 318 ? 12.701 4.060 -10.853 1.00 92.88 318 TRP A O 1
ATOM 2559 N N . VAL A 1 319 ? 12.953 5.526 -9.170 1.00 89.25 319 VAL A N 1
ATOM 2560 C CA . VAL A 1 319 ? 13.525 6.567 -10.029 1.00 89.25 319 VAL A CA 1
ATOM 2561 C C . VAL A 1 319 ? 14.842 6.112 -10.650 1.00 89.25 319 VAL A C 1
ATOM 2563 O O . VAL A 1 319 ? 15.017 6.239 -11.857 1.00 89.25 319 VAL A O 1
ATOM 2566 N N . ASN A 1 320 ? 15.770 5.569 -9.865 1.00 87.19 320 ASN A N 1
ATOM 2567 C CA . ASN A 1 320 ? 17.074 5.183 -10.400 1.00 87.19 320 ASN A CA 1
ATOM 2568 C C . ASN A 1 320 ? 16.985 3.957 -11.314 1.00 87.19 320 ASN A C 1
ATOM 2570 O O . ASN A 1 320 ? 17.705 3.895 -12.306 1.00 87.19 320 ASN A O 1
ATOM 2574 N N . LEU A 1 321 ? 16.074 3.022 -11.035 1.00 90.81 321 LEU A N 1
ATOM 2575 C CA . LEU A 1 321 ? 15.823 1.867 -11.894 1.00 90.81 321 LEU A CA 1
ATOM 2576 C C . LEU A 1 321 ? 15.215 2.269 -13.244 1.00 90.81 321 LEU A C 1
ATOM 2578 O O . LEU A 1 321 ? 15.577 1.697 -14.268 1.00 90.81 321 LEU A O 1
ATOM 2582 N N . LEU A 1 322 ? 14.289 3.232 -13.259 1.00 91.50 322 LEU A N 1
ATOM 2583 C CA . LEU A 1 322 ? 13.578 3.610 -14.482 1.00 91.50 322 LEU A CA 1
ATOM 2584 C C . LEU A 1 322 ? 14.257 4.751 -15.248 1.00 91.50 322 LEU A C 1
ATOM 2586 O O . LEU A 1 322 ? 14.376 4.708 -16.465 1.00 91.50 322 LEU A O 1
ATOM 2590 N N . LEU A 1 323 ? 14.723 5.783 -14.560 1.00 86.31 323 LEU A N 1
ATOM 2591 C CA . LEU A 1 323 ? 15.299 6.971 -15.193 1.00 86.31 323 LEU A CA 1
ATOM 2592 C C . LEU A 1 323 ? 16.828 6.918 -15.182 1.00 86.31 323 LEU A C 1
ATOM 2594 O O . LEU A 1 323 ? 17.456 7.195 -16.198 1.00 86.31 323 LEU A O 1
ATOM 2598 N N . GLY A 1 324 ? 17.431 6.479 -14.074 1.00 76.88 324 GLY A N 1
ATOM 2599 C CA . GLY A 1 324 ? 18.891 6.364 -13.953 1.00 76.88 324 GLY A CA 1
ATOM 2600 C C . GLY A 1 324 ? 19.518 5.318 -14.885 1.00 76.88 324 GLY A C 1
ATOM 2601 O O . GLY A 1 324 ? 20.665 5.472 -15.293 1.00 76.88 324 GLY A O 1
ATOM 2602 N N . GLN A 1 325 ? 18.761 4.281 -15.261 1.00 78.94 325 GLN A N 1
ATOM 2603 C CA . GLN A 1 325 ? 19.191 3.228 -16.194 1.00 78.94 325 GLN A CA 1
ATOM 2604 C C . GLN A 1 325 ? 18.673 3.434 -17.632 1.00 78.94 325 GLN A C 1
ATOM 2606 O O . GLN A 1 325 ? 18.729 2.508 -18.437 1.00 78.94 325 GLN A O 1
ATOM 2611 N N . ASN A 1 326 ? 18.168 4.628 -17.975 1.00 79.62 326 ASN A N 1
ATOM 2612 C CA . ASN A 1 326 ? 17.643 4.967 -19.310 1.00 79.62 326 ASN A CA 1
ATOM 2613 C C . ASN A 1 326 ? 16.485 4.069 -19.807 1.00 79.62 326 ASN A C 1
ATOM 2615 O O . ASN A 1 326 ? 16.322 3.875 -21.011 1.00 79.62 326 ASN A O 1
ATOM 2619 N N . VAL A 1 327 ? 15.673 3.518 -18.898 1.00 86.25 327 VAL A N 1
ATOM 2620 C CA . VAL A 1 327 ? 14.434 2.785 -19.244 1.00 86.25 327 VAL A CA 1
ATOM 2621 C C . VAL A 1 327 ? 13.332 3.767 -19.658 1.00 86.25 327 VAL A C 1
ATOM 2623 O O . VAL A 1 327 ? 12.497 3.468 -20.507 1.00 86.25 327 VAL A O 1
ATOM 2626 N N . GLY A 1 328 ? 13.347 4.961 -19.070 1.00 88.38 328 GLY A N 1
ATOM 2627 C CA . GLY A 1 328 ? 12.574 6.123 -19.478 1.00 88.38 328 GLY A CA 1
ATOM 2628 C C . GLY A 1 328 ? 13.448 7.333 -19.742 1.00 88.38 328 GLY A C 1
ATOM 2629 O O . GLY A 1 328 ? 14.661 7.318 -19.538 1.00 88.38 328 GLY A O 1
ATOM 2630 N N . SER A 1 329 ? 12.795 8.414 -20.147 1.00 87.44 329 SER A N 1
ATOM 2631 C CA . SER A 1 329 ? 13.421 9.721 -20.309 1.00 87.44 329 SER A CA 1
ATOM 2632 C C . SER A 1 329 ? 12.849 10.721 -19.314 1.00 87.44 329 SER A C 1
ATOM 2634 O O . SER A 1 329 ? 11.635 10.764 -19.102 1.00 87.44 329 SER A O 1
ATOM 2636 N N . LEU A 1 330 ? 13.722 11.570 -18.779 1.00 86.56 330 LEU A N 1
ATOM 2637 C CA . LEU A 1 330 ? 13.370 12.772 -18.035 1.00 86.56 330 LEU A CA 1
ATOM 2638 C C . LEU A 1 330 ? 13.908 13.984 -18.797 1.00 86.56 330 LEU A C 1
ATOM 2640 O O . LEU A 1 330 ? 15.113 14.062 -19.042 1.00 86.56 330 LEU A O 1
ATOM 2644 N N . ASP A 1 331 ? 13.043 14.923 -19.165 1.00 84.81 331 ASP A N 1
ATOM 2645 C CA . ASP A 1 331 ? 13.478 16.130 -19.870 1.00 84.81 331 ASP A CA 1
ATOM 2646 C C . ASP A 1 331 ? 13.914 17.269 -18.922 1.00 84.81 331 ASP A C 1
ATOM 2648 O O . ASP A 1 331 ? 13.979 17.140 -17.693 1.00 84.81 331 ASP A O 1
ATOM 2652 N N . THR A 1 332 ? 14.278 18.413 -19.505 1.00 79.06 332 THR A N 1
ATOM 2653 C CA . THR A 1 332 ? 14.719 19.597 -18.755 1.00 79.06 332 THR A CA 1
ATOM 2654 C C . THR A 1 332 ? 13.613 20.244 -17.931 1.00 79.06 332 THR A C 1
ATOM 2656 O O . THR A 1 332 ? 13.921 20.899 -16.938 1.00 79.06 332 THR A O 1
ATOM 2659 N N . GLU A 1 333 ? 12.353 20.055 -18.314 1.00 81.38 333 GLU A N 1
ATOM 2660 C CA . GLU A 1 333 ? 11.185 20.594 -17.617 1.00 81.38 333 GLU A CA 1
ATOM 2661 C C . GLU A 1 333 ? 10.710 19.665 -16.495 1.00 81.38 333 GLU A C 1
ATOM 2663 O O . GLU A 1 333 ? 9.896 20.068 -15.667 1.00 81.38 333 GLU A O 1
ATOM 2668 N N . GLY A 1 334 ? 11.248 18.445 -16.426 1.00 80.94 334 GLY A N 1
ATOM 2669 C CA . GLY A 1 334 ? 10.857 17.430 -15.456 1.00 80.94 334 GLY A CA 1
ATOM 2670 C C . GLY A 1 334 ? 9.713 16.539 -15.941 1.00 80.94 334 GLY A C 1
ATOM 2671 O O . GLY A 1 334 ? 9.056 15.910 -15.112 1.00 80.94 334 GLY A O 1
ATOM 2672 N N . ASN A 1 335 ? 9.456 16.481 -17.251 1.00 88.19 335 ASN A N 1
ATOM 2673 C CA . ASN A 1 335 ? 8.508 15.531 -17.820 1.00 88.19 335 ASN A CA 1
ATOM 2674 C C . ASN A 1 335 ? 9.149 14.142 -17.900 1.00 88.19 335 ASN A C 1
ATOM 2676 O O . ASN A 1 335 ? 10.270 13.980 -18.386 1.00 88.19 335 ASN A O 1
ATOM 2680 N N . VAL A 1 336 ? 8.413 13.139 -17.434 1.00 91.44 336 VAL A N 1
ATOM 2681 C CA . VAL A 1 336 ? 8.781 11.726 -17.422 1.00 91.44 336 VAL A CA 1
ATOM 2682 C C . VAL A 1 336 ? 8.031 11.007 -18.537 1.00 91.44 336 VAL A C 1
ATOM 2684 O O . VAL A 1 336 ? 6.800 11.050 -18.587 1.00 91.44 336 VAL A O 1
ATOM 2687 N N . SER A 1 337 ? 8.766 10.297 -19.391 1.00 94.00 337 SER A N 1
ATOM 2688 C CA . SER A 1 337 ? 8.203 9.392 -20.396 1.00 94.00 337 SER A CA 1
ATOM 2689 C C . SER A 1 337 ? 8.743 7.982 -20.202 1.00 94.00 337 SER A C 1
ATOM 2691 O O . SER A 1 337 ? 9.955 7.784 -20.100 1.00 94.00 337 SER A O 1
ATOM 2693 N N . LEU A 1 338 ? 7.840 7.006 -20.144 1.00 95.06 338 LEU A N 1
ATOM 2694 C CA . LEU A 1 338 ? 8.156 5.589 -19.994 1.00 95.06 338 LEU A CA 1
ATOM 2695 C C . LEU A 1 338 ? 7.433 4.748 -21.049 1.00 95.06 338 LEU A C 1
ATOM 2697 O O . LEU A 1 338 ? 6.408 5.154 -21.598 1.00 95.06 338 LEU A O 1
ATOM 2701 N N . ARG A 1 339 ? 7.938 3.536 -21.278 1.00 94.94 339 ARG A N 1
ATOM 2702 C CA . ARG A 1 339 ? 7.270 2.501 -22.074 1.00 94.94 339 ARG A CA 1
ATOM 2703 C C . ARG A 1 339 ? 6.968 1.295 -21.202 1.00 94.94 339 ARG A C 1
ATOM 2705 O O . ARG A 1 339 ? 7.839 0.868 -20.444 1.00 94.94 339 ARG A O 1
ATOM 2712 N N . ALA A 1 340 ? 5.759 0.751 -21.299 1.00 93.44 340 ALA A N 1
ATOM 2713 C CA . ALA A 1 340 ? 5.314 -0.338 -20.433 1.00 93.44 340 ALA A CA 1
ATOM 2714 C C . ALA A 1 340 ? 6.228 -1.572 -20.530 1.00 93.44 340 ALA A C 1
ATOM 2716 O O . ALA A 1 340 ? 6.645 -2.094 -19.498 1.00 93.44 340 ALA A O 1
ATOM 2717 N N . ASP A 1 341 ? 6.608 -1.979 -21.742 1.00 92.56 341 ASP A N 1
ATOM 2718 C CA . ASP A 1 341 ? 7.475 -3.146 -21.968 1.00 92.56 341 ASP A CA 1
ATOM 2719 C C . ASP A 1 341 ? 8.890 -2.950 -21.395 1.00 92.56 341 ASP A C 1
ATOM 2721 O O . ASP A 1 341 ? 9.511 -3.886 -20.885 1.00 92.56 341 ASP A O 1
ATOM 2725 N N . ASP A 1 342 ? 9.411 -1.721 -21.451 1.00 95.12 342 ASP A N 1
ATOM 2726 C CA . ASP A 1 342 ? 10.736 -1.399 -20.922 1.00 95.12 342 ASP A CA 1
ATOM 2727 C C . ASP A 1 342 ? 10.713 -1.337 -19.387 1.00 95.12 342 ASP A C 1
ATOM 2729 O O . ASP A 1 342 ? 11.619 -1.878 -18.742 1.00 95.12 342 ASP A O 1
ATOM 2733 N N . ILE A 1 343 ? 9.645 -0.778 -18.792 1.00 96.06 343 ILE A N 1
ATOM 2734 C CA . ILE A 1 343 ? 9.397 -0.867 -17.344 1.00 96.06 343 ILE A CA 1
ATOM 2735 C C . ILE A 1 343 ? 9.376 -2.340 -16.936 1.00 96.06 343 ILE A C 1
ATOM 2737 O O . ILE A 1 343 ? 10.161 -2.742 -16.083 1.00 96.06 343 ILE A O 1
ATOM 2741 N N . GLN A 1 344 ? 8.524 -3.150 -17.569 1.00 94.62 344 GLN A N 1
ATOM 2742 C CA . GLN A 1 344 ? 8.344 -4.563 -17.241 1.00 94.62 344 GLN A CA 1
ATOM 2743 C C . GLN A 1 344 ? 9.681 -5.320 -17.252 1.00 94.62 344 GLN A C 1
ATOM 2745 O O . GLN A 1 344 ? 10.007 -6.010 -16.285 1.00 94.62 344 GLN A O 1
ATOM 2750 N N . ARG A 1 345 ? 10.494 -5.154 -18.303 1.00 94.06 345 ARG A N 1
ATOM 2751 C CA . ARG A 1 345 ? 11.814 -5.797 -18.413 1.00 94.06 345 ARG A CA 1
ATOM 2752 C C . ARG A 1 345 ? 12.759 -5.388 -17.279 1.00 94.06 345 ARG A C 1
ATOM 2754 O O . ARG A 1 345 ? 13.445 -6.238 -16.705 1.00 94.06 345 ARG A O 1
ATOM 2761 N N . SER A 1 346 ? 12.786 -4.098 -16.950 1.00 95.12 346 SER A N 1
ATOM 2762 C CA . SER A 1 346 ? 13.618 -3.563 -15.869 1.00 95.12 346 SER A CA 1
ATOM 2763 C C . SER A 1 346 ? 13.171 -4.072 -14.494 1.00 95.12 346 SER A C 1
ATOM 2765 O O . SER A 1 346 ? 13.988 -4.578 -13.720 1.00 95.12 346 SER A O 1
ATOM 2767 N N . LEU A 1 347 ? 11.860 -4.049 -14.220 1.00 95.75 347 LEU A N 1
ATOM 2768 C CA . LEU A 1 347 ? 11.297 -4.562 -12.971 1.00 95.75 347 LEU A CA 1
ATOM 2769 C C . LEU A 1 347 ? 11.572 -6.056 -12.808 1.00 95.75 347 LEU A C 1
ATOM 2771 O O . LEU A 1 347 ? 12.009 -6.467 -11.742 1.00 95.75 347 LEU A O 1
ATOM 2775 N N . MET A 1 348 ? 11.389 -6.869 -13.852 1.00 92.94 348 MET A N 1
ATOM 2776 C CA . MET A 1 348 ? 11.659 -8.312 -13.781 1.00 92.94 348 MET A CA 1
ATOM 2777 C C . MET A 1 348 ? 13.129 -8.634 -13.495 1.00 92.94 348 MET A C 1
ATOM 2779 O O . MET A 1 348 ? 13.413 -9.616 -12.814 1.00 92.94 348 MET A O 1
ATOM 2783 N N . THR A 1 349 ? 14.059 -7.792 -13.950 1.00 92.88 349 THR A N 1
ATOM 2784 C CA . THR A 1 349 ? 15.490 -7.950 -13.648 1.00 92.88 349 THR A CA 1
ATOM 2785 C C . THR A 1 349 ? 15.767 -7.680 -12.166 1.00 92.88 349 THR A C 1
ATOM 2787 O O . THR A 1 349 ? 16.428 -8.478 -11.505 1.00 92.88 349 THR A O 1
ATOM 2790 N N . PHE A 1 350 ? 15.214 -6.589 -11.621 1.00 94.19 350 PHE A N 1
ATOM 2791 C CA . PHE A 1 350 ? 15.303 -6.273 -10.191 1.00 94.19 350 PHE A CA 1
ATOM 2792 C C . PHE A 1 350 ? 14.633 -7.350 -9.324 1.00 94.19 350 PHE A C 1
ATOM 2794 O O . PHE A 1 350 ? 15.223 -7.837 -8.362 1.00 94.19 350 PHE A O 1
ATOM 2801 N N . LEU A 1 351 ? 13.408 -7.743 -9.681 1.00 93.69 351 LEU A N 1
ATOM 2802 C CA . LEU A 1 351 ? 12.635 -8.752 -8.963 1.00 93.69 351 LEU A CA 1
ATOM 2803 C C . LEU A 1 351 ? 13.332 -10.113 -8.980 1.00 93.69 351 LEU A C 1
ATOM 2805 O O . LEU A 1 351 ? 13.335 -10.772 -7.948 1.00 93.69 351 LEU A O 1
ATOM 2809 N N . GLY A 1 352 ? 13.949 -10.512 -10.096 1.00 91.12 352 GLY A N 1
ATOM 2810 C CA . GLY A 1 352 ? 14.716 -11.756 -10.186 1.00 91.12 352 GLY A CA 1
ATOM 2811 C C . GLY A 1 352 ? 15.818 -11.839 -9.128 1.00 91.12 352 GLY A C 1
ATOM 2812 O O . GLY A 1 352 ? 15.836 -12.787 -8.349 1.00 91.12 352 GLY A O 1
ATOM 2813 N N . GLU A 1 353 ? 16.666 -10.808 -9.027 1.00 92.75 353 GLU A N 1
ATOM 2814 C CA . GLU A 1 353 ? 17.755 -10.760 -8.036 1.00 92.75 353 GLU A CA 1
ATOM 2815 C C . GLU A 1 353 ? 17.227 -10.777 -6.590 1.00 92.75 353 GLU A C 1
ATOM 2817 O O . GLU A 1 353 ? 17.787 -11.456 -5.722 1.00 92.75 353 GLU A O 1
ATOM 2822 N N . VAL A 1 354 ? 16.136 -10.047 -6.321 1.00 91.88 354 VAL A N 1
ATOM 2823 C CA . VAL A 1 354 ? 15.533 -9.999 -4.983 1.00 91.88 354 VAL A CA 1
ATOM 2824 C C . VAL A 1 354 ? 14.905 -11.340 -4.607 1.00 91.88 354 VAL A C 1
ATOM 2826 O O . VAL A 1 354 ? 15.187 -11.855 -3.529 1.00 91.88 354 VAL A O 1
ATOM 2829 N N . TYR A 1 355 ? 14.084 -11.927 -5.479 1.00 88.50 355 TYR A N 1
ATOM 2830 C CA . TYR A 1 355 ? 13.422 -13.204 -5.211 1.00 88.50 355 TYR A CA 1
ATOM 2831 C C . TYR A 1 355 ? 14.419 -14.360 -5.081 1.00 88.50 355 TYR A C 1
ATOM 2833 O O . TYR A 1 355 ? 14.244 -15.203 -4.203 1.00 88.50 355 TYR A O 1
ATOM 2841 N N . GLU A 1 356 ? 15.484 -14.382 -5.887 1.00 87.88 356 GLU A N 1
ATOM 2842 C CA . GLU A 1 356 ? 16.568 -15.364 -5.767 1.00 87.88 356 GLU A CA 1
ATOM 2843 C C . GLU A 1 356 ? 17.289 -15.252 -4.416 1.00 87.88 356 GLU A C 1
ATOM 2845 O O . GLU A 1 356 ? 17.534 -16.261 -3.749 1.00 87.88 356 GLU A O 1
ATOM 2850 N N . SER A 1 357 ? 17.569 -14.027 -3.964 1.00 88.19 357 SER A N 1
ATOM 2851 C CA . SER A 1 357 ? 18.224 -13.790 -2.674 1.00 88.19 357 SER A CA 1
ATOM 2852 C C . SER A 1 357 ? 17.303 -14.101 -1.490 1.00 88.19 357 SER A C 1
ATOM 2854 O O . SER A 1 357 ? 17.754 -14.702 -0.520 1.00 88.19 357 SER A O 1
ATOM 2856 N N . GLU A 1 358 ? 16.014 -13.740 -1.554 1.00 84.50 358 GLU A N 1
ATOM 2857 C CA . GLU A 1 358 ? 15.022 -14.087 -0.520 1.00 84.50 358 GLU A CA 1
ATOM 2858 C C . GLU A 1 358 ? 14.813 -15.602 -0.422 1.00 84.50 358 GLU A C 1
ATOM 2860 O O . GLU A 1 358 ? 14.737 -16.147 0.681 1.00 84.50 358 GLU A O 1
ATOM 2865 N N . SER A 1 359 ? 14.781 -16.289 -1.564 1.00 80.75 359 SER A N 1
ATOM 2866 C CA . SER A 1 359 ? 14.766 -17.749 -1.616 1.00 80.75 359 SER A CA 1
ATOM 2867 C C . SER A 1 359 ? 16.016 -18.337 -0.966 1.00 80.75 359 SER A C 1
ATOM 2869 O O . SER A 1 359 ? 15.909 -19.137 -0.042 1.00 80.75 359 SER A O 1
ATOM 2871 N N . SER A 1 360 ? 17.203 -17.904 -1.395 1.00 81.56 360 SER A N 1
ATOM 2872 C CA . SER A 1 360 ? 18.475 -18.406 -0.861 1.00 81.56 360 SER A CA 1
ATOM 2873 C C . SER A 1 360 ? 18.589 -18.160 0.643 1.00 81.56 360 SER A C 1
ATOM 2875 O O . SER A 1 360 ? 19.027 -19.029 1.388 1.00 81.56 360 SER A O 1
ATOM 2877 N N . ALA A 1 361 ? 18.137 -17.002 1.124 1.00 81.00 361 ALA A N 1
ATOM 2878 C CA . ALA A 1 361 ? 18.135 -16.685 2.546 1.00 81.00 361 ALA A CA 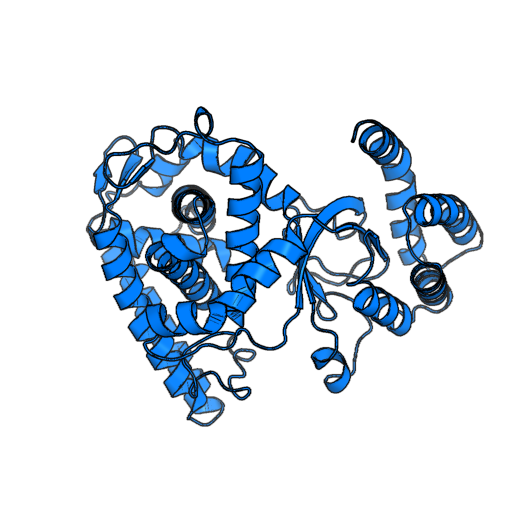1
ATOM 2879 C C . ALA A 1 361 ? 17.217 -17.598 3.374 1.00 81.00 361 ALA A C 1
ATOM 2881 O O . ALA A 1 361 ? 17.457 -17.795 4.561 1.00 81.00 361 ALA A O 1
ATOM 2882 N N . THR A 1 362 ? 16.171 -18.149 2.758 1.00 75.75 362 THR A N 1
ATOM 2883 C CA . THR A 1 362 ? 15.222 -19.059 3.413 1.00 75.75 362 THR A CA 1
ATOM 2884 C C . THR A 1 362 ? 15.788 -20.465 3.593 1.00 75.75 362 THR A C 1
ATOM 2886 O O . THR A 1 362 ? 15.454 -21.137 4.570 1.00 75.75 362 THR A O 1
ATOM 2889 N N . ASP A 1 363 ? 16.628 -20.908 2.657 1.00 74.00 363 ASP A N 1
ATOM 2890 C CA . ASP A 1 363 ? 17.196 -22.259 2.643 1.00 74.00 363 ASP A CA 1
ATOM 2891 C C . ASP A 1 363 ? 18.399 -22.425 3.587 1.00 74.00 363 ASP A C 1
ATOM 2893 O O . ASP A 1 363 ? 18.786 -23.554 3.897 1.00 74.00 363 ASP A O 1
ATOM 2897 N N . ASN A 1 364 ? 18.965 -21.318 4.073 1.00 72.31 364 ASN A N 1
ATOM 2898 C CA . ASN A 1 364 ? 20.126 -21.299 4.961 1.00 72.31 364 ASN A CA 1
ATOM 2899 C C . ASN A 1 364 ? 19.738 -21.091 6.433 1.00 72.31 364 ASN A C 1
ATOM 2901 O O . ASN A 1 364 ? 18.580 -20.829 6.774 1.00 72.31 364 ASN A O 1
ATOM 2905 N N . ASP A 1 365 ? 20.709 -21.240 7.337 1.00 75.81 365 ASP A N 1
ATOM 2906 C CA . ASP A 1 365 ? 20.477 -20.935 8.747 1.00 75.81 365 ASP A CA 1
ATOM 2907 C C . ASP A 1 365 ? 20.188 -19.437 8.976 1.00 75.81 365 ASP A C 1
ATOM 2909 O O . ASP A 1 365 ? 20.312 -18.595 8.085 1.00 75.81 365 ASP A O 1
ATOM 2913 N N . LYS A 1 366 ? 19.750 -19.089 10.191 1.00 75.50 366 LYS A N 1
ATOM 2914 C CA . LYS A 1 366 ? 19.284 -17.732 10.507 1.00 75.50 366 LYS A CA 1
ATOM 2915 C C . LYS A 1 366 ? 20.354 -16.655 10.277 1.00 75.50 366 LYS A C 1
ATOM 2917 O O . LYS A 1 366 ? 19.992 -15.539 9.903 1.00 75.50 366 LYS A O 1
ATOM 2922 N N . ASP A 1 367 ? 21.621 -16.956 10.546 1.00 80.62 367 ASP A N 1
ATOM 2923 C CA . ASP A 1 367 ? 22.697 -15.968 10.476 1.00 80.62 367 ASP A CA 1
ATOM 2924 C C . ASP A 1 367 ? 23.206 -15.832 9.034 1.00 80.62 367 ASP A C 1
ATOM 2926 O O . ASP A 1 367 ? 23.373 -14.714 8.545 1.00 80.62 367 ASP A O 1
ATOM 2930 N N . GLU A 1 368 ? 23.339 -16.945 8.311 1.00 82.25 368 GLU A N 1
ATOM 2931 C CA . GLU A 1 368 ? 23.691 -16.952 6.890 1.00 82.25 368 GLU A CA 1
ATOM 2932 C C . GLU A 1 368 ? 22.591 -16.322 6.022 1.00 82.25 368 GLU A C 1
ATOM 2934 O O . GLU A 1 368 ? 22.867 -15.450 5.196 1.00 82.25 368 GLU A O 1
ATOM 2939 N N . GLY A 1 369 ? 21.322 -16.666 6.260 1.00 81.94 369 GLY A N 1
ATOM 2940 C CA . GLY A 1 369 ? 20.193 -16.061 5.554 1.00 81.94 369 GLY A CA 1
ATOM 2941 C C . GLY A 1 369 ? 20.084 -14.554 5.790 1.00 81.94 369 GLY A C 1
ATOM 2942 O O . GLY A 1 369 ? 19.786 -13.784 4.873 1.00 81.94 369 GLY A O 1
ATOM 2943 N N . ARG A 1 370 ? 20.405 -14.099 7.007 1.00 82.31 370 ARG A N 1
ATOM 2944 C CA . ARG A 1 370 ? 20.516 -12.671 7.315 1.00 82.31 370 ARG A CA 1
ATOM 2945 C C . ARG A 1 370 ? 21.634 -12.013 6.500 1.00 82.31 370 ARG A C 1
ATOM 2947 O O . ARG A 1 370 ? 21.385 -10.968 5.901 1.00 82.31 370 ARG A O 1
ATOM 2954 N N . GLN A 1 371 ? 22.823 -12.616 6.448 1.00 86.31 371 GLN A N 1
ATOM 2955 C CA . GLN A 1 371 ? 23.958 -12.079 5.693 1.00 86.31 371 GLN A CA 1
ATOM 2956 C C . GLN A 1 371 ? 23.641 -11.952 4.195 1.00 86.31 371 GLN A C 1
ATOM 2958 O O . GLN A 1 371 ? 23.916 -10.910 3.607 1.00 86.31 371 GLN A O 1
ATOM 2963 N N . ILE A 1 372 ? 22.980 -12.948 3.590 1.00 87.75 372 ILE A N 1
ATOM 2964 C CA . ILE A 1 372 ? 22.558 -12.911 2.176 1.00 87.75 372 ILE A CA 1
ATOM 2965 C C . ILE A 1 372 ? 21.716 -11.663 1.876 1.00 87.75 372 ILE A C 1
ATOM 2967 O O . ILE A 1 372 ? 21.924 -10.984 0.865 1.00 87.75 372 ILE A O 1
ATOM 2971 N N . LEU A 1 373 ? 20.768 -11.340 2.756 1.00 86.94 373 LEU A N 1
ATOM 2972 C CA . LEU A 1 373 ? 19.885 -10.190 2.578 1.00 86.94 373 LEU A CA 1
ATOM 2973 C C . LEU A 1 373 ? 20.579 -8.856 2.895 1.00 86.94 373 LEU A C 1
ATOM 2975 O O . LEU A 1 373 ? 20.277 -7.852 2.247 1.00 86.94 373 LEU A O 1
ATOM 2979 N N . GLU A 1 374 ? 21.531 -8.822 3.833 1.00 87.50 374 GLU A N 1
ATOM 2980 C CA . GLU A 1 374 ? 22.396 -7.652 4.065 1.00 87.50 374 GLU A CA 1
ATOM 2981 C C . GLU A 1 374 ? 23.305 -7.370 2.851 1.00 87.50 374 GLU A C 1
ATOM 2983 O O . GLU A 1 374 ? 23.445 -6.212 2.433 1.00 87.50 374 GLU A O 1
ATOM 2988 N N . ASP A 1 375 ? 23.840 -8.418 2.223 1.00 91.12 375 ASP A N 1
ATOM 2989 C CA . ASP A 1 375 ? 24.669 -8.329 1.020 1.00 91.12 375 ASP A CA 1
ATOM 2990 C C . ASP A 1 375 ? 23.855 -7.871 -0.190 1.00 91.12 375 ASP A C 1
ATOM 2992 O O . ASP A 1 375 ? 24.266 -6.940 -0.889 1.00 91.12 375 ASP A O 1
ATOM 2996 N N . LEU A 1 376 ? 22.675 -8.465 -0.422 1.00 91.25 376 LEU A N 1
ATOM 2997 C CA . LEU A 1 376 ? 21.727 -7.991 -1.437 1.00 91.25 376 LEU A CA 1
ATOM 2998 C C . LEU A 1 376 ? 21.450 -6.501 -1.237 1.00 91.25 376 LEU A C 1
ATOM 3000 O O . LEU A 1 376 ? 21.540 -5.707 -2.172 1.00 91.25 376 LEU A O 1
ATOM 3004 N N . SER A 1 377 ? 21.136 -6.124 -0.002 1.00 89.75 377 SER A N 1
ATOM 3005 C CA . SER A 1 377 ? 20.769 -4.762 0.337 1.00 89.75 377 SER A CA 1
ATOM 3006 C C . SER A 1 377 ? 21.889 -3.765 0.044 1.00 89.75 377 SER A C 1
ATOM 3008 O O . SER A 1 377 ? 21.659 -2.719 -0.568 1.00 89.75 377 SER A O 1
ATOM 3010 N N . SER A 1 378 ? 23.126 -4.126 0.381 1.00 89.88 378 SER A N 1
ATOM 3011 C CA . SER A 1 378 ? 24.314 -3.333 0.064 1.00 89.88 378 SER A CA 1
ATOM 3012 C C . SER A 1 378 ? 24.552 -3.229 -1.446 1.00 89.88 378 SER A C 1
ATOM 3014 O O . SER A 1 378 ? 24.768 -2.127 -1.952 1.00 89.88 378 SER A O 1
ATOM 3016 N N . ARG A 1 379 ? 24.441 -4.339 -2.193 1.00 92.19 379 ARG A N 1
ATOM 3017 C CA . ARG A 1 379 ? 24.601 -4.348 -3.660 1.00 92.19 379 ARG A CA 1
ATOM 3018 C C . ARG A 1 379 ? 23.560 -3.484 -4.366 1.00 92.19 379 ARG A C 1
ATOM 3020 O O . ARG A 1 379 ? 23.919 -2.730 -5.268 1.00 92.19 379 ARG A O 1
ATOM 3027 N N . LEU A 1 380 ? 22.288 -3.574 -3.971 1.00 91.56 380 LEU A N 1
ATOM 3028 C CA . LEU A 1 380 ? 21.216 -2.783 -4.579 1.00 91.56 380 LEU A CA 1
ATOM 3029 C C . LEU A 1 380 ? 21.387 -1.293 -4.278 1.00 91.56 380 LEU A C 1
ATOM 3031 O O . LEU A 1 380 ? 21.234 -0.475 -5.184 1.00 91.56 380 LEU A O 1
ATOM 3035 N N . ARG A 1 381 ? 21.758 -0.917 -3.047 1.00 88.75 381 ARG A N 1
ATOM 3036 C CA . ARG A 1 381 ? 22.059 0.487 -2.730 1.00 88.75 381 ARG A CA 1
ATOM 3037 C C . ARG A 1 381 ? 23.259 1.008 -3.505 1.00 88.75 381 ARG A C 1
ATOM 3039 O O . ARG A 1 381 ? 23.178 2.098 -4.053 1.00 88.75 381 ARG A O 1
ATOM 3046 N N . GLU A 1 382 ? 24.337 0.239 -3.613 1.00 87.44 382 GLU A N 1
ATOM 3047 C CA . GLU A 1 382 ? 25.496 0.656 -4.408 1.00 87.44 382 GLU A CA 1
ATOM 3048 C C . GLU A 1 382 ? 25.121 0.819 -5.889 1.00 87.44 382 GLU A C 1
ATOM 3050 O O . GLU A 1 382 ? 25.486 1.803 -6.533 1.00 87.44 382 GLU A O 1
ATOM 3055 N N . ARG A 1 383 ? 24.331 -0.110 -6.441 1.00 87.88 383 ARG A N 1
ATOM 3056 C CA . ARG A 1 383 ? 23.922 -0.063 -7.849 1.00 87.88 383 ARG A CA 1
ATOM 3057 C C . ARG A 1 383 ? 22.969 1.091 -8.147 1.00 87.88 383 ARG A C 1
ATOM 3059 O O . ARG A 1 383 ? 23.148 1.763 -9.154 1.00 87.88 383 ARG A O 1
ATOM 3066 N N . TYR A 1 384 ? 21.973 1.331 -7.301 1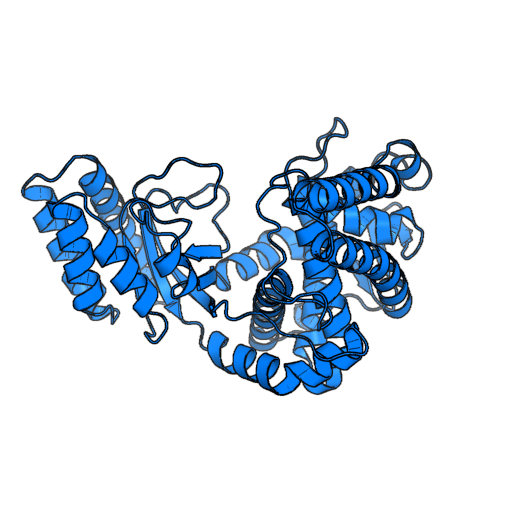.00 86.00 384 TYR A N 1
ATOM 3067 C CA . TYR A 1 384 ? 20.895 2.268 -7.626 1.00 86.00 384 TYR A CA 1
ATOM 3068 C C . TYR A 1 384 ? 20.980 3.598 -6.883 1.00 86.00 384 TYR A C 1
ATOM 3070 O O . TYR A 1 384 ? 20.406 4.569 -7.353 1.00 86.00 384 TYR A O 1
ATOM 3078 N N . LEU A 1 385 ? 21.671 3.670 -5.747 1.00 83.38 385 LEU A N 1
ATOM 3079 C CA . LEU A 1 385 ? 21.664 4.838 -4.860 1.00 83.38 385 LEU A CA 1
ATOM 3080 C C . LEU A 1 385 ? 23.065 5.415 -4.583 1.00 83.38 385 LEU A C 1
ATOM 3082 O O . LEU A 1 385 ? 23.165 6.364 -3.811 1.00 83.38 385 LEU A O 1
ATOM 3086 N N . SER A 1 386 ? 24.145 4.874 -5.159 1.00 77.31 386 SER A N 1
ATOM 3087 C CA . SER A 1 386 ? 25.484 5.456 -4.982 1.00 77.31 386 SER A CA 1
ATOM 3088 C C . SER A 1 386 ? 25.666 6.737 -5.800 1.00 77.31 386 SER A C 1
ATOM 3090 O O . SER A 1 386 ? 25.146 6.871 -6.911 1.00 77.31 386 SER A O 1
ATOM 3092 N N . ASP A 1 387 ? 26.495 7.654 -5.294 1.00 64.75 387 ASP A N 1
ATOM 3093 C CA . ASP A 1 387 ? 26.816 8.928 -5.954 1.00 64.75 387 ASP A CA 1
ATOM 3094 C C . ASP A 1 387 ? 27.361 8.746 -7.379 1.00 64.75 387 ASP A C 1
ATOM 3096 O O . ASP A 1 387 ? 27.174 9.611 -8.232 1.00 64.75 387 ASP A O 1
ATOM 3100 N N . LYS A 1 388 ? 28.015 7.615 -7.672 1.00 61.56 388 LYS A N 1
ATOM 3101 C CA . LYS A 1 388 ? 28.532 7.305 -9.016 1.00 61.56 388 LYS A CA 1
ATOM 3102 C C . LYS A 1 388 ? 27.415 7.099 -10.037 1.00 61.56 388 LYS A C 1
ATOM 3104 O O . LYS A 1 388 ? 27.579 7.485 -11.190 1.00 61.56 388 LYS A O 1
ATOM 3109 N N . ASN A 1 389 ? 26.288 6.538 -9.606 1.00 54.56 389 ASN A N 1
ATOM 3110 C CA . ASN A 1 389 ? 25.140 6.253 -10.464 1.00 54.56 389 ASN A CA 1
ATOM 3111 C C . ASN A 1 389 ? 24.087 7.369 -10.417 1.00 54.56 389 ASN A C 1
ATOM 3113 O O . ASN A 1 389 ? 23.384 7.581 -11.401 1.00 54.56 389 ASN A O 1
ATOM 3117 N N . ILE A 1 390 ? 24.042 8.146 -9.330 1.00 54.19 390 ILE A N 1
ATOM 3118 C CA . ILE A 1 390 ? 23.210 9.353 -9.224 1.00 54.19 390 ILE A CA 1
ATOM 3119 C C . ILE A 1 390 ? 23.768 10.493 -10.102 1.00 54.19 390 ILE A C 1
ATOM 3121 O O . ILE A 1 390 ? 22.991 11.227 -10.711 1.00 54.19 390 ILE A O 1
ATOM 3125 N N . ASN A 1 391 ? 25.098 10.615 -10.237 1.00 43.44 391 ASN A N 1
ATOM 3126 C CA . ASN A 1 391 ? 25.730 11.750 -10.928 1.00 43.44 391 ASN A CA 1
ATOM 3127 C C . ASN A 1 391 ? 25.937 11.590 -12.444 1.00 43.44 391 ASN A C 1
ATOM 3129 O O . ASN A 1 391 ? 26.184 12.592 -13.112 1.00 43.44 391 ASN A O 1
ATOM 3133 N N . PHE A 1 392 ? 25.851 10.387 -13.026 1.00 41.53 392 PHE A N 1
ATOM 3134 C CA . PHE A 1 392 ? 26.256 10.212 -14.433 1.00 41.53 392 PHE A CA 1
ATOM 3135 C C . PHE A 1 392 ? 25.145 10.491 -15.465 1.00 41.53 392 PHE A C 1
ATOM 3137 O O . PHE A 1 392 ? 25.453 10.836 -16.604 1.00 41.53 392 PHE A O 1
ATOM 3144 N N . HIS A 1 393 ? 23.861 10.414 -15.083 1.00 44.19 393 HIS A N 1
ATOM 3145 C CA . HIS A 1 393 ? 22.740 10.591 -16.028 1.00 44.19 393 HIS A CA 1
ATOM 3146 C C . HIS A 1 393 ? 21.599 11.498 -15.551 1.00 44.19 393 HIS A C 1
ATOM 3148 O O . HIS A 1 393 ? 20.704 11.814 -16.333 1.00 44.19 393 HIS A O 1
ATOM 3154 N N . MET A 1 394 ? 21.648 12.003 -14.316 1.00 49.84 394 MET A N 1
ATOM 3155 C CA . MET A 1 394 ? 20.637 12.920 -13.792 1.00 49.84 394 MET A CA 1
ATOM 3156 C C . MET A 1 394 ? 21.280 14.219 -13.304 1.00 49.84 394 MET A C 1
ATOM 3158 O O . MET A 1 394 ? 21.415 14.424 -12.106 1.00 49.84 394 MET A O 1
ATOM 3162 N N . ASN A 1 395 ? 21.669 15.081 -14.258 1.00 46.00 395 ASN A N 1
ATOM 3163 C CA . ASN A 1 395 ? 22.165 16.460 -14.075 1.00 46.00 395 ASN A CA 1
ATOM 3164 C C . ASN A 1 395 ? 21.600 17.122 -12.802 1.00 46.00 395 ASN A C 1
ATOM 3166 O O . ASN A 1 395 ? 20.481 17.632 -12.853 1.00 46.00 395 ASN A O 1
ATOM 3170 N N . GLU A 1 396 ? 22.366 17.041 -11.708 1.00 48.78 396 GLU A N 1
ATOM 3171 C CA . GLU A 1 396 ? 22.289 17.578 -10.330 1.00 48.78 396 GLU A CA 1
ATOM 3172 C C . GLU A 1 396 ? 20.950 17.966 -9.664 1.00 48.78 396 GLU A C 1
ATOM 3174 O O . GLU A 1 396 ? 20.947 18.221 -8.470 1.00 48.78 396 GLU A O 1
ATOM 3179 N N . ASN A 1 397 ? 19.796 17.975 -10.327 1.00 61.00 397 ASN A N 1
ATOM 3180 C CA . ASN A 1 397 ? 18.591 18.622 -9.816 1.00 61.00 397 ASN A CA 1
ATOM 3181 C C . ASN A 1 397 ? 17.284 17.977 -10.287 1.00 61.00 397 ASN A C 1
ATOM 3183 O O . ASN A 1 397 ? 16.255 18.636 -10.249 1.00 61.00 397 ASN A O 1
ATOM 3187 N N . TRP A 1 398 ? 17.247 16.706 -10.701 1.00 65.50 398 TRP A N 1
ATOM 3188 C CA . TRP A 1 398 ? 15.968 16.069 -11.069 1.00 65.50 398 TRP A CA 1
ATOM 3189 C C . TRP A 1 398 ? 14.956 16.071 -9.912 1.00 65.50 398 TRP A C 1
ATOM 3191 O O . TRP A 1 398 ? 13.786 16.359 -10.135 1.00 65.50 398 TRP A O 1
ATOM 3201 N N . ILE A 1 399 ? 15.411 15.850 -8.671 1.00 65.38 399 ILE A N 1
ATOM 3202 C CA . ILE A 1 399 ? 14.586 15.997 -7.462 1.00 65.38 399 ILE A CA 1
ATOM 3203 C C . ILE A 1 399 ? 14.035 17.413 -7.385 1.00 65.38 399 ILE A C 1
ATOM 3205 O O . ILE A 1 399 ? 12.854 17.591 -7.122 1.00 65.38 399 ILE A O 1
ATOM 3209 N N . GLN A 1 400 ? 14.869 18.424 -7.645 1.00 65.12 400 GLN A N 1
ATOM 3210 C CA . GLN A 1 400 ? 14.414 19.810 -7.668 1.00 65.12 400 GLN A CA 1
ATOM 3211 C C . GLN A 1 400 ? 13.442 20.061 -8.821 1.00 65.12 400 GLN A C 1
ATOM 3213 O O . GLN A 1 400 ? 12.462 20.752 -8.606 1.00 65.12 400 GLN A O 1
ATOM 3218 N N . ARG A 1 401 ? 13.635 19.462 -10.000 1.00 69.06 401 ARG A N 1
ATOM 3219 C CA . ARG A 1 401 ? 12.716 19.582 -11.143 1.00 69.06 401 ARG A CA 1
ATOM 3220 C C . ARG A 1 401 ? 11.367 18.926 -10.853 1.00 69.06 401 ARG A C 1
ATOM 3222 O O . ARG A 1 401 ? 10.348 19.531 -11.145 1.00 69.06 401 ARG A O 1
ATOM 3229 N N . ILE A 1 402 ? 11.349 17.751 -10.218 1.00 66.19 402 ILE A N 1
ATOM 3230 C CA . ILE A 1 402 ? 10.121 17.071 -9.767 1.00 66.19 402 ILE A CA 1
ATOM 3231 C C . ILE A 1 402 ? 9.505 17.755 -8.528 1.00 66.19 402 ILE A C 1
ATOM 3233 O O . ILE A 1 402 ? 8.307 17.643 -8.293 1.00 66.19 402 ILE A O 1
ATOM 3237 N N . ALA A 1 403 ? 10.288 18.474 -7.722 1.00 65.19 403 ALA A N 1
ATOM 3238 C CA . ALA A 1 403 ? 9.789 19.223 -6.565 1.00 65.19 403 ALA A CA 1
ATOM 3239 C C . ALA A 1 403 ? 9.284 20.635 -6.910 1.00 65.19 403 ALA A C 1
ATOM 3241 O O . ALA A 1 403 ? 8.414 21.144 -6.208 1.00 65.19 403 ALA A O 1
ATOM 3242 N N . GLN A 1 404 ? 9.865 21.277 -7.928 1.00 64.00 404 GLN A N 1
ATOM 3243 C CA . GLN A 1 404 ? 9.444 22.567 -8.496 1.00 64.00 404 GLN A CA 1
ATOM 3244 C C . GLN A 1 404 ? 8.263 22.405 -9.462 1.00 64.00 404 GLN A C 1
ATOM 3246 O O . GLN A 1 404 ? 7.591 23.390 -9.769 1.00 64.00 404 GLN A O 1
ATOM 3251 N N . ALA A 1 405 ? 8.051 21.177 -9.938 1.00 55.28 405 ALA A N 1
ATOM 3252 C CA . ALA A 1 405 ? 6.857 20.717 -10.627 1.00 55.28 405 ALA A CA 1
ATOM 3253 C C . ALA A 1 405 ? 5.630 20.692 -9.720 1.00 55.28 405 ALA A C 1
ATOM 3255 O O . ALA A 1 405 ? 4.568 21.126 -10.221 1.00 55.28 405 ALA A O 1
#

Secondary structure (DSSP, 8-state):
-HHHHHHHHHHHHHHHHHHHHHHTT--HHHHHHHHHHHHHHHHTT--HHHHHHHHHHHHHS--HHHHHHHHTTTTSSEEEEEEEE-SSTTS--EEEEEEEEE-TTHHHHHHHHHHTHHHHHHHHHSS-B---S-EEEEEEEEEEEETT--SS--SEEEETTTBTT---HHHHHHT-EEEEEHHHHHHHIIIIIHHHHTTTEEETTEEP-GGGS-HHHHHHHHHHHHHHHHHHHT--BTTTTSTT---TTSGGGTHHHHHHHHHHHHHHHHHHTHHHH-THHHHHHHHHHHIIIIIIHHHH--TTS---HHHHHHHHHHHIIIIITTSSEE-TT--EEE-HHHHHHHHHHHHHHHHHHHHHHHHS-HHHHHHHHHHHHHHHHHHHHSHHHHTTTS-S-HHHHHHH-

Organism: NCBI:txid349221